Protein AF-A0A7Y5BXX3-F1 (afdb_monomer_lite)

Structure (mmCIF, N/CA/C/O backbone):
data_AF-A0A7Y5BXX3-F1
#
_entry.id   AF-A0A7Y5BXX3-F1
#
loop_
_atom_site.group_PDB
_atom_site.id
_atom_site.type_symbol
_atom_site.label_atom_id
_atom_site.label_alt_id
_atom_site.label_comp_id
_atom_site.label_asym_id
_atom_site.label_entity_id
_atom_site.label_seq_id
_atom_site.pdbx_PDB_ins_code
_atom_site.Cartn_x
_atom_site.Cartn_y
_atom_site.Cartn_z
_atom_site.occupancy
_atom_site.B_iso_or_equiv
_atom_site.auth_seq_id
_atom_site.auth_comp_id
_atom_site.auth_asym_id
_atom_site.auth_atom_id
_atom_site.pdbx_PDB_model_num
ATOM 1 N N . THR A 1 1 ? 16.995 31.858 -20.274 1.00 86.94 1 THR A N 1
ATOM 2 C CA . THR A 1 1 ? 16.365 31.667 -18.957 1.00 86.94 1 THR A CA 1
ATOM 3 C C . THR A 1 1 ? 14.944 31.153 -19.113 1.00 86.94 1 THR A C 1
ATOM 5 O O . THR A 1 1 ? 14.193 31.749 -19.877 1.00 86.94 1 THR A O 1
ATOM 8 N N . ILE A 1 2 ? 14.580 30.062 -18.433 1.00 89.25 2 ILE A N 1
ATOM 9 C CA . ILE A 1 2 ? 13.200 29.564 -18.281 1.00 89.25 2 ILE A CA 1
ATOM 10 C C . ILE A 1 2 ? 12.826 29.745 -16.813 1.00 89.25 2 ILE A C 1
ATOM 12 O O . ILE A 1 2 ? 13.529 29.242 -15.936 1.00 89.25 2 ILE A O 1
ATOM 16 N N . ARG A 1 3 ? 11.749 30.479 -16.531 1.00 91.69 3 ARG A N 1
ATOM 17 C CA . ARG A 1 3 ? 11.381 30.800 -15.153 1.00 91.69 3 ARG A CA 1
ATOM 18 C C . ARG A 1 3 ? 9.895 30.751 -14.875 1.00 91.69 3 ARG A C 1
ATOM 20 O O . ARG A 1 3 ? 9.123 31.109 -15.760 1.00 91.69 3 ARG A O 1
ATOM 27 N N . GLU A 1 4 ? 9.546 30.370 -13.649 1.00 87.31 4 GLU A N 1
ATOM 28 C CA . GLU A 1 4 ? 8.177 30.436 -13.111 1.00 87.31 4 GLU A CA 1
ATOM 29 C C . GLU A 1 4 ? 7.138 29.677 -13.959 1.00 87.31 4 GLU A C 1
ATOM 31 O O . GLU A 1 4 ? 5.970 30.057 -14.025 1.00 87.31 4 GLU A O 1
ATOM 36 N N . ASN A 1 5 ? 7.557 28.605 -14.639 1.00 88.31 5 ASN A N 1
ATOM 37 C CA . ASN A 1 5 ? 6.650 27.766 -15.421 1.00 88.31 5 ASN A CA 1
ATOM 38 C C . ASN A 1 5 ? 6.047 26.668 -14.559 1.00 88.31 5 ASN A C 1
ATOM 40 O O . ASN A 1 5 ? 6.685 26.177 -13.631 1.00 88.31 5 ASN A O 1
ATOM 44 N N . ASP A 1 6 ? 4.847 26.241 -14.935 1.00 89.44 6 ASP A N 1
ATOM 45 C CA . ASP A 1 6 ? 4.183 25.081 -14.363 1.00 89.44 6 ASP A CA 1
ATOM 46 C C . ASP A 1 6 ? 4.011 23.998 -15.432 1.00 89.44 6 ASP A C 1
ATOM 48 O O . ASP A 1 6 ? 3.229 24.155 -16.372 1.00 89.44 6 ASP A O 1
ATOM 52 N N . ILE A 1 7 ? 4.804 22.931 -15.328 1.00 87.75 7 ILE A N 1
ATOM 53 C CA . ILE A 1 7 ? 4.949 21.881 -16.337 1.00 87.75 7 ILE A CA 1
ATOM 54 C C . ILE A 1 7 ? 4.607 20.537 -15.697 1.00 87.75 7 ILE A C 1
ATOM 56 O O . ILE A 1 7 ? 5.306 20.071 -14.788 1.00 87.75 7 ILE A O 1
ATOM 60 N N . ARG A 1 8 ? 3.521 19.910 -16.171 1.00 88.75 8 ARG A N 1
ATOM 61 C CA . ARG A 1 8 ? 2.967 18.710 -15.536 1.00 88.75 8 ARG A CA 1
ATOM 62 C C . ARG A 1 8 ? 2.464 17.642 -16.494 1.00 88.75 8 ARG A C 1
ATOM 64 O O . ARG A 1 8 ? 1.927 17.971 -17.550 1.00 88.75 8 ARG A O 1
ATOM 71 N N . GLY A 1 9 ? 2.513 16.381 -16.061 1.00 77.81 9 GLY A N 1
ATOM 72 C CA . GLY A 1 9 ? 1.795 15.274 -16.704 1.00 77.81 9 GLY A CA 1
ATOM 73 C C . GLY A 1 9 ? 2.395 14.813 -18.033 1.00 77.81 9 GLY A C 1
ATOM 74 O O . GLY A 1 9 ? 1.682 14.264 -18.878 1.00 77.81 9 GLY A O 1
ATOM 75 N N . HIS A 1 10 ? 3.679 15.081 -18.288 1.00 77.38 10 HIS A N 1
ATOM 76 C CA . HIS A 1 10 ? 4.316 14.681 -19.540 1.00 77.38 10 HIS A CA 1
ATOM 77 C C . HIS A 1 10 ? 4.728 13.201 -19.487 1.00 77.38 10 HIS A C 1
ATOM 79 O O . HIS A 1 10 ? 5.780 12.849 -18.960 1.00 77.38 10 HIS A O 1
ATOM 85 N N . HIS A 1 11 ? 3.917 12.338 -20.108 1.00 66.12 11 HIS A N 1
ATOM 86 C CA . HIS A 1 11 ? 4.188 10.898 -20.291 1.00 66.12 11 HIS A CA 1
ATOM 87 C C . HIS A 1 11 ? 4.218 10.469 -21.772 1.00 66.12 11 HIS A C 1
ATOM 89 O O . HIS A 1 11 ? 4.030 9.300 -22.099 1.00 66.12 11 HIS A O 1
ATOM 95 N N . GLY A 1 12 ? 4.372 11.432 -22.690 1.00 49.75 12 GLY A N 1
ATOM 96 C CA . GLY A 1 12 ? 4.451 11.175 -24.133 1.00 49.75 12 GLY A CA 1
ATOM 97 C C . GLY A 1 12 ? 5.783 10.547 -24.569 1.00 49.75 12 GLY A C 1
ATOM 98 O O . GLY A 1 12 ? 6.596 10.161 -23.744 1.00 49.75 12 GLY A O 1
ATOM 99 N N . ALA A 1 13 ? 6.043 10.503 -25.880 1.00 44.78 13 ALA A N 1
ATOM 100 C CA . ALA A 1 13 ? 7.197 9.799 -26.464 1.00 44.78 13 ALA A CA 1
ATOM 101 C C . ALA A 1 13 ? 8.583 10.211 -25.917 1.00 44.78 13 ALA A C 1
ATOM 103 O O . ALA A 1 13 ? 9.507 9.404 -25.959 1.00 44.78 13 ALA A O 1
ATOM 104 N N . SER A 1 14 ? 8.738 11.447 -25.429 1.00 64.25 14 SER A N 1
ATOM 105 C CA . SER A 1 14 ? 9.912 11.870 -24.651 1.00 64.25 14 SER A CA 1
ATOM 106 C C . SER A 1 14 ? 9.655 11.855 -23.142 1.00 64.25 14 SER A C 1
ATOM 108 O O . SER A 1 14 ? 10.546 11.502 -22.383 1.00 64.25 14 SER A O 1
ATOM 110 N N . GLY A 1 15 ? 8.458 12.262 -22.704 1.00 73.81 15 GLY A N 1
ATOM 111 C CA . GLY A 1 15 ? 8.056 12.278 -21.293 1.00 73.81 15 GLY A CA 1
ATOM 112 C C . GLY A 1 15 ? 8.791 13.306 -20.416 1.00 73.81 15 GLY A C 1
ATOM 113 O O . GLY A 1 15 ? 8.707 13.258 -19.191 1.00 73.81 15 GLY A O 1
ATOM 114 N N . TYR A 1 16 ? 9.531 14.238 -21.020 1.00 85.19 16 TYR A N 1
ATOM 115 C CA . TYR A 1 16 ? 10.319 15.232 -20.289 1.00 85.19 16 TYR A CA 1
ATOM 116 C C . TYR A 1 16 ? 9.500 16.494 -20.001 1.00 85.19 16 TYR A C 1
ATOM 118 O O . TYR A 1 16 ? 8.817 17.011 -20.891 1.00 85.19 16 TYR A O 1
ATOM 126 N N . GLY A 1 17 ? 9.608 17.023 -18.782 1.00 85.75 17 GLY A N 1
ATOM 127 C CA . GLY A 1 17 ? 9.105 18.350 -18.439 1.00 85.75 17 GLY A CA 1
ATOM 128 C C . GLY A 1 17 ? 9.895 19.420 -19.191 1.00 85.75 17 GLY A C 1
ATOM 129 O O . GLY A 1 17 ? 9.341 20.173 -19.989 1.00 85.75 17 GLY A O 1
ATOM 130 N N . ILE A 1 18 ? 11.217 19.426 -19.014 1.00 91.38 18 ILE A N 1
ATOM 131 C CA . ILE A 1 18 ? 12.140 20.268 -19.783 1.00 91.38 18 ILE A CA 1
ATOM 132 C C . ILE A 1 18 ? 13.254 19.400 -20.366 1.00 91.38 18 ILE A C 1
ATOM 134 O O . ILE A 1 18 ? 13.855 18.597 -19.664 1.00 91.38 18 ILE A O 1
ATOM 138 N N . GLY A 1 19 ? 13.549 19.569 -21.653 1.00 90.19 19 GLY A N 1
ATOM 139 C CA . GLY A 1 19 ? 14.639 18.872 -22.330 1.00 90.19 19 GLY A CA 1
ATOM 140 C C . GLY A 1 19 ? 15.589 19.862 -22.984 1.00 90.19 19 GLY A C 1
ATOM 141 O O . GLY A 1 19 ? 15.146 20.727 -23.738 1.00 90.19 19 GLY A O 1
ATOM 142 N N . PHE A 1 20 ? 16.883 19.718 -22.730 1.00 89.19 20 PHE A N 1
ATOM 143 C CA . PHE A 1 20 ? 17.918 20.509 -23.379 1.00 89.19 20 PHE A CA 1
ATOM 144 C C . PHE A 1 20 ? 18.995 19.613 -23.964 1.00 89.19 20 PHE A C 1
ATOM 146 O O . PHE A 1 20 ? 19.393 18.616 -23.361 1.00 89.19 20 PHE A O 1
ATOM 153 N N . LYS A 1 21 ? 19.474 20.018 -25.137 1.00 88.06 21 LYS A N 1
ATOM 154 C CA . LYS A 1 21 ? 20.549 19.357 -25.851 1.00 88.06 21 LYS A CA 1
ATOM 155 C C . LYS A 1 21 ? 21.474 20.399 -26.469 1.00 88.06 21 LYS A C 1
ATOM 157 O O . LYS A 1 21 ? 20.968 21.317 -27.110 1.00 88.06 21 LYS A O 1
ATOM 162 N N . ASP A 1 22 ? 22.781 20.229 -26.284 1.00 85.81 22 ASP A N 1
ATOM 163 C CA . ASP A 1 22 ? 23.844 21.026 -26.910 1.00 85.81 22 ASP A CA 1
ATOM 164 C C . ASP A 1 22 ? 23.627 22.541 -26.741 1.00 85.81 22 ASP A C 1
ATOM 166 O O . ASP A 1 22 ? 23.518 23.295 -27.711 1.00 85.81 22 ASP A O 1
ATOM 170 N N . ALA A 1 23 ? 23.502 22.987 -25.488 1.00 83.12 23 ALA A N 1
ATOM 171 C CA . ALA A 1 23 ? 23.096 24.351 -25.165 1.00 83.12 23 ALA A CA 1
ATOM 172 C C . ALA A 1 23 ? 23.980 25.014 -24.098 1.00 83.12 23 ALA A C 1
ATOM 174 O O . ALA A 1 23 ? 24.516 24.363 -23.204 1.00 83.12 23 ALA A O 1
ATOM 175 N N . ASP A 1 24 ? 24.088 26.342 -24.188 1.00 85.56 24 ASP A N 1
ATOM 176 C CA . ASP A 1 24 ? 24.918 27.192 -23.332 1.00 85.56 24 ASP A CA 1
ATOM 177 C C . ASP A 1 24 ? 24.115 28.313 -22.674 1.00 85.56 24 ASP A C 1
ATOM 179 O O . ASP A 1 24 ? 23.099 28.766 -23.203 1.00 85.56 24 ASP A O 1
ATOM 183 N N . ASN A 1 25 ? 24.634 28.813 -21.548 1.00 88.25 25 ASN A N 1
ATOM 184 C CA . ASN A 1 25 ? 24.099 29.961 -20.805 1.00 88.25 25 ASN A CA 1
ATOM 185 C C . ASN A 1 25 ? 22.627 29.761 -20.414 1.00 88.25 25 ASN A C 1
ATOM 187 O O . ASN A 1 25 ? 21.779 30.647 -20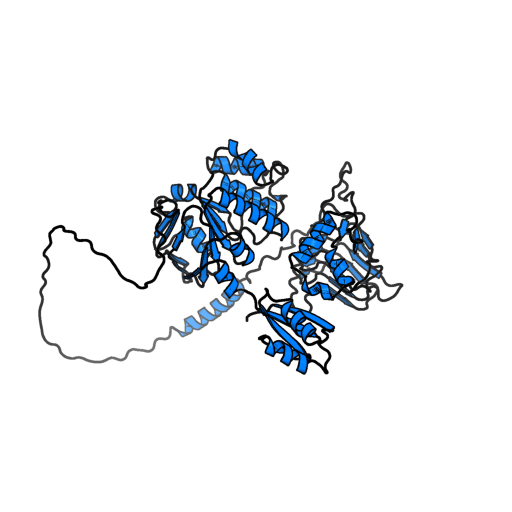.566 1.00 88.25 25 ASN A O 1
ATOM 191 N N . ILE A 1 26 ? 22.327 28.552 -19.938 1.00 91.62 26 ILE A N 1
ATOM 192 C CA . ILE A 1 26 ? 20.993 28.160 -19.508 1.00 91.62 26 ILE A CA 1
ATOM 193 C C . ILE A 1 26 ? 20.815 28.539 -18.043 1.00 91.62 26 ILE A C 1
ATOM 195 O O . ILE A 1 26 ? 21.663 28.267 -17.199 1.00 91.62 26 ILE A O 1
ATOM 199 N N . GLU A 1 27 ? 19.662 29.120 -17.741 1.00 93.81 27 GLU A N 1
ATOM 200 C CA . GLU A 1 27 ? 19.224 29.414 -16.383 1.00 93.81 27 GLU A CA 1
ATOM 201 C C . GLU A 1 27 ? 17.768 28.967 -16.237 1.00 93.81 27 GLU A C 1
ATOM 203 O O . GLU A 1 27 ? 16.904 29.427 -16.989 1.00 93.81 27 GLU A O 1
ATOM 208 N N . ILE A 1 28 ? 17.508 28.046 -15.314 1.00 93.56 28 ILE A N 1
ATOM 209 C CA . ILE A 1 28 ? 16.195 27.469 -15.019 1.00 93.56 28 ILE A CA 1
ATOM 210 C C . ILE A 1 28 ? 15.870 27.811 -13.573 1.00 93.56 28 ILE A C 1
ATOM 212 O O . ILE A 1 28 ? 16.546 27.320 -12.668 1.00 93.56 28 ILE A O 1
ATOM 216 N N . VAL A 1 29 ? 14.874 28.671 -13.359 1.00 94.25 29 VAL A N 1
ATOM 217 C CA . VAL A 1 29 ? 14.580 29.212 -12.027 1.00 94.25 29 VAL A CA 1
ATOM 218 C C . VAL A 1 29 ? 13.103 29.201 -11.659 1.00 94.25 29 VAL A C 1
ATOM 220 O O . VAL A 1 29 ? 12.265 29.668 -12.423 1.00 94.25 29 VAL A O 1
ATOM 223 N N . GLY A 1 30 ? 12.764 28.712 -10.467 1.00 89.25 30 GLY A N 1
ATOM 224 C CA . GLY A 1 30 ? 11.401 28.841 -9.938 1.00 89.25 30 GLY A CA 1
ATOM 225 C C . GLY A 1 30 ? 10.339 28.042 -10.699 1.00 89.25 30 GLY A C 1
ATOM 226 O O . GLY A 1 30 ? 9.168 28.403 -10.654 1.00 89.25 30 GLY A O 1
ATOM 227 N N . ASN A 1 31 ? 10.718 27.007 -11.455 1.00 92.12 31 ASN A N 1
ATOM 228 C CA . ASN A 1 31 ? 9.765 26.204 -12.225 1.00 92.12 31 ASN A CA 1
ATOM 229 C C . ASN A 1 31 ? 9.193 25.055 -11.384 1.00 92.12 31 ASN A C 1
ATOM 231 O O . ASN A 1 31 ? 9.896 24.454 -10.571 1.00 92.12 31 ASN A O 1
ATOM 235 N N . LEU A 1 32 ? 7.930 24.718 -11.631 1.00 91.69 32 LEU A N 1
ATOM 236 C CA . LEU A 1 32 ? 7.229 23.553 -11.100 1.00 91.69 32 LEU A CA 1
ATOM 237 C C . LEU A 1 32 ? 7.241 22.449 -12.167 1.00 91.69 32 LEU A C 1
ATOM 239 O O . LEU A 1 32 ? 6.693 22.626 -13.252 1.00 91.69 32 LEU A O 1
ATOM 243 N N . LEU A 1 33 ? 7.878 21.320 -11.867 1.00 91.81 33 LEU A N 1
ATOM 244 C CA . LEU A 1 33 ? 8.058 20.169 -12.756 1.00 91.81 33 LEU A CA 1
ATOM 245 C C . LEU A 1 33 ? 7.466 18.941 -12.064 1.00 91.81 33 LEU A C 1
ATOM 247 O O . LEU A 1 33 ? 8.135 18.288 -11.257 1.00 91.81 33 LEU A O 1
ATOM 251 N N . ILE A 1 34 ? 6.182 18.680 -12.319 1.00 88.12 34 ILE A N 1
ATOM 252 C CA . ILE A 1 34 ? 5.373 17.761 -11.507 1.00 88.12 34 ILE A CA 1
ATOM 253 C C . ILE A 1 34 ? 4.806 16.609 -12.341 1.00 88.12 34 ILE A C 1
ATOM 255 O O . ILE A 1 34 ? 4.212 16.859 -13.379 1.00 88.12 34 ILE A O 1
ATOM 259 N N . ASP A 1 35 ? 4.893 15.366 -11.864 1.00 81.06 35 ASP A N 1
ATOM 260 C CA . ASP A 1 35 ? 4.224 14.209 -12.498 1.00 81.06 35 ASP A CA 1
ATOM 261 C C . ASP A 1 35 ? 4.636 13.997 -13.972 1.00 81.06 35 ASP A C 1
ATOM 263 O O . ASP A 1 35 ? 3.814 13.803 -14.861 1.00 81.06 35 ASP A O 1
ATOM 267 N N . ASN A 1 36 ? 5.930 14.114 -14.272 1.00 78.19 36 ASN A N 1
ATOM 268 C CA . ASN A 1 36 ? 6.490 13.822 -15.594 1.00 78.19 36 ASN A CA 1
ATOM 269 C C . ASN A 1 36 ? 7.272 12.501 -15.563 1.00 78.19 36 ASN A C 1
ATOM 271 O O . ASN A 1 36 ? 7.716 12.038 -14.509 1.00 78.19 36 ASN A O 1
ATOM 275 N N . GLN A 1 37 ? 7.519 11.898 -16.728 1.00 70.12 37 GLN A N 1
ATOM 276 C CA . GLN A 1 37 ? 8.448 10.764 -16.805 1.00 70.12 37 GLN A CA 1
ATOM 277 C C . GLN A 1 37 ? 9.872 11.195 -16.415 1.00 70.12 37 GLN A C 1
ATOM 279 O O . GLN A 1 37 ? 10.544 10.488 -15.669 1.00 70.12 37 GLN A O 1
ATOM 284 N N . ALA A 1 38 ? 10.315 12.373 -16.855 1.00 82.31 38 ALA A N 1
ATOM 285 C CA . ALA A 1 38 ? 11.467 13.044 -16.264 1.00 82.31 38 ALA A CA 1
ATOM 286 C C . ALA A 1 38 ? 11.173 14.528 -16.059 1.00 82.31 38 ALA A C 1
ATOM 288 O O . ALA A 1 38 ? 10.673 15.179 -16.973 1.00 82.31 38 ALA A O 1
ATOM 289 N N . GLY A 1 39 ? 11.504 15.083 -14.894 1.00 87.12 39 GLY A N 1
ATOM 290 C CA . GLY A 1 39 ? 11.337 16.515 -14.647 1.00 87.12 39 GLY A CA 1
ATOM 291 C C . GLY A 1 39 ? 12.221 17.344 -15.582 1.00 87.12 39 GLY A C 1
ATOM 292 O O . GLY A 1 39 ? 11.718 18.185 -16.326 1.00 87.12 39 GLY A O 1
ATOM 293 N N . ALA A 1 40 ? 13.519 17.042 -15.637 1.00 92.00 40 ALA A N 1
ATOM 294 C CA . ALA A 1 40 ? 14.413 17.575 -16.664 1.00 92.00 40 ALA A CA 1
ATOM 295 C C . ALA A 1 40 ? 15.281 16.494 -17.318 1.00 92.00 40 ALA A C 1
ATOM 297 O O . ALA A 1 40 ? 15.705 15.551 -16.659 1.00 92.00 40 ALA A O 1
ATOM 298 N N . TYR A 1 41 ? 15.584 16.668 -18.602 1.00 91.00 41 TYR A N 1
ATOM 299 C CA . TYR A 1 41 ? 16.571 15.901 -19.358 1.00 91.00 41 TYR A CA 1
ATOM 300 C C . TYR A 1 41 ? 17.645 16.851 -19.891 1.00 91.00 41 TYR A C 1
ATOM 302 O O . TYR A 1 41 ? 17.324 17.812 -20.595 1.00 91.00 41 TYR A O 1
ATOM 310 N N . LEU A 1 42 ? 18.907 16.590 -19.557 1.00 89.88 42 LEU A N 1
ATOM 311 C CA . LEU A 1 42 ? 20.037 17.454 -19.885 1.00 89.88 42 LEU A CA 1
ATOM 312 C C . LEU A 1 42 ? 21.112 16.670 -20.642 1.00 89.88 42 LEU A C 1
ATOM 314 O O . LEU A 1 42 ? 21.615 15.657 -20.152 1.00 89.88 42 LEU A O 1
ATOM 318 N N . ASP A 1 43 ? 21.493 17.174 -21.815 1.00 88.44 43 ASP A N 1
ATOM 319 C CA . ASP A 1 43 ? 22.528 16.594 -22.670 1.00 88.44 43 ASP A CA 1
ATOM 320 C C . ASP A 1 43 ? 23.444 17.685 -23.243 1.00 88.44 43 ASP A C 1
ATOM 322 O O . ASP A 1 43 ? 22.971 18.636 -23.856 1.00 88.44 43 ASP A O 1
ATOM 326 N N . GLY A 1 44 ? 24.756 17.577 -23.013 1.00 80.56 44 GLY A N 1
ATOM 327 C CA . GLY A 1 44 ? 25.737 18.556 -23.503 1.00 80.56 44 GLY A CA 1
ATOM 328 C C . GLY A 1 44 ? 25.529 19.981 -22.969 1.00 80.56 44 GLY A C 1
ATOM 329 O O . GLY A 1 44 ? 25.423 20.914 -23.762 1.00 80.56 44 GLY A O 1
ATOM 330 N N . ILE A 1 45 ? 25.420 20.149 -21.641 1.00 82.25 45 ILE A N 1
ATOM 331 C CA . ILE A 1 45 ? 25.182 21.455 -20.994 1.00 82.25 45 ILE A CA 1
ATOM 332 C C . ILE A 1 45 ? 26.169 21.695 -19.841 1.00 82.25 45 ILE A C 1
ATOM 334 O O . ILE A 1 45 ? 26.236 20.878 -18.917 1.00 82.25 45 ILE A O 1
ATOM 338 N N . PRO A 1 46 ? 26.853 22.848 -19.817 1.00 75.75 46 PRO A N 1
ATOM 339 C CA . PRO A 1 46 ? 27.101 23.718 -20.967 1.00 75.75 46 PRO A CA 1
ATOM 340 C C . PRO A 1 46 ? 27.782 22.961 -22.120 1.00 75.75 46 PRO A C 1
ATOM 342 O O . PRO A 1 46 ? 28.571 22.042 -21.897 1.00 75.75 46 PRO A O 1
ATOM 345 N N . TYR A 1 47 ? 27.463 23.344 -23.353 1.00 78.00 47 TYR A N 1
ATOM 346 C CA . TYR A 1 47 ? 28.082 22.795 -24.560 1.00 78.00 47 TYR A CA 1
ATOM 347 C C . TYR A 1 47 ? 29.497 23.358 -24.767 1.00 78.00 47 TYR A C 1
ATOM 349 O O . TYR A 1 47 ? 30.413 22.645 -25.179 1.00 78.00 47 TYR A O 1
ATOM 357 N N . SER A 1 48 ? 29.701 24.634 -24.432 1.00 75.31 48 SER A N 1
ATOM 358 C CA . SER A 1 48 ? 30.984 25.328 -24.522 1.00 75.31 48 SER A CA 1
ATOM 359 C C . SER A 1 48 ? 31.699 25.384 -23.165 1.00 75.31 48 SER A C 1
ATOM 361 O O . SER A 1 48 ? 31.055 25.591 -22.140 1.00 75.31 48 SER A O 1
ATOM 363 N N . PRO A 1 49 ? 33.047 25.358 -23.122 1.00 72.12 49 PRO A N 1
ATOM 364 C CA . PRO A 1 49 ? 33.810 25.435 -21.867 1.00 72.12 49 PRO A CA 1
ATOM 365 C C . PRO A 1 49 ? 33.593 26.713 -21.039 1.00 72.12 49 PRO A C 1
ATOM 367 O O . PRO A 1 49 ? 33.901 26.730 -19.852 1.00 72.12 49 PRO A O 1
ATOM 370 N N . GLN A 1 50 ? 33.131 27.796 -21.674 1.00 75.44 50 GLN A N 1
ATOM 371 C CA . GLN A 1 50 ? 32.813 29.073 -21.017 1.00 75.44 50 GLN A CA 1
ATOM 372 C C . GLN A 1 50 ? 31.314 29.244 -20.734 1.00 75.44 50 GLN A C 1
ATOM 374 O O . GLN A 1 50 ? 30.924 30.241 -20.128 1.00 75.44 50 GLN A O 1
ATOM 379 N N . GLY A 1 51 ? 30.475 28.320 -21.208 1.00 77.94 51 GLY A N 1
ATOM 380 C CA . GLY A 1 51 ? 29.043 28.352 -20.955 1.00 77.94 51 GLY A CA 1
ATOM 381 C C . GLY A 1 51 ? 28.729 27.966 -19.514 1.00 77.94 51 GLY A C 1
ATOM 382 O O . GLY A 1 51 ? 29.553 27.386 -18.808 1.00 77.94 51 GLY A O 1
ATOM 383 N N . PHE A 1 52 ? 27.509 28.261 -19.077 1.00 83.00 52 PHE A N 1
ATOM 384 C CA . PHE A 1 52 ? 26.998 27.795 -17.791 1.00 83.00 52 PHE A CA 1
ATOM 385 C C . PHE A 1 52 ? 25.610 27.166 -17.933 1.00 83.00 52 PHE A C 1
ATOM 387 O O . PHE A 1 52 ? 24.834 27.523 -18.822 1.00 83.00 52 PHE A O 1
ATOM 394 N N . GLY A 1 53 ? 25.296 26.248 -17.022 1.00 90.62 53 GLY A N 1
ATOM 395 C CA . GLY A 1 53 ? 23.943 25.760 -16.769 1.00 90.62 53 GLY A CA 1
ATOM 396 C C . GLY A 1 53 ? 23.609 25.982 -15.300 1.00 90.62 53 GLY A C 1
ATOM 397 O O . GLY A 1 53 ? 24.265 25.404 -14.438 1.00 90.62 53 GLY A O 1
ATOM 398 N N . ARG A 1 54 ? 22.630 26.835 -14.994 1.00 93.25 54 ARG A N 1
ATOM 399 C CA . ARG A 1 54 ? 22.198 27.123 -13.622 1.00 93.25 54 ARG A CA 1
ATOM 400 C C . ARG A 1 54 ? 20.754 26.689 -13.423 1.00 93.25 54 ARG A C 1
ATOM 402 O O . ARG A 1 54 ? 19.872 27.107 -14.163 1.00 93.25 54 ARG A O 1
ATOM 409 N N . PHE A 1 55 ? 20.515 25.880 -12.406 1.00 94.44 55 PHE A N 1
ATOM 410 C CA . PHE A 1 55 ? 19.205 25.358 -12.049 1.00 94.44 55 PHE A CA 1
ATOM 411 C C . PHE A 1 55 ? 18.978 25.700 -10.588 1.00 94.44 55 PHE A C 1
ATOM 413 O O . PHE A 1 55 ? 19.660 25.146 -9.726 1.00 94.44 55 PHE A O 1
ATOM 420 N N . HIS A 1 56 ? 18.078 26.631 -10.293 1.00 93.94 56 HIS A N 1
ATOM 421 C CA . HIS A 1 56 ? 17.842 27.001 -8.906 1.00 93.94 56 HIS A CA 1
ATOM 422 C C . HIS A 1 56 ? 16.397 27.297 -8.552 1.00 93.94 56 HIS A C 1
ATOM 424 O O . HIS A 1 56 ? 15.605 27.687 -9.399 1.00 93.94 56 HIS A O 1
ATOM 430 N N . ASP A 1 57 ? 16.039 27.061 -7.293 1.00 92.69 57 ASP A N 1
ATOM 431 C CA . ASP A 1 57 ? 14.691 27.309 -6.766 1.00 92.69 57 ASP A CA 1
ATOM 432 C C . ASP A 1 57 ? 13.569 26.570 -7.532 1.00 92.69 57 ASP A C 1
ATOM 434 O O . ASP A 1 57 ? 12.405 26.958 -7.470 1.00 92.69 57 ASP A O 1
ATOM 438 N N . ASN A 1 58 ? 13.888 25.505 -8.278 1.00 94.25 58 ASN A N 1
ATOM 439 C CA . ASN A 1 58 ? 12.888 24.701 -8.984 1.00 94.25 58 ASN A CA 1
ATOM 440 C C . ASN A 1 58 ? 12.325 23.609 -8.074 1.00 94.25 58 ASN A C 1
ATOM 442 O O . ASN A 1 58 ? 13.005 23.120 -7.170 1.00 94.25 58 ASN A O 1
ATOM 446 N N . ILE A 1 59 ? 11.103 23.170 -8.357 1.00 92.94 59 ILE A N 1
ATOM 447 C CA . ILE A 1 59 ? 10.443 22.070 -7.657 1.00 92.94 59 ILE A CA 1
ATOM 448 C C . ILE A 1 59 ? 10.248 20.917 -8.641 1.00 92.94 59 ILE A C 1
ATOM 450 O O . ILE A 1 59 ? 9.457 21.016 -9.574 1.00 92.94 59 ILE A O 1
ATOM 454 N N . PHE A 1 60 ? 10.948 19.812 -8.401 1.00 92.12 60 PHE A N 1
ATOM 455 C CA . PHE A 1 60 ? 10.814 18.542 -9.109 1.00 92.12 60 PHE A CA 1
ATOM 456 C C . PHE A 1 60 ? 10.045 17.572 -8.216 1.00 92.12 60 PHE A C 1
ATOM 458 O O . PHE A 1 60 ? 10.619 17.041 -7.260 1.00 92.12 60 PHE A O 1
ATOM 465 N N . ALA A 1 61 ? 8.762 17.344 -8.497 1.00 86.25 61 ALA A N 1
ATOM 466 C CA . ALA A 1 61 ? 7.910 16.543 -7.621 1.00 86.25 61 ALA A CA 1
ATOM 467 C C . ALA A 1 61 ? 7.160 15.417 -8.340 1.00 86.25 61 ALA A C 1
ATOM 469 O O . ALA A 1 61 ? 6.607 15.627 -9.415 1.00 86.25 61 ALA A O 1
ATOM 470 N N . PHE A 1 62 ? 7.073 14.240 -7.716 1.00 78.81 62 PHE A N 1
ATOM 471 C CA . PHE A 1 62 ? 6.281 13.099 -8.208 1.00 78.81 62 PHE A CA 1
ATOM 472 C C . PHE A 1 62 ? 6.633 12.626 -9.629 1.00 78.81 62 PHE A C 1
ATOM 474 O O . PHE A 1 62 ? 5.816 11.999 -10.294 1.00 78.81 62 PHE A O 1
ATOM 481 N N . ASN A 1 63 ? 7.834 12.927 -10.119 1.00 73.12 63 ASN A N 1
ATOM 482 C CA . ASN A 1 63 ? 8.299 12.432 -11.410 1.00 73.12 63 ASN A CA 1
ATOM 483 C C . ASN A 1 63 ? 8.814 10.991 -11.264 1.00 73.12 63 ASN A C 1
ATOM 485 O O . ASN A 1 63 ? 9.224 10.579 -10.174 1.00 73.12 63 ASN A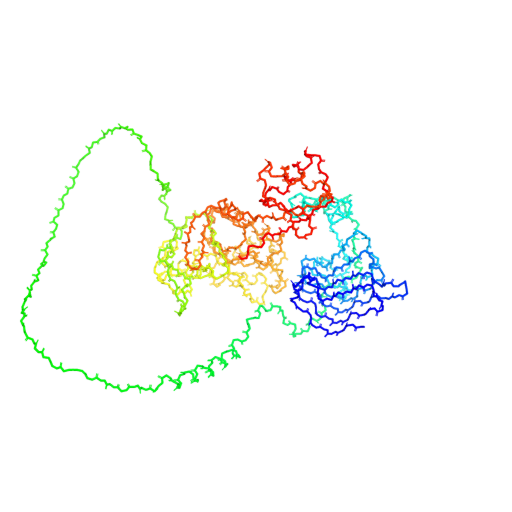 O 1
ATOM 489 N N . ASN A 1 64 ? 8.897 10.233 -12.363 1.00 68.56 64 ASN A N 1
ATOM 490 C CA . ASN A 1 64 ? 9.650 8.972 -12.312 1.00 68.56 64 ASN A CA 1
ATOM 491 C C . ASN A 1 64 ? 11.134 9.270 -12.053 1.00 68.56 64 ASN A C 1
ATOM 493 O O . ASN A 1 64 ? 11.743 8.669 -11.176 1.00 68.56 64 ASN A O 1
ATOM 497 N N . ILE A 1 65 ? 11.702 10.247 -12.763 1.00 79.12 65 ILE A N 1
ATOM 498 C CA . ILE A 1 65 ? 13.054 10.746 -12.498 1.00 79.12 65 ILE A CA 1
ATOM 499 C C . ILE A 1 65 ? 13.001 12.268 -12.338 1.00 79.12 65 ILE A C 1
ATOM 501 O O . ILE A 1 65 ? 12.459 12.958 -13.198 1.00 79.12 65 ILE A O 1
ATOM 505 N N . GLY A 1 66 ? 13.554 12.819 -11.257 1.00 84.12 66 GLY A N 1
ATOM 506 C CA . GLY A 1 66 ? 13.610 14.270 -11.057 1.00 84.12 66 GLY A CA 1
ATOM 507 C C . GLY A 1 66 ? 14.424 14.954 -12.161 1.00 84.12 66 GLY A C 1
ATOM 508 O O . GLY A 1 66 ? 13.889 15.761 -12.921 1.00 84.12 66 GLY A O 1
ATOM 509 N N . VAL A 1 67 ? 15.699 14.580 -12.303 1.00 91.06 67 VAL A N 1
ATOM 510 C CA . VAL A 1 67 ? 16.590 15.077 -13.368 1.00 91.06 67 VAL A CA 1
ATOM 511 C C . VAL A 1 67 ? 17.396 13.933 -13.991 1.00 91.06 67 VAL A C 1
ATOM 513 O O . VAL A 1 67 ? 18.018 13.151 -13.281 1.00 91.06 67 VAL A O 1
ATOM 516 N N . ILE A 1 68 ? 17.431 13.857 -15.321 1.00 85.81 68 ILE A N 1
ATOM 517 C CA . ILE A 1 68 ? 18.299 12.967 -16.098 1.00 85.81 68 ILE A CA 1
ATOM 518 C C . ILE A 1 68 ? 19.481 13.772 -16.637 1.00 85.81 68 ILE A C 1
ATOM 520 O O . ILE A 1 68 ? 19.293 14.781 -17.319 1.00 85.81 68 ILE A O 1
ATOM 524 N N . LEU A 1 69 ? 20.694 13.293 -16.368 1.00 86.31 69 LEU A N 1
ATOM 525 C CA . LEU A 1 69 ? 21.945 13.864 -16.854 1.00 86.31 69 LEU A CA 1
ATOM 526 C C . LEU A 1 69 ? 22.648 12.886 -17.791 1.00 86.31 69 LEU A C 1
ATOM 528 O O . LEU A 1 69 ? 22.938 11.749 -17.414 1.00 86.31 69 LEU A O 1
ATOM 532 N N . MET A 1 70 ? 22.996 13.344 -18.988 1.00 84.06 70 MET A N 1
ATOM 533 C CA . MET A 1 70 ? 23.964 12.642 -19.828 1.00 84.06 70 MET A CA 1
ATOM 534 C C . MET A 1 70 ? 25.397 12.937 -19.348 1.00 84.06 70 MET A C 1
ATOM 536 O O . MET A 1 70 ? 25.643 13.983 -18.740 1.00 84.06 70 MET A O 1
ATOM 540 N N . PRO A 1 71 ? 26.397 12.081 -19.636 1.00 75.25 71 PRO A N 1
ATOM 541 C CA . PRO A 1 71 ? 27.742 12.193 -19.060 1.00 75.25 71 PRO A CA 1
ATOM 542 C C . PRO A 1 71 ? 28.500 13.444 -19.524 1.00 75.25 71 PRO A C 1
ATOM 544 O O . PRO A 1 71 ? 29.519 13.816 -18.937 1.00 75.25 71 PRO A O 1
ATOM 547 N N . ALA A 1 72 ? 28.021 14.083 -20.594 1.00 77.50 72 ALA A N 1
ATOM 548 C CA . ALA A 1 72 ? 28.537 15.342 -21.111 1.00 77.50 72 ALA A CA 1
ATOM 549 C C . ALA A 1 72 ? 28.123 16.564 -20.267 1.00 77.50 72 ALA A C 1
ATOM 551 O O . ALA A 1 72 ? 28.724 17.622 -20.418 1.00 77.50 72 ALA A O 1
ATOM 552 N N . VAL A 1 73 ? 27.141 16.436 -19.366 1.00 80.94 73 VAL A N 1
ATOM 553 C CA . VAL A 1 73 ? 26.689 17.531 -18.496 1.00 80.94 73 VAL A CA 1
ATOM 554 C C . VAL A 1 73 ? 27.662 17.699 -17.331 1.00 80.94 73 VAL A C 1
ATOM 556 O O . VAL A 1 73 ? 27.645 16.922 -16.372 1.00 80.94 73 VAL A O 1
ATOM 559 N N . LYS A 1 74 ? 28.542 18.699 -17.422 1.00 81.94 74 LYS A N 1
ATOM 560 C CA . LYS A 1 74 ? 29.600 18.977 -16.438 1.00 81.94 74 LYS A CA 1
ATOM 561 C C . LYS A 1 74 ? 29.736 20.474 -16.208 1.00 81.94 74 LYS A C 1
ATOM 563 O O . LYS A 1 74 ? 29.722 21.236 -17.163 1.00 81.94 74 LYS A O 1
ATOM 568 N N . GLY A 1 75 ? 29.944 20.897 -14.962 1.00 82.00 75 GLY A N 1
ATOM 569 C CA . GLY A 1 75 ? 30.069 22.315 -14.614 1.00 82.00 75 GLY A CA 1
ATOM 570 C C . GLY A 1 75 ? 28.736 23.063 -14.512 1.00 82.00 75 GLY A C 1
ATOM 571 O O . GLY A 1 75 ? 28.740 24.285 -14.385 1.00 82.00 75 GLY A O 1
ATOM 572 N N . SER A 1 76 ? 27.600 22.356 -14.538 1.00 88.94 76 SER A N 1
ATOM 573 C CA . SER A 1 76 ? 26.302 22.945 -14.196 1.00 88.94 76 SER A CA 1
ATOM 574 C C . SER A 1 76 ? 26.145 23.080 -12.676 1.00 88.94 76 SER A C 1
ATOM 576 O O . SER A 1 76 ? 26.747 22.330 -11.905 1.00 88.94 76 SER A O 1
ATOM 578 N N . VAL A 1 77 ? 25.335 24.040 -12.235 1.00 92.25 77 VAL A N 1
ATOM 579 C CA . VAL A 1 77 ? 25.082 24.345 -10.820 1.00 92.25 77 VAL A CA 1
ATOM 580 C C . VAL A 1 77 ? 23.607 24.126 -10.503 1.00 92.25 77 VAL A C 1
ATOM 582 O O . VAL A 1 77 ? 22.746 24.738 -11.133 1.00 92.25 77 VAL A O 1
ATOM 585 N N . PHE A 1 78 ? 23.335 23.287 -9.507 1.00 93.62 78 PHE A N 1
ATOM 586 C CA . PHE A 1 78 ? 22.013 22.982 -8.970 1.00 93.62 78 PHE A CA 1
ATOM 587 C C . PHE A 1 78 ? 21.921 23.498 -7.535 1.00 93.62 78 PHE A C 1
ATOM 589 O O . PHE A 1 78 ? 22.526 22.933 -6.620 1.00 93.62 78 PHE A O 1
ATOM 596 N N . GLU A 1 79 ? 21.182 24.586 -7.344 1.00 93.75 79 GLU A N 1
ATOM 597 C CA . GLU A 1 79 ? 21.143 25.328 -6.086 1.00 93.75 79 GLU A CA 1
ATOM 598 C C . GLU A 1 79 ? 19.709 25.500 -5.569 1.00 93.75 79 GLU A C 1
ATOM 600 O O . GLU A 1 79 ? 18.833 25.907 -6.318 1.00 93.75 79 GLU A O 1
ATOM 605 N N . ASN A 1 80 ? 19.430 25.233 -4.293 1.00 92.44 80 ASN A N 1
ATOM 606 C CA . ASN A 1 80 ? 18.114 25.513 -3.684 1.00 92.44 80 ASN A CA 1
ATOM 607 C C . ASN A 1 80 ? 16.895 24.845 -4.356 1.00 92.44 80 ASN A C 1
ATOM 609 O O . ASN A 1 80 ? 15.759 25.271 -4.146 1.00 92.44 80 ASN A O 1
ATOM 613 N N . ASN A 1 81 ? 17.090 23.787 -5.145 1.00 94.75 81 ASN A N 1
ATOM 614 C CA . ASN A 1 81 ? 15.977 23.059 -5.748 1.00 94.75 81 ASN A CA 1
ATOM 615 C C . ASN A 1 81 ? 15.316 22.132 -4.722 1.00 94.75 81 ASN A C 1
ATOM 617 O O . ASN A 1 81 ? 15.929 21.707 -3.744 1.00 94.75 81 ASN A O 1
ATOM 621 N N . THR A 1 82 ? 14.057 21.787 -4.960 1.00 93.00 82 THR A N 1
ATOM 622 C CA . THR A 1 82 ? 13.295 20.832 -4.154 1.00 93.00 82 THR A CA 1
ATOM 623 C C . THR A 1 82 ? 13.025 19.578 -4.973 1.00 93.00 82 THR A C 1
ATOM 625 O O . THR A 1 82 ? 12.287 19.626 -5.953 1.00 93.00 82 THR A O 1
ATOM 628 N N . PHE A 1 83 ? 13.597 18.455 -4.550 1.00 91.25 83 PHE A N 1
ATOM 629 C CA . PHE A 1 83 ? 13.376 17.124 -5.108 1.00 91.25 83 PHE A CA 1
ATOM 630 C C . PHE A 1 83 ? 12.451 16.337 -4.175 1.00 91.25 83 PHE A C 1
ATOM 632 O O . PHE A 1 83 ? 12.840 15.959 -3.067 1.00 91.25 83 PHE A O 1
ATOM 639 N N . TRP A 1 84 ? 11.199 16.147 -4.593 1.00 85.44 84 TRP A N 1
ATOM 640 C CA . TRP A 1 84 ? 10.119 15.704 -3.714 1.00 85.44 84 TRP A CA 1
ATOM 641 C C . TRP A 1 84 ? 9.384 14.475 -4.249 1.00 85.44 84 TRP A C 1
ATOM 643 O O . TRP A 1 84 ? 8.659 14.561 -5.235 1.00 85.44 84 TRP A O 1
ATOM 653 N N . GLU A 1 85 ? 9.510 13.336 -3.567 1.00 77.06 85 GLU A N 1
ATOM 654 C CA . GLU A 1 85 ? 8.744 12.109 -3.849 1.00 77.06 85 GLU A CA 1
ATOM 655 C C . GLU A 1 85 ? 8.840 11.657 -5.323 1.00 77.06 85 GLU A C 1
ATOM 657 O O . GLU A 1 85 ? 7.903 11.085 -5.877 1.00 77.06 85 GLU A O 1
ATOM 662 N N . ASN A 1 86 ? 9.971 11.929 -5.985 1.00 70.00 86 ASN A N 1
ATOM 663 C CA . ASN A 1 86 ? 10.283 11.310 -7.270 1.00 70.00 86 ASN A CA 1
ATOM 664 C C . ASN A 1 86 ? 10.660 9.836 -7.039 1.00 70.00 86 ASN A C 1
ATOM 666 O O . ASN A 1 86 ? 11.247 9.507 -6.005 1.00 70.00 86 ASN A O 1
ATOM 670 N N . VAL A 1 87 ? 10.381 8.951 -8.002 1.00 63.31 87 VAL A N 1
ATOM 671 C CA . VAL A 1 87 ? 10.806 7.536 -7.899 1.00 63.31 87 VAL A CA 1
ATOM 672 C C . VAL A 1 87 ? 12.339 7.442 -7.833 1.00 63.31 87 VAL A C 1
ATOM 674 O O . VAL A 1 87 ? 12.896 6.656 -7.061 1.00 63.31 87 VAL A O 1
ATOM 677 N N . GLU A 1 88 ? 13.020 8.298 -8.591 1.00 72.81 88 GLU A N 1
ATOM 678 C CA . GLU A 1 88 ? 14.453 8.564 -8.519 1.00 72.81 88 GLU A CA 1
ATOM 679 C C . GLU A 1 88 ? 14.687 10.082 -8.539 1.00 72.81 88 GLU A C 1
ATOM 681 O O . GLU A 1 88 ? 14.137 10.787 -9.383 1.00 72.81 88 GLU A O 1
ATOM 686 N N . GLN A 1 89 ? 15.482 10.626 -7.610 1.00 82.19 89 GLN A N 1
ATOM 687 C CA . GLN A 1 89 ? 15.692 12.082 -7.558 1.00 82.19 89 GLN A CA 1
ATOM 688 C C . GLN A 1 89 ? 16.537 12.579 -8.738 1.00 82.19 89 GLN A C 1
ATOM 690 O O . GLN A 1 89 ? 16.257 13.633 -9.311 1.00 82.19 89 GLN A O 1
ATOM 695 N N . MET A 1 90 ? 17.549 11.803 -9.130 1.00 86.19 90 MET A N 1
ATOM 696 C CA . MET A 1 90 ? 18.443 12.111 -10.241 1.00 86.19 90 MET A CA 1
ATOM 697 C C . MET A 1 90 ? 19.032 10.824 -10.816 1.00 86.19 90 MET A C 1
ATOM 699 O O . MET A 1 90 ? 19.442 9.965 -10.042 1.00 86.19 90 MET A O 1
ATOM 703 N N . ALA A 1 91 ? 19.129 10.747 -12.145 1.00 78.75 91 ALA A N 1
ATOM 704 C CA . ALA A 1 91 ? 19.771 9.655 -12.869 1.00 78.75 91 ALA A CA 1
ATOM 705 C C . ALA A 1 91 ? 20.896 10.176 -13.777 1.00 78.75 91 ALA A C 1
ATOM 707 O O . ALA A 1 91 ? 20.712 11.158 -14.499 1.00 78.75 91 ALA A O 1
ATOM 708 N N . ILE A 1 92 ? 22.034 9.474 -13.821 1.00 74.94 92 ILE A N 1
ATOM 709 C CA . ILE A 1 92 ? 23.078 9.691 -14.839 1.00 74.94 92 ILE A CA 1
ATOM 710 C C . ILE A 1 92 ? 23.013 8.547 -15.843 1.00 74.94 92 ILE A C 1
ATOM 712 O O . ILE A 1 92 ? 23.284 7.399 -15.490 1.00 74.94 92 ILE A O 1
ATOM 716 N N . GLN A 1 93 ? 22.677 8.850 -17.093 1.00 68.31 93 GLN A N 1
ATOM 717 C CA . GLN A 1 93 ? 22.549 7.847 -18.148 1.00 68.31 93 GLN A CA 1
ATOM 718 C C . GLN A 1 93 ? 23.784 7.861 -19.050 1.00 68.31 93 GLN A C 1
ATOM 720 O O . GLN A 1 93 ? 24.021 8.839 -19.741 1.00 68.31 93 GLN A O 1
ATOM 725 N N . GLY A 1 94 ? 24.554 6.766 -19.089 1.00 53.88 94 GLY A N 1
ATOM 726 C CA . GLY A 1 94 ? 25.613 6.572 -20.093 1.00 53.88 94 GLY A CA 1
ATOM 727 C C . GLY A 1 94 ? 27.053 6.463 -19.584 1.00 53.88 94 GLY A C 1
ATOM 728 O O . GLY A 1 94 ? 27.962 6.605 -20.394 1.00 53.88 94 GLY A O 1
ATOM 729 N N . GLY A 1 95 ? 27.280 6.184 -18.295 1.00 49.03 95 GLY A N 1
ATOM 730 C CA . GLY A 1 95 ? 28.619 5.989 -17.731 1.00 49.03 95 GLY A CA 1
ATOM 731 C C . GLY A 1 95 ? 29.436 7.284 -17.633 1.00 49.03 95 GLY A C 1
ATOM 732 O O . GLY A 1 95 ? 29.876 7.857 -18.626 1.00 49.03 95 GLY A O 1
ATOM 733 N N . GLY A 1 96 ? 29.677 7.757 -16.411 1.00 51.94 96 GLY A N 1
ATOM 734 C CA . GLY A 1 96 ? 30.482 8.955 -16.174 1.00 51.94 96 GLY A CA 1
ATOM 735 C C . GLY A 1 96 ? 30.279 9.543 -14.783 1.00 51.94 96 GLY A C 1
ATOM 736 O O . GLY A 1 96 ? 29.249 9.333 -14.150 1.00 51.94 96 GLY A O 1
ATOM 737 N N . GLY A 1 97 ? 31.289 10.266 -14.297 1.00 53.22 97 GLY A N 1
ATOM 738 C CA . GLY A 1 97 ? 31.208 10.993 -13.032 1.00 53.22 97 GLY A CA 1
ATOM 739 C C . GLY A 1 97 ? 30.433 12.303 -13.171 1.00 53.22 97 GLY A C 1
ATOM 740 O O . GLY A 1 97 ? 30.451 12.941 -14.225 1.00 53.22 97 GLY A O 1
ATOM 741 N N . ASN A 1 98 ? 29.794 12.724 -12.086 1.00 64.75 98 ASN A N 1
ATOM 742 C CA . ASN A 1 98 ? 29.109 14.004 -11.983 1.00 64.75 98 ASN A CA 1
ATOM 743 C C . ASN A 1 98 ? 30.107 15.094 -11.590 1.00 64.75 98 ASN A C 1
ATOM 745 O O . ASN A 1 98 ? 30.620 15.096 -10.476 1.00 64.75 98 ASN A O 1
ATOM 749 N N . ALA A 1 99 ? 30.394 16.006 -12.515 1.00 73.88 99 ALA A N 1
ATOM 750 C CA . ALA A 1 99 ? 31.208 17.192 -12.251 1.00 73.88 99 ALA A CA 1
ATOM 751 C C . ALA A 1 99 ? 30.331 18.452 -12.128 1.00 73.88 99 ALA A C 1
ATOM 753 O O . ALA A 1 99 ? 30.758 19.542 -12.505 1.00 73.88 99 ALA A O 1
ATOM 754 N N . ASN A 1 100 ? 29.082 18.293 -11.682 1.00 85.19 100 ASN A N 1
ATOM 755 C CA . ASN A 1 100 ? 28.157 19.393 -11.424 1.00 85.19 100 ASN A CA 1
ATOM 756 C C . ASN A 1 100 ? 28.153 19.736 -9.932 1.00 85.19 100 ASN A C 1
ATOM 758 O O . ASN A 1 100 ? 28.404 18.881 -9.082 1.00 85.19 100 ASN A O 1
ATOM 762 N N . THR A 1 101 ? 27.856 20.992 -9.623 1.00 89.31 101 THR A N 1
ATOM 763 C CA . THR A 1 101 ? 27.810 21.504 -8.252 1.00 89.31 101 THR A CA 1
ATOM 764 C C . THR A 1 101 ? 26.393 21.390 -7.711 1.00 89.31 101 THR A C 1
ATOM 766 O O . THR A 1 101 ? 25.463 21.892 -8.340 1.00 89.31 101 THR A O 1
ATOM 769 N N . TRP A 1 102 ? 26.237 20.787 -6.534 1.00 91.44 102 TRP A N 1
ATOM 770 C CA . TRP A 1 102 ? 24.959 20.643 -5.836 1.00 91.44 102 TRP A CA 1
ATOM 771 C C . TRP A 1 102 ? 25.063 21.310 -4.473 1.00 91.44 102 TRP A C 1
ATOM 773 O O . TRP A 1 102 ? 25.971 20.997 -3.700 1.00 91.44 102 TRP A O 1
ATOM 783 N N . LEU A 1 103 ? 24.178 22.266 -4.207 1.00 91.25 103 LEU A N 1
ATOM 784 C CA . LEU A 1 103 ? 24.224 23.046 -2.979 1.00 91.25 103 LEU A CA 1
ATOM 785 C C . LEU A 1 103 ? 22.825 23.443 -2.518 1.00 91.25 103 LEU A C 1
ATOM 787 O O . LEU A 1 103 ? 22.059 24.020 -3.285 1.00 91.25 103 LEU A O 1
ATOM 791 N N . GLY A 1 104 ? 22.499 23.219 -1.250 1.00 89.81 104 GLY A N 1
ATOM 792 C CA . GLY A 1 104 ? 21.270 23.787 -0.694 1.00 89.81 104 GLY A CA 1
ATOM 793 C C . GLY A 1 104 ? 20.004 23.128 -1.225 1.00 89.81 104 GLY A C 1
ATOM 794 O O . GLY A 1 104 ? 18.931 23.704 -1.075 1.00 89.81 104 GLY A O 1
ATOM 795 N N . ASN A 1 105 ? 20.076 21.964 -1.874 1.00 94.00 105 ASN A N 1
ATOM 796 C CA . ASN A 1 105 ? 18.877 21.323 -2.402 1.00 94.00 105 ASN A CA 1
ATOM 797 C C . ASN A 1 105 ? 18.162 20.549 -1.288 1.00 94.00 105 ASN A C 1
ATOM 799 O O . ASN A 1 105 ? 18.785 19.997 -0.378 1.00 94.00 105 ASN A O 1
ATOM 803 N N . TYR A 1 106 ? 16.837 20.505 -1.356 1.00 92.12 106 TYR A N 1
ATOM 804 C CA . TYR A 1 106 ? 16.033 19.611 -0.536 1.00 92.12 106 TYR A CA 1
ATOM 805 C C . TYR A 1 106 ? 15.844 18.279 -1.262 1.00 92.12 106 TYR A C 1
ATOM 807 O O . TYR A 1 106 ? 15.480 18.266 -2.438 1.00 92.12 106 TYR A O 1
ATOM 815 N N . TRP A 1 107 ? 16.009 17.177 -0.535 1.00 89.62 107 TRP A N 1
ATOM 816 C CA . TRP A 1 107 ? 15.862 15.818 -1.048 1.00 89.62 107 TRP A CA 1
ATOM 817 C C . TRP A 1 107 ? 14.909 15.043 -0.138 1.00 89.62 107 TRP A C 1
ATOM 819 O O . TRP A 1 107 ? 15.197 14.848 1.041 1.00 89.62 107 TRP A O 1
ATOM 829 N N . SER A 1 108 ? 13.763 14.595 -0.654 1.00 82.12 108 SER A N 1
ATOM 830 C CA . SER A 1 108 ? 12.756 13.901 0.175 1.00 82.12 108 SER A CA 1
ATOM 831 C C . SER A 1 108 ? 13.224 12.562 0.764 1.00 82.12 108 SER A C 1
ATOM 833 O O . SER A 1 108 ? 12.641 12.078 1.730 1.00 82.12 108 SER A O 1
ATOM 835 N N . ASP A 1 109 ? 14.272 11.966 0.195 1.00 78.44 109 ASP A N 1
ATOM 836 C CA . ASP A 1 109 ? 14.911 10.730 0.651 1.00 78.44 109 ASP A CA 1
ATOM 837 C C . ASP A 1 109 ? 16.129 10.974 1.564 1.00 78.44 109 ASP A C 1
ATOM 839 O O . ASP A 1 109 ? 16.738 10.016 2.043 1.00 78.44 109 ASP A O 1
ATOM 843 N N . TYR A 1 110 ? 16.486 12.232 1.844 1.00 81.62 110 TYR A N 1
ATOM 844 C CA . TYR A 1 110 ? 17.573 12.569 2.759 1.00 81.62 110 TYR A CA 1
ATOM 845 C C . TYR A 1 110 ? 17.155 12.402 4.224 1.00 81.62 110 TYR A C 1
ATOM 847 O O . TYR A 1 110 ? 16.123 12.901 4.671 1.00 81.62 110 TYR A O 1
ATOM 855 N N . THR A 1 111 ? 17.991 11.705 4.995 1.00 74.69 111 THR A N 1
ATOM 856 C CA . THR A 1 111 ? 17.717 11.337 6.395 1.00 74.69 111 THR A CA 1
ATOM 857 C C . THR A 1 111 ? 18.686 11.967 7.395 1.00 74.69 111 THR A C 1
ATOM 859 O O . THR A 1 111 ? 18.853 11.433 8.492 1.00 74.69 111 THR A O 1
ATOM 862 N N . GLY A 1 112 ? 19.394 13.035 7.020 1.00 78.56 112 GLY A N 1
ATOM 863 C CA . GLY A 1 112 ? 20.297 13.717 7.947 1.00 78.56 112 GLY A CA 1
ATOM 864 C C . GLY A 1 112 ? 19.569 14.522 9.023 1.00 78.56 112 GLY A C 1
ATOM 865 O O . GLY A 1 112 ? 18.356 14.412 9.207 1.00 78.56 112 GLY A O 1
ATOM 866 N N . PHE A 1 113 ? 20.333 15.311 9.769 1.00 75.81 113 PHE A N 1
ATOM 867 C CA . PHE A 1 113 ? 19.848 16.118 10.885 1.00 75.81 113 PHE A CA 1
ATOM 868 C C . PHE A 1 113 ? 20.521 17.495 10.881 1.00 75.81 113 PHE A C 1
ATOM 870 O O . PHE A 1 113 ? 21.567 17.663 10.261 1.00 75.81 113 PHE A O 1
ATOM 877 N N . ASP A 1 114 ? 19.903 18.446 11.575 1.00 86.56 114 ASP A N 1
ATOM 878 C CA . ASP A 1 114 ? 20.421 19.790 11.844 1.00 86.56 114 ASP A CA 1
ATOM 879 C C . ASP A 1 114 ? 20.570 19.915 13.363 1.00 86.56 114 ASP A C 1
ATOM 881 O O . ASP A 1 114 ? 19.581 19.927 14.104 1.00 86.56 114 ASP A O 1
ATOM 885 N N . ALA A 1 115 ? 21.816 19.873 13.825 1.00 82.31 115 ALA A N 1
ATOM 886 C CA . ALA A 1 115 ? 22.192 19.989 15.224 1.00 82.31 115 ALA A CA 1
ATOM 887 C C . ALA A 1 115 ? 22.587 21.425 15.609 1.00 82.31 115 ALA A C 1
ATOM 889 O O . ALA A 1 115 ? 23.014 21.641 16.750 1.00 82.31 115 ALA A O 1
ATOM 890 N N . ALA A 1 116 ? 22.450 22.405 14.706 1.00 82.50 116 ALA A N 1
ATOM 891 C CA . ALA A 1 116 ? 22.683 23.801 15.037 1.00 82.50 116 ALA A CA 1
ATOM 892 C C . ALA A 1 116 ? 21.661 24.278 16.083 1.00 82.50 116 ALA A C 1
ATOM 894 O O . ALA A 1 116 ? 20.520 23.815 16.157 1.00 82.50 116 ALA A O 1
ATOM 895 N N . ASN A 1 117 ? 22.081 25.205 16.946 1.00 71.56 117 ASN A N 1
ATOM 896 C CA . ASN A 1 117 ? 21.202 25.800 17.947 1.00 71.56 117 ASN A CA 1
ATOM 897 C C . ASN A 1 117 ? 21.331 27.335 17.934 1.00 71.56 117 ASN A C 1
ATOM 899 O O . ASN A 1 117 ? 22.338 27.854 18.428 1.00 71.56 117 ASN A O 1
ATOM 903 N N . PRO A 1 118 ? 20.326 28.065 17.411 1.00 79.88 118 PRO A N 1
ATOM 904 C CA . PRO A 1 118 ? 19.082 27.544 16.828 1.00 79.88 118 PRO A CA 1
ATOM 905 C C . PRO A 1 118 ? 19.325 26.775 15.509 1.00 79.88 118 PRO A C 1
ATOM 907 O O . PRO A 1 118 ? 20.344 27.032 14.868 1.00 79.88 118 PRO A O 1
ATOM 910 N N . PRO A 1 119 ? 18.415 25.864 15.105 1.00 83.25 119 PRO A N 1
ATOM 911 C CA . PRO A 1 119 ? 18.507 25.155 13.826 1.00 83.25 119 PRO A CA 1
ATOM 912 C C . PRO A 1 119 ? 18.580 26.147 12.663 1.00 83.25 119 PRO A C 1
ATOM 914 O O . PRO A 1 119 ? 17.801 27.107 12.633 1.00 83.25 119 PRO A O 1
ATOM 917 N N . ASP A 1 120 ? 19.501 25.934 11.726 1.00 85.62 120 ASP A N 1
ATOM 918 C CA . ASP A 1 120 ? 19.709 26.819 10.573 1.00 85.62 120 ASP A CA 1
ATOM 919 C C . ASP A 1 120 ? 19.000 26.330 9.293 1.00 85.62 120 ASP A C 1
ATOM 921 O O . ASP A 1 120 ? 18.969 27.036 8.282 1.00 85.62 120 ASP A O 1
ATOM 925 N N . GLY A 1 121 ? 18.364 25.154 9.349 1.00 83.81 121 GLY A N 1
ATOM 926 C CA . GLY A 1 121 ? 17.627 24.541 8.249 1.00 83.81 121 GLY A CA 1
ATOM 927 C C . GLY A 1 121 ? 18.503 23.774 7.256 1.00 83.81 121 GLY A C 1
ATOM 928 O O . GLY A 1 121 ? 17.972 23.271 6.258 1.00 83.81 121 GLY A O 1
ATOM 929 N N . THR A 1 122 ? 19.806 23.653 7.518 1.00 86.94 122 THR A N 1
ATOM 930 C CA . THR A 1 122 ? 20.779 22.914 6.708 1.00 86.94 122 THR A CA 1
ATOM 931 C C . THR A 1 122 ? 21.164 21.620 7.416 1.00 86.94 122 THR A C 1
ATOM 933 O O . THR A 1 122 ? 21.399 21.587 8.616 1.00 86.94 122 THR A O 1
ATOM 936 N N . GLY A 1 123 ? 21.215 20.517 6.677 1.00 86.06 123 GLY A N 1
ATOM 937 C CA . GLY A 1 123 ? 21.675 19.246 7.210 1.00 86.06 123 GLY A CA 1
ATOM 938 C C . GLY A 1 123 ? 23.186 19.250 7.438 1.00 86.06 123 GLY A C 1
ATOM 939 O O . GLY A 1 123 ? 23.946 19.629 6.550 1.00 86.06 123 GLY A O 1
ATOM 940 N N . ASP A 1 124 ? 23.616 18.745 8.593 1.00 81.25 124 ASP A N 1
ATOM 941 C CA . ASP A 1 124 ? 25.033 18.634 8.971 1.00 81.25 124 ASP A CA 1
ATOM 942 C C . ASP A 1 124 ? 25.787 17.542 8.195 1.00 81.25 124 ASP A C 1
ATOM 944 O O . ASP A 1 124 ? 27.020 17.516 8.166 1.00 81.25 124 ASP A O 1
ATOM 948 N N . LEU A 1 125 ? 25.056 16.602 7.588 1.00 84.38 125 LEU A N 1
ATOM 949 C CA . LEU A 1 125 ? 25.615 15.551 6.745 1.00 84.38 125 LEU A CA 1
ATOM 950 C C . LEU A 1 125 ? 25.454 15.912 5.261 1.00 84.38 125 LEU A C 1
ATOM 952 O O . LEU A 1 125 ? 24.436 16.469 4.861 1.00 84.38 125 LEU A O 1
ATOM 956 N N . PRO A 1 126 ? 26.422 15.568 4.401 1.00 84.81 126 PRO A N 1
ATOM 957 C CA . PRO A 1 126 ? 26.216 15.699 2.970 1.00 84.81 126 PRO A CA 1
ATOM 958 C C . PRO A 1 126 ? 25.173 14.678 2.491 1.00 84.81 126 PRO A C 1
ATOM 960 O O . PRO A 1 126 ? 25.174 13.521 2.923 1.00 84.81 126 PRO A O 1
ATOM 963 N N . TYR A 1 127 ? 24.308 15.077 1.560 1.00 84.56 127 TYR A N 1
ATOM 964 C CA . TYR A 1 127 ? 23.486 14.129 0.809 1.00 84.56 127 TYR A CA 1
ATOM 965 C C . TYR A 1 127 ? 24.344 13.463 -0.265 1.00 84.56 127 TYR A C 1
ATOM 967 O O . TYR A 1 127 ? 25.089 14.139 -0.975 1.00 84.56 127 TYR A O 1
ATOM 975 N N . ARG A 1 128 ? 24.237 12.137 -0.398 1.00 81.88 128 ARG A N 1
ATOM 976 C CA . ARG A 1 128 ? 24.985 11.348 -1.381 1.00 81.88 128 ARG A CA 1
ATOM 977 C C . ARG A 1 128 ? 24.075 10.354 -2.086 1.00 81.88 128 ARG A C 1
ATOM 979 O O . ARG A 1 128 ? 23.410 9.554 -1.432 1.00 81.88 128 ARG A O 1
ATOM 986 N N . ALA A 1 129 ? 24.098 10.361 -3.416 1.00 71.38 129 ALA A N 1
ATOM 987 C CA . ALA A 1 129 ? 23.411 9.351 -4.216 1.00 71.38 129 ALA A CA 1
ATOM 988 C C . ALA A 1 129 ? 24.299 8.095 -4.340 1.00 71.38 129 ALA A C 1
ATOM 990 O O . ALA A 1 129 ? 25.217 8.050 -5.167 1.00 71.38 129 ALA A O 1
ATOM 991 N N . GLU A 1 130 ? 24.057 7.093 -3.489 1.00 64.06 130 GLU A N 1
ATOM 992 C CA . GLU A 1 130 ? 24.827 5.841 -3.416 1.00 64.06 130 GLU A CA 1
ATOM 993 C C . GLU A 1 130 ? 23.949 4.630 -3.796 1.00 64.06 130 GLU A C 1
ATOM 995 O O . GLU A 1 130 ? 23.226 4.092 -2.959 1.00 64.06 130 GLU A O 1
ATOM 1000 N N . ARG A 1 131 ? 24.016 4.178 -5.058 1.00 60.97 131 ARG A N 1
ATOM 1001 C CA . ARG A 1 131 ? 23.422 2.906 -5.520 1.00 60.97 131 ARG A CA 1
ATOM 1002 C C . ARG A 1 131 ? 24.475 2.064 -6.243 1.00 60.97 131 ARG A C 1
ATOM 1004 O O . ARG A 1 131 ? 25.058 2.490 -7.242 1.00 60.97 131 ARG A O 1
ATOM 1011 N N . LEU A 1 132 ? 24.806 0.893 -5.693 1.00 57.16 132 LEU A N 1
ATOM 1012 C CA . LEU A 1 132 ? 25.927 0.063 -6.158 1.00 57.16 132 LEU A CA 1
ATOM 1013 C C . LEU A 1 132 ? 25.607 -0.644 -7.469 1.00 57.16 132 LEU A C 1
ATOM 1015 O O . LEU A 1 132 ? 26.468 -0.734 -8.343 1.00 57.16 132 LEU A O 1
ATOM 1019 N N . PHE A 1 133 ? 24.386 -1.144 -7.609 1.00 57.06 133 PHE A N 1
ATOM 1020 C CA . PHE A 1 133 ? 23.955 -1.870 -8.791 1.00 57.06 133 PHE A CA 1
ATOM 1021 C C . PHE A 1 133 ? 23.959 -0.952 -10.018 1.00 57.06 133 PHE A C 1
ATOM 1023 O O . PHE A 1 133 ? 24.418 -1.355 -11.083 1.00 57.06 133 PHE A O 1
ATOM 1030 N N . GLU A 1 134 ? 23.593 0.321 -9.849 1.00 57.53 134 GLU A N 1
ATOM 1031 C CA . GLU A 1 134 ? 23.699 1.342 -10.898 1.00 57.53 134 GLU A CA 1
ATOM 1032 C C . GLU A 1 134 ? 25.149 1.599 -11.341 1.00 57.53 134 GLU A C 1
ATOM 1034 O O . GLU A 1 134 ? 25.407 1.731 -12.535 1.00 57.53 134 GLU A O 1
ATOM 1039 N N . ASN A 1 135 ? 26.120 1.592 -10.421 1.00 58.62 135 ASN A N 1
ATOM 1040 C CA . ASN A 1 135 ? 27.543 1.671 -10.778 1.00 58.62 135 ASN A CA 1
ATOM 1041 C C . ASN A 1 135 ? 28.062 0.403 -11.481 1.00 58.62 135 ASN A C 1
ATOM 1043 O O . ASN A 1 135 ? 29.021 0.474 -12.252 1.00 58.62 135 ASN A O 1
ATOM 1047 N N . MET A 1 136 ? 27.463 -0.763 -11.219 1.00 57.72 136 MET A N 1
ATOM 1048 C CA . MET A 1 136 ? 27.803 -2.006 -11.920 1.00 57.72 136 MET A CA 1
ATOM 1049 C C . MET A 1 136 ? 27.229 -2.028 -13.341 1.00 57.72 136 MET A C 1
ATOM 1051 O O . MET A 1 136 ? 27.918 -2.484 -14.252 1.00 57.72 136 MET A O 1
ATOM 1055 N N . LEU A 1 137 ? 26.029 -1.473 -13.554 1.00 55.38 137 LEU A N 1
ATOM 1056 C CA . LEU A 1 137 ? 25.423 -1.314 -14.885 1.00 55.38 137 LEU A CA 1
ATOM 1057 C C . LEU A 1 137 ? 26.279 -0.455 -15.826 1.00 55.38 137 LEU A C 1
ATOM 1059 O O . LEU A 1 137 ? 26.317 -0.723 -17.026 1.00 55.38 137 LEU A O 1
ATOM 1063 N N . ASP A 1 138 ? 26.983 0.545 -15.289 1.00 53.94 138 ASP A N 1
ATOM 1064 C CA . ASP A 1 138 ? 27.886 1.405 -16.065 1.00 53.94 138 ASP A CA 1
ATOM 1065 C C . ASP A 1 138 ? 29.139 0.662 -16.568 1.00 53.94 138 ASP A C 1
ATOM 1067 O O . ASP A 1 138 ? 29.739 1.066 -17.562 1.00 53.94 138 ASP A O 1
ATOM 1071 N N . ARG A 1 139 ? 29.549 -0.423 -15.893 1.00 52.28 139 ARG A N 1
ATOM 1072 C CA . ARG A 1 139 ? 30.729 -1.231 -16.258 1.00 52.28 139 ARG A CA 1
ATOM 1073 C C . ARG A 1 139 ? 30.372 -2.466 -17.075 1.00 52.28 139 ARG A C 1
ATOM 1075 O O . ARG A 1 139 ? 31.132 -2.841 -17.958 1.00 52.28 139 ARG A O 1
ATOM 1082 N N . GLU A 1 140 ? 29.229 -3.076 -16.782 1.00 60.06 140 GLU A N 1
ATOM 1083 C CA . GLU A 1 140 ? 28.740 -4.293 -17.430 1.00 60.06 140 GLU A CA 1
ATOM 1084 C C . GLU A 1 140 ? 27.269 -4.110 -17.838 1.00 60.06 140 GLU A C 1
ATOM 1086 O O . GLU A 1 140 ? 26.356 -4.461 -17.083 1.00 60.06 140 GLU A O 1
ATOM 1091 N N . PRO A 1 141 ? 27.004 -3.582 -19.050 1.00 50.41 141 PRO A N 1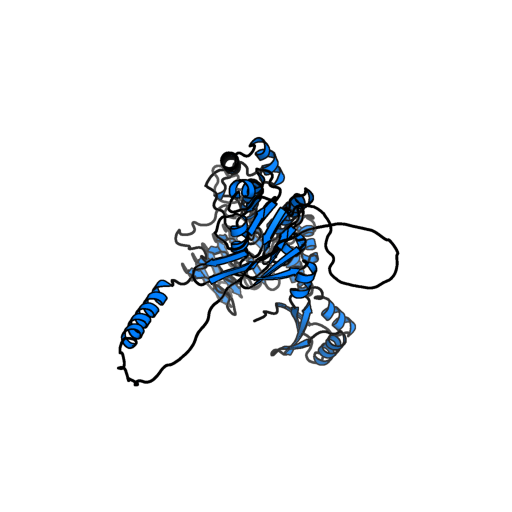
ATOM 1092 C CA . PRO A 1 141 ? 25.644 -3.352 -19.546 1.00 50.41 141 PRO A CA 1
ATOM 1093 C C . PRO A 1 141 ? 24.785 -4.624 -19.614 1.00 50.41 141 PRO A C 1
ATOM 1095 O O . PRO A 1 141 ? 23.558 -4.551 -19.588 1.00 50.41 141 PRO A O 1
ATOM 1098 N N . THR A 1 142 ? 25.414 -5.800 -19.659 1.00 49.94 142 THR A N 1
ATOM 1099 C CA . THR A 1 142 ? 24.760 -7.117 -19.627 1.00 49.94 142 THR A CA 1
ATOM 1100 C C . THR A 1 142 ? 24.018 -7.382 -18.310 1.00 49.94 142 THR A C 1
ATOM 1102 O O . THR A 1 142 ? 23.030 -8.118 -18.298 1.00 49.94 142 THR A O 1
ATOM 1105 N N . LEU A 1 143 ? 24.403 -6.715 -17.213 1.00 56.22 143 LEU A N 1
ATOM 1106 C CA . LEU A 1 143 ? 23.713 -6.792 -15.921 1.00 56.22 143 LEU A CA 1
ATOM 1107 C C . LEU A 1 143 ? 22.333 -6.118 -15.936 1.00 56.22 143 LEU A C 1
ATOM 1109 O O . LEU A 1 143 ? 21.556 -6.321 -15.002 1.00 56.22 143 LEU A O 1
ATOM 1113 N N . ARG A 1 144 ? 21.966 -5.396 -17.009 1.00 52.94 144 ARG A N 1
ATOM 1114 C CA . ARG A 1 144 ? 20.606 -4.854 -17.193 1.00 52.94 144 ARG A CA 1
ATOM 1115 C C . ARG A 1 144 ? 19.522 -5.932 -17.112 1.00 52.94 144 ARG A C 1
ATOM 1117 O O . ARG A 1 144 ? 18.417 -5.647 -16.667 1.00 52.94 144 ARG A O 1
ATOM 1124 N N . ALA A 1 145 ? 19.847 -7.183 -17.449 1.00 51.88 145 ALA A N 1
ATOM 1125 C CA . ALA A 1 145 ? 18.926 -8.317 -17.331 1.00 51.88 145 ALA A CA 1
ATOM 1126 C C . ALA A 1 145 ? 18.493 -8.607 -15.886 1.00 51.88 145 ALA A C 1
ATOM 1128 O O . ALA A 1 145 ? 17.490 -9.283 -15.664 1.00 51.88 145 ALA A O 1
ATOM 1129 N N . LEU A 1 146 ? 19.260 -8.120 -14.909 1.00 54.31 146 LEU A N 1
ATOM 1130 C CA . LEU A 1 146 ? 19.027 -8.332 -13.488 1.00 54.31 146 LEU A CA 1
ATOM 1131 C C . LEU A 1 146 ? 18.283 -7.163 -12.836 1.00 54.31 146 LEU A C 1
ATOM 1133 O O . LEU A 1 146 ? 17.989 -7.250 -11.644 1.00 54.31 146 LEU A O 1
ATOM 1137 N N . ILE A 1 147 ? 17.955 -6.094 -13.571 1.00 48.88 147 ILE A N 1
ATOM 1138 C CA . ILE A 1 147 ? 17.159 -4.984 -13.035 1.00 48.88 147 ILE A CA 1
ATOM 1139 C C . ILE A 1 147 ? 15.824 -5.551 -12.513 1.00 48.88 147 ILE A C 1
ATOM 1141 O O . ILE A 1 147 ? 15.173 -6.360 -13.173 1.00 48.88 147 ILE A O 1
ATOM 1145 N N . TYR A 1 148 ? 15.462 -5.174 -11.283 1.00 46.06 148 TYR A N 1
ATOM 1146 C CA . TYR A 1 148 ? 14.306 -5.688 -10.524 1.00 46.06 148 TYR A CA 1
ATOM 1147 C C . TYR A 1 148 ? 14.367 -7.168 -10.110 1.00 46.06 148 TYR A C 1
ATOM 1149 O O . TYR A 1 148 ? 13.398 -7.699 -9.574 1.00 46.06 148 TYR A O 1
ATOM 1157 N N . SER A 1 149 ? 15.502 -7.844 -10.296 1.00 51.97 149 SER A N 1
ATOM 1158 C CA . SER A 1 149 ? 15.691 -9.202 -9.781 1.00 51.97 149 SER A CA 1
ATOM 1159 C C . SER A 1 149 ? 16.072 -9.205 -8.291 1.00 51.97 149 SER A C 1
ATOM 1161 O O . SER A 1 149 ? 16.703 -8.260 -7.799 1.00 51.97 149 SER A O 1
ATOM 1163 N N . PRO A 1 150 ? 15.809 -10.313 -7.570 1.00 51.84 150 PRO A N 1
ATOM 1164 C CA . PRO A 1 150 ? 16.337 -10.519 -6.221 1.00 51.84 150 PRO A CA 1
ATOM 1165 C C . PRO A 1 150 ? 17.868 -10.401 -6.140 1.00 51.84 150 PRO A C 1
ATOM 1167 O O . PRO A 1 150 ? 18.396 -10.008 -5.104 1.00 51.84 150 PRO A O 1
ATOM 1170 N N . ALA A 1 151 ? 18.585 -10.698 -7.231 1.00 58.41 151 ALA A N 1
ATOM 1171 C CA . ALA A 1 151 ? 20.041 -10.593 -7.296 1.00 58.41 151 ALA A CA 1
ATOM 1172 C C . ALA A 1 151 ? 20.520 -9.132 -7.283 1.00 58.41 151 ALA A C 1
ATOM 1174 O O . ALA A 1 151 ? 21.420 -8.797 -6.516 1.00 58.41 151 ALA A O 1
ATOM 1175 N N . ALA A 1 152 ? 19.881 -8.246 -8.055 1.00 57.25 152 ALA A N 1
ATOM 1176 C CA . ALA A 1 152 ? 20.165 -6.809 -8.006 1.00 57.25 152 ALA A CA 1
ATOM 1177 C C . ALA A 1 152 ? 19.895 -6.231 -6.611 1.00 57.25 152 ALA A C 1
ATOM 1179 O O . ALA A 1 152 ? 20.691 -5.466 -6.072 1.00 57.25 152 ALA A O 1
ATOM 1180 N N . GLN A 1 153 ? 18.808 -6.674 -5.977 1.00 54.81 153 GLN A N 1
ATOM 1181 C CA . GLN A 1 153 ? 18.461 -6.250 -4.626 1.00 54.81 153 GLN A CA 1
ATOM 1182 C C . GLN A 1 153 ? 19.441 -6.775 -3.561 1.00 54.81 153 GLN A C 1
ATOM 1184 O O . GLN A 1 153 ? 19.750 -6.068 -2.598 1.00 54.81 153 GLN A O 1
ATOM 1189 N N . ALA A 1 154 ? 19.956 -7.995 -3.725 1.00 63.91 154 ALA A N 1
ATOM 1190 C CA . ALA A 1 154 ? 20.988 -8.553 -2.856 1.00 63.91 154 ALA A CA 1
ATOM 1191 C C . ALA A 1 154 ? 22.311 -7.780 -2.972 1.00 63.91 154 ALA A C 1
ATOM 1193 O O . ALA A 1 154 ? 22.948 -7.521 -1.953 1.00 63.91 154 ALA A O 1
ATOM 1194 N N . ILE A 1 155 ? 22.686 -7.352 -4.184 1.00 65.44 155 ILE A N 1
ATOM 1195 C CA . ILE A 1 155 ? 23.867 -6.510 -4.434 1.00 65.44 155 ILE A CA 1
ATOM 1196 C C . ILE A 1 155 ? 23.734 -5.160 -3.719 1.00 65.44 155 ILE A C 1
ATOM 1198 O O . ILE A 1 155 ? 24.664 -4.745 -3.029 1.00 65.44 155 ILE A O 1
ATOM 1202 N N . GLU A 1 156 ? 22.570 -4.512 -3.799 1.00 62.28 156 GLU A N 1
ATOM 1203 C CA . GLU A 1 156 ? 22.329 -3.252 -3.077 1.00 62.28 156 GLU A CA 1
ATOM 1204 C C . GLU A 1 156 ? 22.297 -3.432 -1.556 1.00 62.28 156 GLU A C 1
ATOM 1206 O O . GLU A 1 156 ? 22.793 -2.605 -0.796 1.00 62.28 156 GLU A O 1
ATOM 1211 N N . THR A 1 157 ? 21.765 -4.553 -1.074 1.00 61.28 157 THR A N 1
ATOM 1212 C CA . THR A 1 157 ? 21.766 -4.845 0.367 1.00 61.28 157 THR A CA 1
ATOM 1213 C C . THR A 1 157 ? 23.191 -5.096 0.872 1.00 61.28 157 THR A C 1
ATOM 1215 O O . THR A 1 157 ? 23.573 -4.633 1.951 1.00 61.28 157 THR A O 1
ATOM 1218 N N . ALA A 1 158 ? 24.007 -5.798 0.083 1.00 59.22 158 ALA A N 1
ATOM 1219 C CA . ALA A 1 158 ? 25.410 -6.035 0.388 1.00 59.22 158 ALA A CA 1
ATOM 1220 C C . ALA A 1 158 ? 26.232 -4.733 0.364 1.00 59.22 158 ALA A C 1
ATOM 1222 O O . ALA A 1 158 ? 27.078 -4.545 1.237 1.00 59.22 158 ALA A O 1
ATOM 1223 N N . SER A 1 159 ? 25.953 -3.812 -0.565 1.00 56.66 159 SER A N 1
ATOM 1224 C CA . SER A 1 159 ? 26.634 -2.510 -0.652 1.00 56.66 159 SER A CA 1
ATOM 1225 C C . SER A 1 159 ? 26.422 -1.648 0.594 1.00 56.66 159 SER A C 1
ATOM 1227 O O . SER A 1 159 ? 27.369 -1.071 1.130 1.00 56.66 159 SER A O 1
ATOM 1229 N N . ALA A 1 160 ? 25.190 -1.630 1.108 1.00 57.75 160 ALA A N 1
ATOM 1230 C CA . ALA A 1 160 ? 24.838 -0.900 2.317 1.00 57.75 160 ALA A CA 1
ATOM 1231 C C . ALA A 1 160 ? 25.484 -1.511 3.574 1.00 57.75 160 ALA A C 1
ATOM 1233 O O . ALA A 1 160 ? 25.841 -0.790 4.509 1.00 57.75 160 ALA A O 1
ATOM 1234 N N . THR A 1 161 ? 25.659 -2.838 3.584 1.00 64.56 161 THR A N 1
ATOM 1235 C CA . THR A 1 161 ? 26.133 -3.603 4.749 1.00 64.56 161 THR A CA 1
ATOM 1236 C C . THR A 1 161 ? 27.662 -3.653 4.850 1.00 64.56 161 THR A C 1
ATOM 1238 O O . THR A 1 161 ? 28.199 -3.664 5.957 1.00 64.56 161 THR A O 1
ATOM 1241 N N . PHE A 1 162 ? 28.386 -3.654 3.724 1.00 65.62 162 PHE A N 1
ATOM 1242 C CA . PHE A 1 162 ? 29.843 -3.814 3.695 1.00 65.62 162 PHE A CA 1
ATOM 1243 C C . PHE A 1 162 ? 30.550 -2.550 3.170 1.00 65.62 162 PHE A C 1
ATOM 1245 O O . PHE A 1 162 ? 30.518 -2.289 1.968 1.00 65.62 162 PHE A O 1
ATOM 1252 N N . PRO A 1 163 ? 31.279 -1.797 4.024 1.00 59.19 163 PRO A N 1
ATOM 1253 C CA . PRO A 1 163 ? 31.976 -0.564 3.632 1.00 59.19 163 PRO A CA 1
ATOM 1254 C C . PRO A 1 163 ? 32.968 -0.722 2.468 1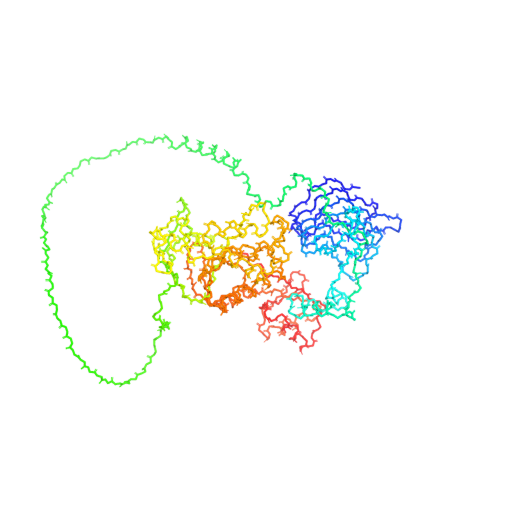.00 59.19 163 PRO A C 1
ATOM 1256 O O . PRO A 1 163 ? 33.181 0.222 1.715 1.00 59.19 163 PRO A O 1
ATOM 1259 N N . LEU A 1 164 ? 33.542 -1.918 2.292 1.00 57.53 164 LEU A N 1
ATOM 1260 C CA . LEU A 1 164 ? 34.451 -2.269 1.189 1.00 57.53 164 LEU A CA 1
ATOM 1261 C C . LEU A 1 164 ? 33.781 -2.278 -0.196 1.00 57.53 164 LEU A C 1
ATOM 1263 O O . LEU A 1 164 ? 34.479 -2.213 -1.202 1.00 57.53 164 LEU A O 1
ATOM 1267 N N . MET A 1 165 ? 32.450 -2.371 -0.250 1.00 54.47 165 MET A N 1
ATOM 1268 C CA . MET A 1 165 ? 31.658 -2.448 -1.482 1.00 54.47 165 MET A CA 1
ATOM 1269 C C . MET A 1 165 ? 30.896 -1.148 -1.764 1.00 54.47 165 MET A C 1
ATOM 1271 O O . MET A 1 165 ? 30.026 -1.133 -2.633 1.00 54.47 165 MET A O 1
ATOM 1275 N N . ARG A 1 166 ? 31.178 -0.057 -1.037 1.00 56.34 166 ARG A N 1
ATOM 1276 C CA . ARG A 1 166 ? 30.454 1.200 -1.241 1.00 56.34 166 ARG A CA 1
ATOM 1277 C C . ARG A 1 166 ? 30.843 1.849 -2.576 1.00 56.34 166 ARG A C 1
ATOM 1279 O O . ARG A 1 166 ? 32.034 2.061 -2.823 1.00 56.34 166 ARG A O 1
ATOM 1286 N N . PRO A 1 167 ? 29.865 2.158 -3.443 1.00 60.78 167 PRO A N 1
ATOM 1287 C CA . PRO A 1 167 ? 30.112 2.863 -4.694 1.00 60.78 167 PRO A CA 1
ATOM 1288 C C . PRO A 1 167 ? 30.670 4.270 -4.435 1.00 60.78 167 PRO A C 1
ATOM 1290 O O . PRO A 1 167 ? 30.377 4.878 -3.409 1.00 60.78 167 PRO A O 1
ATOM 1293 N N . GLN A 1 168 ? 31.425 4.826 -5.391 1.00 59.97 168 GLN A N 1
ATOM 1294 C CA . GLN A 1 168 ? 31.653 6.272 -5.386 1.00 59.97 168 GLN A CA 1
ATOM 1295 C C . GLN A 1 168 ? 30.305 6.974 -5.607 1.00 59.97 168 GLN A C 1
ATOM 1297 O O . GLN A 1 168 ? 29.583 6.575 -6.531 1.00 59.97 168 GLN A O 1
ATOM 1302 N N . PRO A 1 169 ? 29.952 7.971 -4.777 1.00 62.84 169 PRO A N 1
ATOM 1303 C CA . PRO A 1 169 ? 28.685 8.670 -4.903 1.00 62.84 169 PRO A CA 1
ATOM 1304 C C . PRO A 1 169 ? 28.628 9.389 -6.251 1.00 62.84 169 PRO A C 1
ATOM 1306 O O . PRO A 1 169 ? 29.553 10.111 -6.626 1.00 62.84 169 PRO A O 1
ATOM 1309 N N . LYS A 1 170 ? 27.531 9.189 -6.990 1.00 68.62 170 LYS A N 1
ATOM 1310 C CA . LYS A 1 170 ? 27.291 9.877 -8.270 1.00 68.62 170 LYS A CA 1
ATOM 1311 C C . LYS A 1 170 ? 26.929 11.348 -8.071 1.00 68.62 170 LYS A C 1
ATOM 1313 O O . LYS A 1 170 ? 26.842 12.089 -9.037 1.00 68.62 170 LYS A O 1
ATOM 1318 N N . LEU A 1 171 ? 26.669 11.777 -6.844 1.00 81.75 171 LEU A N 1
ATOM 1319 C CA . LEU A 1 171 ? 26.328 13.146 -6.489 1.00 81.75 171 LEU A CA 1
ATOM 1320 C C . LEU A 1 171 ? 26.632 13.346 -5.014 1.00 81.75 171 LEU A C 1
ATOM 1322 O O . LEU A 1 171 ? 26.369 12.447 -4.215 1.00 81.75 171 LEU A O 1
ATOM 1326 N N . GLU A 1 172 ? 27.132 14.526 -4.673 1.00 85.94 172 GLU A N 1
ATOM 1327 C CA . GLU A 1 172 ? 27.275 14.971 -3.295 1.00 85.94 172 GLU A CA 1
ATOM 1328 C C . GLU A 1 172 ? 26.745 16.404 -3.181 1.00 85.94 172 GLU A C 1
ATOM 1330 O O . GLU A 1 172 ? 27.258 17.308 -3.838 1.00 85.94 172 GLU A O 1
ATOM 1335 N N . ASP A 1 173 ? 25.708 16.600 -2.367 1.00 89.31 173 ASP A N 1
ATOM 1336 C CA . ASP A 1 173 ? 25.271 17.924 -1.923 1.00 89.31 173 ASP A CA 1
ATOM 1337 C C . ASP A 1 173 ? 25.815 18.136 -0.513 1.00 89.31 173 ASP A C 1
ATOM 1339 O O . ASP A 1 173 ? 25.478 17.404 0.417 1.00 89.31 173 ASP A O 1
ATOM 1343 N N . THR A 1 174 ? 26.702 19.114 -0.363 1.00 87.81 174 THR A N 1
ATOM 1344 C CA . THR A 1 174 ? 27.423 19.356 0.897 1.00 87.81 174 THR A CA 1
ATOM 1345 C C . THR A 1 174 ? 26.608 20.125 1.930 1.00 87.81 174 THR A C 1
ATOM 1347 O O . THR A 1 174 ? 27.030 20.215 3.081 1.00 87.81 174 THR A O 1
ATOM 1350 N N . ARG A 1 175 ? 25.471 20.705 1.530 1.00 89.62 175 ARG A N 1
ATOM 1351 C CA . ARG A 1 175 ? 24.599 21.508 2.393 1.00 89.62 175 ARG A CA 1
ATOM 1352 C C . ARG A 1 175 ? 23.132 21.243 2.050 1.00 89.62 175 ARG A C 1
ATOM 1354 O O . ARG A 1 175 ? 22.451 22.163 1.603 1.00 89.62 175 ARG A O 1
ATOM 1361 N N . PRO A 1 176 ? 22.631 20.008 2.201 1.00 91.75 176 PRO A N 1
ATOM 1362 C CA . PRO A 1 176 ? 21.243 19.704 1.877 1.00 91.75 176 PRO A CA 1
ATOM 1363 C C . PRO A 1 176 ? 20.297 20.455 2.821 1.00 91.75 176 PRO A C 1
ATOM 1365 O O . PRO A 1 176 ? 20.602 20.643 3.995 1.00 91.75 176 PRO A O 1
ATOM 1368 N N . ARG A 1 177 ? 19.122 20.864 2.344 1.00 90.12 177 ARG A N 1
ATOM 1369 C CA . ARG A 1 177 ? 18.108 21.510 3.192 1.00 90.12 177 ARG A CA 1
ATOM 1370 C C . ARG A 1 177 ? 17.289 20.478 3.960 1.00 90.12 177 ARG A C 1
ATOM 1372 O O . ARG A 1 177 ? 16.914 19.440 3.421 1.00 90.12 177 ARG A O 1
ATOM 1379 N N . MET A 1 178 ? 16.944 20.809 5.202 1.00 84.19 178 MET A N 1
ATOM 1380 C CA . MET A 1 178 ? 16.098 19.980 6.071 1.00 84.19 178 MET A CA 1
ATOM 1381 C C . MET A 1 178 ? 14.605 20.087 5.748 1.00 84.19 178 MET A C 1
ATOM 1383 O O . MET A 1 178 ? 13.818 19.212 6.111 1.00 84.19 178 MET A O 1
ATOM 1387 N N . SER A 1 179 ? 14.200 21.160 5.071 1.00 83.94 179 SER A N 1
ATOM 1388 C CA . SER A 1 179 ? 12.823 21.424 4.664 1.00 83.94 179 SER A CA 1
ATOM 1389 C C . SER A 1 179 ? 12.760 21.853 3.196 1.00 83.94 179 SER A C 1
ATOM 1391 O O . SER A 1 179 ? 13.710 22.465 2.691 1.00 83.94 179 SER A O 1
ATOM 1393 N N . PRO A 1 180 ? 11.661 21.529 2.490 1.00 81.94 180 PRO A N 1
ATOM 1394 C CA . PRO A 1 180 ? 11.469 21.972 1.115 1.00 81.94 180 PRO A CA 1
ATOM 1395 C C . PRO A 1 180 ? 11.360 23.500 1.054 1.00 81.94 180 PRO A C 1
ATOM 1397 O O . PRO A 1 180 ? 11.052 24.157 2.055 1.00 81.94 180 PRO A O 1
ATOM 1400 N N . ALA A 1 181 ? 11.576 24.076 -0.131 1.00 71.31 181 ALA A N 1
ATOM 1401 C CA . ALA A 1 181 ? 11.205 25.468 -0.373 1.00 71.31 181 ALA A CA 1
ATOM 1402 C C . ALA A 1 181 ? 9.695 25.669 -0.130 1.00 71.31 181 ALA A C 1
ATOM 1404 O O . ALA A 1 181 ? 8.924 24.713 -0.241 1.00 71.31 181 ALA A O 1
ATOM 1405 N N . GLU A 1 182 ? 9.268 26.893 0.214 1.00 63.91 182 GLU A N 1
ATOM 1406 C CA . GLU A 1 182 ? 7.844 27.213 0.364 1.00 63.91 182 GLU A CA 1
ATOM 1407 C C . GLU A 1 182 ? 7.116 26.888 -0.940 1.00 63.91 182 GLU A C 1
ATOM 1409 O O . GLU A 1 182 ? 7.207 27.610 -1.931 1.00 63.91 182 GLU A O 1
ATOM 1414 N N . ILE A 1 183 ? 6.413 25.758 -0.942 1.00 56.53 183 ILE A N 1
ATOM 1415 C CA . ILE A 1 183 ? 5.582 25.349 -2.061 1.00 56.53 183 ILE A CA 1
ATOM 1416 C C . ILE A 1 183 ? 4.417 26.339 -2.079 1.00 56.53 183 ILE A C 1
ATOM 1418 O O . ILE A 1 183 ? 3.681 26.414 -1.086 1.00 56.53 183 ILE A O 1
ATOM 1422 N N . PRO A 1 184 ? 4.226 27.116 -3.158 1.00 51.34 184 PRO A N 1
ATOM 1423 C CA . PRO A 1 184 ? 3.129 28.059 -3.203 1.00 51.34 184 PRO A CA 1
ATOM 1424 C C . PRO A 1 184 ? 1.810 27.336 -2.935 1.00 51.34 184 PRO A C 1
ATOM 1426 O O . PRO A 1 184 ? 1.564 26.248 -3.453 1.00 51.34 184 PRO A O 1
ATOM 1429 N N . THR A 1 185 ? 0.931 27.938 -2.137 1.00 43.19 185 THR A N 1
ATOM 1430 C CA . THR A 1 185 ? -0.333 27.326 -1.678 1.00 43.19 185 THR A CA 1
ATOM 1431 C C . THR A 1 185 ? -1.285 26.956 -2.830 1.00 43.19 185 THR A C 1
ATOM 1433 O O . THR A 1 185 ? -2.280 26.268 -2.616 1.00 43.19 185 THR A O 1
ATOM 1436 N N . PHE A 1 186 ? -0.974 27.402 -4.054 1.00 42.09 186 PHE A N 1
ATOM 1437 C CA . PHE A 1 186 ? -1.656 27.085 -5.308 1.00 42.09 186 PHE A CA 1
ATOM 1438 C C . PHE A 1 186 ? -1.075 25.884 -6.074 1.00 42.09 186 PHE A C 1
ATOM 1440 O O . PHE A 1 186 ? -1.618 25.539 -7.126 1.00 42.09 186 PHE A O 1
ATOM 1447 N N . VAL A 1 187 ? -0.019 25.218 -5.584 1.00 42.91 187 VAL A N 1
ATOM 1448 C CA . VAL A 1 187 ? 0.387 23.903 -6.098 1.00 42.91 187 VAL A CA 1
ATOM 1449 C C . VAL A 1 187 ? -0.703 22.917 -5.701 1.00 42.91 187 VAL A C 1
ATOM 1451 O O . VAL A 1 187 ? -0.650 22.239 -4.678 1.00 42.91 187 VAL A O 1
ATOM 1454 N N . GLN A 1 188 ? -1.751 22.867 -6.522 1.00 45.78 188 GLN A N 1
ATOM 1455 C CA . GLN A 1 188 ? -2.617 21.711 -6.587 1.00 45.78 188 GLN A CA 1
ATOM 1456 C C . GLN A 1 188 ? -1.674 20.541 -6.833 1.00 45.78 188 GLN A C 1
ATOM 1458 O O . GLN A 1 188 ? -1.060 20.456 -7.892 1.00 45.78 188 GLN A O 1
ATOM 1463 N N . PHE A 1 189 ? -1.530 19.651 -5.857 1.00 43.78 189 PHE A N 1
ATOM 1464 C CA . PHE A 1 189 ? -1.041 18.299 -6.104 1.00 43.78 189 PHE A CA 1
ATOM 1465 C C . PHE A 1 189 ? -1.777 17.746 -7.333 1.00 43.78 189 PHE A C 1
ATOM 1467 O O . PHE A 1 189 ? -2.867 18.252 -7.633 1.00 43.78 189 PHE A O 1
ATOM 1474 N N . PRO A 1 190 ? -1.256 16.749 -8.061 1.00 36.94 190 PRO A N 1
ATOM 1475 C CA . PRO A 1 190 ? -2.086 15.999 -8.990 1.00 36.94 190 PRO A CA 1
ATOM 1476 C C . PRO A 1 190 ? -3.264 15.394 -8.207 1.00 36.94 190 PRO A C 1
ATOM 1478 O O . PRO A 1 190 ? -3.263 14.260 -7.748 1.00 36.94 190 PRO A O 1
ATOM 1481 N N . THR A 1 191 ? -4.311 16.196 -8.026 1.00 34.44 191 THR A N 1
ATOM 1482 C CA . THR A 1 191 ? -5.672 15.736 -8.056 1.00 34.44 191 THR A CA 1
ATOM 1483 C C . THR A 1 191 ? -5.742 15.071 -9.412 1.00 34.44 191 THR A C 1
ATOM 1485 O O . THR A 1 191 ? -5.504 15.711 -10.438 1.00 34.44 191 THR A O 1
ATOM 1488 N N . GLN A 1 192 ? -5.992 13.766 -9.429 1.00 34.25 192 GLN A N 1
ATOM 1489 C CA . GLN A 1 192 ? -6.655 13.172 -10.575 1.00 34.25 192 GLN A CA 1
ATOM 1490 C C . GLN A 1 192 ? -7.861 14.069 -10.835 1.00 34.25 192 GLN A C 1
ATOM 1492 O O . GLN A 1 192 ? -8.829 14.002 -10.085 1.00 34.25 192 GLN A O 1
ATOM 1497 N N . ASN A 1 193 ? -7.760 15.018 -11.762 1.00 28.39 193 ASN A N 1
ATOM 1498 C CA . ASN A 1 193 ? -8.812 15.996 -11.942 1.00 28.39 193 ASN A CA 1
ATOM 1499 C C . ASN A 1 193 ? -9.905 15.264 -12.729 1.00 28.39 193 ASN A C 1
ATOM 1501 O O . ASN A 1 193 ? -9.681 14.924 -13.895 1.00 28.39 193 ASN A O 1
ATOM 1505 N N . PRO A 1 194 ? -11.075 14.965 -12.136 1.00 37.16 194 PRO A N 1
ATOM 1506 C CA . PRO A 1 194 ? -12.221 14.597 -12.936 1.00 37.16 194 PRO A CA 1
ATOM 1507 C C . PRO A 1 194 ? -12.568 15.859 -13.726 1.00 37.16 194 PRO A C 1
ATOM 1509 O O . PRO A 1 194 ? -12.888 16.888 -13.134 1.00 37.16 194 PRO A O 1
ATOM 1512 N N . ALA A 1 195 ? -12.447 15.821 -15.053 1.00 33.53 195 ALA A N 1
ATOM 1513 C CA . ALA A 1 195 ? -12.823 16.944 -15.909 1.00 33.53 195 ALA A CA 1
ATOM 1514 C C . ALA A 1 195 ? -14.148 17.577 -15.424 1.00 33.53 195 ALA A C 1
ATOM 1516 O O . ALA A 1 195 ? -15.070 16.831 -15.071 1.00 33.53 195 ALA A O 1
ATOM 1517 N N . PRO A 1 196 ? -14.281 18.918 -15.382 1.00 39.97 196 PRO A N 1
ATOM 1518 C CA . PRO A 1 196 ? -15.471 19.572 -14.859 1.00 39.97 196 PRO A CA 1
ATOM 1519 C C . PRO A 1 196 ? -16.674 19.220 -15.738 1.00 39.97 196 PRO A C 1
ATOM 1521 O O . PRO A 1 196 ? -16.952 19.855 -16.754 1.00 39.97 196 PRO A O 1
ATOM 1524 N N . MET A 1 197 ? -17.417 18.197 -15.312 1.00 43.94 197 MET A N 1
ATOM 1525 C CA . MET A 1 197 ? -18.606 17.666 -15.981 1.00 43.94 197 MET A CA 1
ATOM 1526 C C . MET A 1 197 ? -19.725 18.707 -16.149 1.00 43.94 197 MET A C 1
ATOM 1528 O O . MET A 1 197 ? -20.735 18.409 -16.774 1.00 43.94 197 MET A O 1
ATOM 1532 N N . TRP A 1 198 ? -19.597 19.921 -15.603 1.00 44.31 198 TRP A N 1
ATOM 1533 C CA . TRP A 1 198 ? -20.638 20.947 -15.676 1.00 44.31 198 TRP A CA 1
ATOM 1534 C C . TRP A 1 198 ? -20.641 21.722 -17.005 1.00 44.31 198 TRP A C 1
ATOM 1536 O O . TRP A 1 198 ? -21.716 22.076 -17.485 1.00 44.31 198 TRP A O 1
ATOM 1546 N N . LEU A 1 199 ? -19.485 21.914 -17.654 1.00 39.03 199 LEU A N 1
ATOM 1547 C CA . LEU A 1 199 ? -19.410 22.540 -18.985 1.00 39.03 199 LEU A CA 1
ATOM 1548 C C . LEU A 1 199 ? -19.907 21.587 -20.081 1.00 39.03 199 LEU A C 1
ATOM 1550 O O . LEU A 1 199 ? -20.649 22.000 -20.971 1.00 39.03 199 LEU A O 1
ATOM 1554 N N . THR A 1 200 ? -19.603 20.291 -19.964 1.00 49.59 200 THR A N 1
ATOM 1555 C CA . THR A 1 200 ? -20.205 19.259 -20.820 1.00 49.59 200 THR A CA 1
ATOM 1556 C C . THR A 1 200 ? -21.689 19.079 -20.500 1.00 49.59 200 THR A C 1
ATOM 1558 O O . THR A 1 200 ? -22.496 18.981 -21.422 1.00 49.59 200 THR A O 1
ATOM 1561 N N . ALA A 1 201 ? -22.101 19.149 -19.228 1.00 49.34 201 ALA A N 1
ATOM 1562 C CA . ALA A 1 201 ? -23.516 19.105 -18.862 1.00 49.34 201 ALA A CA 1
ATOM 1563 C C . ALA A 1 201 ? -24.324 20.291 -19.405 1.00 49.34 201 ALA A C 1
ATOM 1565 O O . ALA A 1 201 ? -25.481 20.074 -19.748 1.00 49.34 201 ALA A O 1
ATOM 1566 N N . LEU A 1 202 ? -23.761 21.499 -19.540 1.00 45.47 202 LEU A N 1
ATOM 1567 C CA . LEU A 1 202 ? -24.448 22.658 -20.138 1.00 45.47 202 LEU A CA 1
ATOM 1568 C C . LEU A 1 202 ? -24.651 22.509 -21.652 1.00 45.47 202 LEU A C 1
ATOM 1570 O O . LEU A 1 202 ? -25.732 22.804 -22.161 1.00 45.47 202 LEU A O 1
ATOM 1574 N N . VAL A 1 203 ? -23.663 21.962 -22.365 1.00 52.12 203 VAL A N 1
ATOM 1575 C CA . VAL A 1 203 ? -23.799 21.649 -23.798 1.00 52.12 203 VAL A CA 1
ATOM 1576 C C . VAL A 1 203 ? -24.811 20.514 -24.012 1.00 52.12 203 VAL A C 1
ATOM 1578 O O . VAL A 1 203 ? -25.666 20.610 -24.891 1.00 52.12 203 VAL A O 1
ATOM 1581 N N . PHE A 1 204 ? -24.800 19.482 -23.158 1.00 49.72 204 PHE A N 1
ATOM 1582 C CA . PHE A 1 204 ? -25.758 18.372 -23.230 1.00 49.72 204 PHE A CA 1
ATOM 1583 C C . PHE A 1 204 ? -27.171 18.735 -22.737 1.00 49.72 204 PHE A C 1
ATOM 1585 O O . PHE A 1 204 ? -28.139 18.198 -23.272 1.00 49.72 204 PHE A O 1
ATOM 1592 N N . THR A 1 205 ? -27.336 19.662 -21.784 1.00 52.91 205 THR A N 1
ATOM 1593 C CA . THR A 1 205 ? -28.668 20.170 -21.387 1.00 52.91 205 THR A CA 1
ATOM 1594 C C . THR A 1 205 ? -29.246 21.129 -22.423 1.00 52.91 205 THR A C 1
ATOM 1596 O O . THR A 1 205 ? -30.446 21.059 -22.685 1.00 52.91 205 THR A O 1
ATOM 1599 N N . GLY A 1 206 ? -28.413 21.936 -23.091 1.00 47.97 206 GLY A N 1
ATOM 1600 C CA . GLY A 1 206 ? -28.826 22.738 -24.246 1.00 47.97 206 GLY A CA 1
ATOM 1601 C C . GLY A 1 206 ? -29.290 21.880 -25.430 1.00 47.97 206 GLY A C 1
ATOM 1602 O O . GLY A 1 206 ? -30.354 22.135 -25.995 1.00 47.97 206 GLY A O 1
ATOM 1603 N N . LEU A 1 207 ? -28.560 20.803 -25.752 1.00 46.88 207 LEU A N 1
ATOM 1604 C CA . LEU A 1 207 ? -28.949 19.860 -26.811 1.00 46.88 207 LEU A CA 1
ATOM 1605 C C . LEU A 1 207 ? -30.198 19.036 -26.440 1.00 46.88 207 LEU A C 1
ATOM 1607 O O . LEU A 1 207 ? -31.040 18.770 -27.296 1.00 46.88 207 LEU A O 1
ATOM 1611 N N . ALA A 1 208 ? -30.354 18.657 -25.167 1.00 48.78 208 ALA A N 1
ATOM 1612 C CA . ALA A 1 208 ? -31.516 17.904 -24.688 1.00 48.78 208 ALA A CA 1
ATOM 1613 C C . ALA A 1 208 ? -32.806 18.743 -24.660 1.00 48.78 208 ALA A C 1
ATOM 1615 O O . ALA A 1 208 ? -33.881 18.205 -24.925 1.00 48.78 208 ALA A O 1
ATOM 1616 N N . LEU A 1 209 ? -32.716 20.054 -24.401 1.00 49.06 209 LEU A N 1
ATOM 1617 C CA . LEU A 1 209 ? -33.857 20.972 -24.505 1.00 49.06 209 LEU A CA 1
ATOM 1618 C C . LEU A 1 209 ? -34.283 21.196 -25.966 1.00 49.06 209 LEU A C 1
ATOM 1620 O O . LEU A 1 209 ? -35.482 21.239 -26.243 1.00 49.06 209 LEU A O 1
ATOM 1624 N N . LEU A 1 210 ? -33.332 21.242 -26.908 1.00 42.50 210 LEU A N 1
ATOM 1625 C CA . LEU A 1 210 ? -33.629 21.351 -28.343 1.00 42.50 210 LEU A CA 1
ATOM 1626 C C . LEU A 1 210 ? -34.274 20.066 -28.903 1.00 42.50 210 LEU A C 1
ATOM 1628 O O . LEU A 1 210 ? -35.239 20.134 -29.663 1.00 42.50 210 LEU A O 1
ATOM 1632 N N . CYS A 1 211 ? -33.797 18.890 -28.478 1.00 48.31 211 CYS A N 1
ATOM 1633 C CA . CYS A 1 211 ? -34.374 17.596 -28.864 1.00 48.31 211 CYS A CA 1
ATOM 1634 C C . CYS A 1 211 ? -35.716 17.303 -28.166 1.00 48.31 211 CYS A C 1
ATOM 1636 O O . CYS A 1 211 ? -36.583 16.654 -28.749 1.00 48.31 211 CYS A O 1
ATOM 1638 N N . GLY A 1 212 ? -35.926 17.810 -26.946 1.00 45.25 212 GLY A N 1
ATOM 1639 C CA . GLY A 1 212 ? -37.198 17.700 -26.225 1.00 45.25 212 GLY A CA 1
ATOM 1640 C C . GLY A 1 212 ? -38.329 18.520 -26.854 1.00 45.25 212 GLY A C 1
ATOM 1641 O O . GLY A 1 212 ? -39.473 18.071 -26.861 1.00 45.25 212 GLY A O 1
ATOM 1642 N N . ALA A 1 213 ? -38.020 19.678 -27.448 1.00 41.66 213 ALA A N 1
ATOM 1643 C CA . ALA A 1 213 ? -39.009 20.520 -28.127 1.00 41.66 213 ALA A CA 1
ATOM 1644 C C . ALA A 1 213 ? -39.521 19.913 -29.451 1.00 41.66 213 ALA A C 1
ATOM 1646 O O . ALA A 1 213 ? -40.674 20.127 -29.821 1.00 41.66 213 ALA A O 1
ATOM 1647 N N . LEU A 1 214 ? -38.708 19.099 -30.134 1.00 40.72 214 LEU A N 1
ATOM 1648 C CA . LEU A 1 214 ? -39.097 18.409 -31.374 1.00 40.72 214 LEU A CA 1
ATOM 1649 C C . LEU A 1 214 ? -39.903 17.118 -31.132 1.00 40.72 214 LEU A C 1
ATOM 1651 O O . LEU A 1 214 ? -40.573 16.638 -32.042 1.00 40.72 214 LEU A O 1
ATOM 1655 N N . ALA A 1 215 ? -39.905 16.582 -29.907 1.00 45.34 215 ALA A N 1
ATOM 1656 C CA . ALA A 1 215 ? -40.612 15.346 -29.554 1.00 45.34 215 ALA A CA 1
ATOM 1657 C C . ALA A 1 215 ? -42.083 15.545 -29.113 1.00 45.34 215 ALA A C 1
ATOM 1659 O O . ALA A 1 215 ? -42.773 14.564 -28.841 1.00 45.34 215 ALA A O 1
ATOM 1660 N N . PHE A 1 216 ? -42.585 16.788 -29.052 1.00 39.59 216 PHE A N 1
ATOM 1661 C CA . PHE A 1 216 ? -43.953 17.108 -28.596 1.00 39.59 216 PHE A CA 1
ATOM 1662 C C . PHE A 1 216 ? -44.966 17.433 -29.708 1.00 39.59 216 PHE A C 1
ATOM 1664 O O . PHE A 1 216 ? -46.102 17.811 -29.416 1.00 39.59 216 PHE A O 1
ATOM 1671 N N . VAL A 1 217 ? -44.621 17.225 -30.981 1.00 38.38 217 VAL A N 1
ATOM 1672 C CA . VAL A 1 217 ? -45.586 17.357 -32.084 1.00 38.38 217 VAL A CA 1
ATOM 1673 C C . VAL A 1 217 ? -46.279 16.007 -32.323 1.00 38.38 217 VAL A C 1
ATOM 1675 O O . VAL A 1 217 ? -45.709 15.089 -32.906 1.00 38.38 217 VAL A O 1
ATOM 1678 N N . LYS A 1 218 ? -47.520 15.868 -31.836 1.00 35.00 218 LYS A N 1
ATOM 1679 C CA . LYS A 1 218 ? -48.387 14.692 -32.061 1.00 35.00 218 LYS A CA 1
ATOM 1680 C C . LYS A 1 218 ? -48.813 14.572 -33.535 1.00 35.00 218 LYS A C 1
ATOM 1682 O O . LYS A 1 218 ? -49.271 15.574 -34.083 1.00 35.00 218 LYS A O 1
ATOM 1687 N N . PRO A 1 219 ? -48.878 13.362 -34.123 1.00 33.75 219 PRO A N 1
ATOM 1688 C CA . PRO A 1 219 ? -49.810 13.075 -35.203 1.00 33.75 219 PRO A CA 1
ATOM 1689 C C . PRO A 1 219 ? -51.114 12.461 -34.662 1.00 33.75 219 PRO A C 1
ATOM 1691 O O . PRO A 1 219 ? -51.140 11.765 -33.645 1.00 33.75 219 PRO A O 1
ATOM 1694 N N . ALA A 1 220 ? -52.212 12.785 -35.342 1.00 32.09 220 ALA A N 1
ATOM 1695 C CA . ALA A 1 220 ? -53.585 12.449 -34.988 1.00 32.09 220 ALA A CA 1
ATOM 1696 C C . ALA A 1 220 ? -53.944 10.963 -35.202 1.00 32.09 220 ALA A C 1
ATOM 1698 O O . ALA A 1 220 ? -53.364 10.258 -36.024 1.00 32.09 220 ALA A O 1
ATOM 1699 N N . SER A 1 221 ? -54.945 10.525 -34.441 1.00 33.03 221 SER A N 1
ATOM 1700 C CA . SER A 1 221 ? -55.550 9.190 -34.377 1.00 33.03 221 SER A CA 1
ATOM 1701 C C . SER A 1 221 ? -56.283 8.751 -35.651 1.00 33.03 221 SER A C 1
ATOM 1703 O O . SER A 1 221 ? -57.030 9.541 -36.227 1.00 33.03 221 SER A O 1
ATOM 1705 N N . VAL A 1 222 ? -56.205 7.454 -35.980 1.00 31.66 222 VAL A N 1
ATOM 1706 C CA . VAL A 1 222 ? -57.111 6.766 -36.920 1.00 31.66 222 VAL A CA 1
ATOM 1707 C C . VAL A 1 222 ? -57.795 5.585 -36.212 1.00 31.66 222 VAL A C 1
ATOM 1709 O O . VAL A 1 222 ? -57.169 4.836 -35.467 1.00 31.66 222 VAL A O 1
ATOM 1712 N N . ILE A 1 223 ? -59.108 5.490 -36.425 1.00 38.91 223 ILE A N 1
ATOM 1713 C CA . ILE A 1 223 ? -60.108 4.579 -35.837 1.00 38.91 223 ILE A CA 1
ATOM 1714 C C . ILE A 1 223 ? -60.027 3.175 -36.478 1.00 38.91 223 ILE A C 1
ATOM 1716 O O . ILE A 1 223 ? -59.692 3.084 -37.660 1.00 38.91 223 ILE A O 1
ATOM 1720 N N . PRO A 1 224 ? -60.442 2.095 -35.780 1.00 33.25 224 PRO A N 1
ATOM 1721 C CA . PRO A 1 224 ? -61.375 1.172 -36.442 1.00 33.25 224 PRO A CA 1
ATOM 1722 C C . PRO A 1 224 ? -62.527 0.635 -35.564 1.00 33.25 224 PRO A C 1
ATOM 1724 O O . PRO A 1 224 ? -62.587 0.796 -34.348 1.00 33.25 224 PRO A O 1
ATOM 1727 N N . SER A 1 225 ? -63.485 0.037 -36.271 1.00 29.86 225 SER A N 1
ATOM 1728 C CA . SER A 1 225 ? -64.881 -0.267 -35.946 1.00 29.86 225 SER A CA 1
ATOM 1729 C C . SER A 1 225 ? -65.168 -1.650 -35.326 1.00 29.86 225 SER A C 1
ATOM 1731 O O . SER A 1 225 ? -64.451 -2.614 -35.565 1.00 29.86 225 SER A O 1
ATOM 1733 N N . LYS A 1 226 ? -66.309 -1.717 -34.614 1.00 29.44 226 LYS A N 1
ATOM 1734 C CA . LYS A 1 226 ? -67.140 -2.866 -34.160 1.00 29.44 226 LYS A CA 1
ATOM 1735 C C . LYS A 1 226 ? -66.942 -4.228 -34.868 1.00 29.44 226 LYS A C 1
ATOM 1737 O O . LYS A 1 226 ? -67.069 -4.278 -36.085 1.00 29.44 226 LYS A O 1
ATOM 1742 N N . ALA A 1 227 ? -66.949 -5.338 -34.107 1.00 28.61 227 ALA A N 1
ATOM 1743 C CA . ALA A 1 227 ? -68.148 -6.174 -33.850 1.00 28.61 227 ALA A CA 1
ATOM 1744 C C . ALA A 1 227 ? -67.857 -7.534 -33.149 1.00 28.61 227 ALA A C 1
ATOM 1746 O O . ALA A 1 227 ? -66.913 -8.225 -33.503 1.00 28.61 227 ALA A O 1
ATOM 1747 N N . ARG A 1 228 ? -68.806 -7.924 -32.272 1.00 27.61 228 ARG A N 1
ATOM 1748 C CA . ARG A 1 228 ? -69.253 -9.280 -31.844 1.00 27.61 228 ARG A CA 1
ATOM 1749 C C . ARG A 1 228 ? -68.392 -10.182 -30.918 1.00 27.61 228 ARG A C 1
ATOM 1751 O O . ARG A 1 228 ? -67.441 -10.821 -31.337 1.00 27.61 228 ARG A O 1
ATOM 1758 N N . ASN A 1 229 ? -68.912 -10.334 -29.691 1.00 29.61 229 ASN A N 1
ATOM 1759 C CA . ASN A 1 229 ? -68.930 -11.538 -28.821 1.00 29.61 229 ASN A CA 1
ATOM 1760 C C . ASN A 1 229 ? -69.779 -12.677 -29.466 1.00 29.61 229 ASN A C 1
ATOM 1762 O O . ASN A 1 229 ? -70.529 -12.317 -30.387 1.00 29.61 229 ASN A O 1
ATOM 1766 N N . PRO A 1 230 ? -69.810 -13.968 -29.001 1.00 42.56 230 PRO A N 1
ATOM 1767 C CA . PRO A 1 230 ? -69.910 -14.371 -27.570 1.00 42.56 230 PRO A CA 1
ATOM 1768 C C . PRO A 1 230 ? -69.400 -15.786 -27.110 1.00 42.56 230 PRO A C 1
ATOM 1770 O O . PRO A 1 230 ? -68.959 -16.588 -27.924 1.00 42.56 230 PRO A O 1
ATOM 1773 N N . HIS A 1 231 ? -69.584 -16.059 -25.794 1.00 29.11 231 HIS A N 1
ATOM 1774 C CA . HIS A 1 231 ? -69.568 -17.343 -25.023 1.00 29.11 231 HIS A CA 1
ATOM 1775 C C . HIS A 1 231 ? -68.188 -18.020 -24.774 1.00 29.11 231 HIS A C 1
ATOM 1777 O O . HIS A 1 231 ? -67.339 -17.996 -25.647 1.00 29.11 231 HIS A O 1
ATOM 1783 N N . GLU A 1 232 ? -67.835 -18.637 -23.630 1.00 27.62 232 GLU A N 1
ATOM 1784 C CA . GLU A 1 232 ? -68.559 -19.096 -22.428 1.00 27.62 232 GLU A CA 1
ATOM 1785 C C . GLU A 1 232 ? -67.580 -19.497 -21.283 1.00 27.62 232 GLU A C 1
ATOM 1787 O O . GLU A 1 232 ? -66.411 -19.760 -21.545 1.00 27.62 232 GLU A O 1
ATOM 1792 N N . ALA A 1 233 ? -68.114 -19.495 -20.045 1.00 26.81 233 ALA A N 1
ATOM 1793 C CA . ALA A 1 233 ? -67.856 -20.259 -18.793 1.00 26.81 233 ALA A CA 1
ATOM 1794 C C . ALA A 1 233 ? -66.638 -21.229 -18.681 1.00 26.81 233 ALA A C 1
ATOM 1796 O O . ALA A 1 233 ? -66.221 -21.817 -19.662 1.00 26.81 233 ALA A O 1
ATOM 1797 N N . SER A 1 234 ? -66.036 -21.590 -17.534 1.00 26.28 234 SER A N 1
ATOM 1798 C CA . SER A 1 234 ? -66.429 -21.713 -16.111 1.00 26.28 234 SER A CA 1
ATOM 1799 C C . SER A 1 234 ? -65.141 -22.096 -15.322 1.00 26.28 234 SER A C 1
ATOM 1801 O O . SER A 1 234 ? -64.348 -22.873 -15.839 1.00 26.28 234 SER A O 1
ATOM 1803 N N . LEU A 1 235 ? -64.741 -21.413 -14.240 1.00 26.91 235 LEU A N 1
ATOM 1804 C CA . LEU A 1 235 ? -64.849 -21.763 -12.800 1.00 26.91 235 LEU A CA 1
ATOM 1805 C C . LEU A 1 235 ? -64.296 -23.113 -12.262 1.00 26.91 235 LEU A C 1
ATOM 1807 O O . LEU A 1 235 ? -64.549 -24.182 -12.803 1.00 26.91 235 LEU A O 1
ATOM 1811 N N . THR A 1 236 ? -63.741 -22.985 -11.038 1.00 26.89 236 THR A N 1
ATOM 1812 C CA . THR A 1 236 ? -63.444 -23.957 -9.942 1.00 26.89 236 THR A CA 1
ATOM 1813 C C . THR A 1 236 ? -62.032 -24.577 -9.948 1.00 26.89 236 THR A C 1
ATOM 1815 O O . THR A 1 236 ? -61.634 -25.175 -10.933 1.00 26.89 236 THR A O 1
ATOM 1818 N N . ALA A 1 237 ? -61.102 -24.334 -9.004 1.00 27.06 237 ALA A N 1
ATOM 1819 C CA . ALA A 1 237 ? -61.043 -24.285 -7.523 1.00 27.06 237 ALA A CA 1
ATOM 1820 C C . ALA A 1 237 ? -60.922 -25.666 -6.837 1.00 27.06 237 ALA A C 1
ATOM 1822 O O . ALA A 1 237 ? -61.830 -26.481 -6.947 1.00 27.06 237 ALA A O 1
ATOM 1823 N N . GLY A 1 238 ? -59.842 -25.883 -6.063 1.00 25.84 238 GLY A N 1
ATOM 1824 C CA . GLY A 1 238 ? -59.740 -26.991 -5.097 1.00 25.84 238 GLY A CA 1
ATOM 1825 C C . GLY A 1 238 ? -58.314 -27.416 -4.696 1.00 25.84 238 GLY A C 1
ATOM 1826 O O . GLY A 1 238 ? -57.612 -28.056 -5.463 1.00 25.84 238 GLY A O 1
ATOM 1827 N N . VAL A 1 239 ? -57.933 -27.097 -3.460 1.00 27.36 239 VAL A N 1
ATOM 1828 C CA . VAL A 1 239 ? -56.781 -27.544 -2.626 1.00 27.36 239 VAL A CA 1
ATOM 1829 C C . VAL A 1 239 ? -57.423 -28.108 -1.318 1.00 27.36 239 VAL A C 1
ATOM 1831 O O . VAL A 1 239 ? -58.620 -27.832 -1.169 1.00 27.36 239 VAL A O 1
ATOM 1834 N N . PRO A 1 240 ? -56.791 -28.771 -0.301 1.00 48.94 240 PRO A N 1
ATOM 1835 C CA . PRO A 1 240 ? -55.459 -29.399 -0.070 1.00 48.94 240 PRO A CA 1
ATOM 1836 C C . PRO A 1 240 ? -55.513 -30.841 0.539 1.00 48.94 240 PRO A C 1
ATOM 1838 O O . PRO A 1 240 ? -56.581 -31.367 0.833 1.00 48.94 240 PRO A O 1
ATOM 1841 N N . GLY A 1 241 ? -54.350 -31.431 0.879 1.00 24.22 241 GLY A N 1
ATOM 1842 C CA . GLY A 1 241 ? -54.233 -32.499 1.894 1.00 24.22 241 GLY A CA 1
ATOM 1843 C C . GLY A 1 241 ? -52.782 -32.793 2.325 1.00 24.22 241 GLY A C 1
ATOM 1844 O O . GLY A 1 241 ? -51.894 -32.827 1.484 1.00 24.22 241 GLY A O 1
ATOM 1845 N N . VAL A 1 242 ? -52.541 -32.972 3.631 1.00 26.81 242 VAL A N 1
ATOM 1846 C CA . VAL A 1 242 ? -51.240 -32.977 4.345 1.00 26.81 242 VAL A CA 1
ATOM 1847 C C . VAL A 1 242 ? -50.991 -34.322 5.075 1.00 26.81 242 VAL A C 1
ATOM 1849 O O . VAL A 1 242 ? -51.872 -34.726 5.824 1.00 26.81 242 VAL A O 1
ATOM 1852 N N . SER A 1 243 ? -49.774 -34.898 4.919 1.00 24.22 243 SER A N 1
ATOM 1853 C CA . SER A 1 243 ? -48.925 -35.769 5.814 1.00 24.22 243 SER A CA 1
ATOM 1854 C C . SER A 1 243 ? -49.491 -37.090 6.427 1.00 24.22 243 SER A C 1
ATOM 1856 O O . SER A 1 243 ? -50.685 -37.310 6.266 1.00 24.22 243 SER A O 1
ATOM 1858 N N . PRO A 1 244 ? -48.739 -37.978 7.171 1.00 38.94 244 PRO A N 1
ATOM 1859 C CA . PRO A 1 244 ? -47.304 -38.020 7.605 1.00 38.94 244 PRO A CA 1
ATOM 1860 C C . PRO A 1 244 ? -46.559 -39.421 7.682 1.00 38.94 244 PRO A C 1
ATOM 1862 O O . PRO A 1 244 ? -47.193 -40.466 7.722 1.00 38.94 244 PRO A O 1
ATOM 1865 N N . SER A 1 245 ? -45.218 -39.397 7.918 1.00 25.09 245 SER A N 1
ATOM 1866 C CA . SER A 1 245 ? -44.339 -40.351 8.702 1.00 25.09 245 SER A CA 1
ATOM 1867 C C . SER A 1 245 ? -44.121 -41.822 8.207 1.00 25.09 245 SER A C 1
ATOM 1869 O O . SER A 1 245 ? -44.972 -42.324 7.498 1.00 25.09 245 SER A O 1
ATOM 1871 N N . ALA A 1 246 ? -43.081 -42.641 8.501 1.00 26.84 246 ALA A N 1
ATOM 1872 C CA . ALA A 1 246 ? -41.875 -42.639 9.357 1.00 26.84 246 ALA A CA 1
ATOM 1873 C C . ALA A 1 246 ? -40.876 -43.796 8.982 1.00 26.84 246 ALA A C 1
ATOM 1875 O O . ALA A 1 246 ? -41.313 -44.855 8.555 1.00 26.84 246 ALA A O 1
ATOM 1876 N N . ARG A 1 247 ? -39.569 -43.571 9.246 1.00 25.55 247 ARG A N 1
ATOM 1877 C CA . ARG A 1 247 ? -38.452 -44.431 9.769 1.00 25.55 247 ARG A CA 1
ATOM 1878 C C . ARG A 1 247 ? -38.079 -45.856 9.248 1.00 25.55 247 ARG A C 1
ATOM 1880 O O . ARG A 1 247 ? -38.842 -46.795 9.394 1.00 25.55 247 ARG A O 1
ATOM 1887 N N . ASN A 1 248 ? -36.774 -45.943 8.906 1.00 25.48 248 ASN A N 1
ATOM 1888 C CA . ASN A 1 248 ? -35.689 -46.925 9.190 1.00 25.48 248 ASN A CA 1
ATOM 1889 C C . ASN A 1 248 ? -35.775 -48.418 8.793 1.00 25.48 248 ASN A C 1
ATOM 1891 O O . ASN A 1 248 ? -36.624 -49.137 9.296 1.00 25.48 248 ASN A O 1
ATOM 1895 N N . ASP A 1 249 ? -34.762 -48.911 8.053 1.00 25.78 249 ASP A N 1
ATOM 1896 C CA . ASP A 1 249 ? -33.668 -49.727 8.629 1.00 25.78 249 ASP A CA 1
ATOM 1897 C C . ASP A 1 249 ? -32.491 -49.991 7.654 1.00 25.78 249 ASP A C 1
ATOM 1899 O O . ASP A 1 249 ? -32.588 -49.855 6.438 1.00 25.78 249 ASP A O 1
ATOM 1903 N N . THR A 1 250 ? -31.348 -50.296 8.268 1.00 26.34 250 THR A N 1
ATOM 1904 C CA . THR A 1 250 ? -29.955 -50.464 7.804 1.00 26.34 250 THR A CA 1
ATOM 1905 C C . THR A 1 250 ? -29.620 -51.750 7.028 1.00 26.34 250 THR A C 1
ATOM 1907 O O . THR A 1 250 ? -30.083 -52.820 7.405 1.00 26.34 250 THR A O 1
ATOM 1910 N N . SER A 1 251 ? -28.629 -51.689 6.118 1.00 26.75 251 SER A N 1
ATOM 1911 C CA . SER A 1 251 ? -27.645 -52.777 5.902 1.00 26.75 251 SER A CA 1
ATOM 1912 C C . SER A 1 251 ? -26.366 -52.305 5.180 1.00 26.75 251 SER A C 1
ATOM 1914 O O . SER A 1 251 ? -26.436 -51.585 4.187 1.00 26.75 251 SER A O 1
ATOM 1916 N N . LEU A 1 252 ? -25.209 -52.746 5.687 1.00 28.06 252 LEU A N 1
ATOM 1917 C CA . LEU A 1 252 ? -23.842 -52.555 5.177 1.00 28.06 252 LEU A CA 1
ATOM 1918 C C . LEU A 1 252 ? -23.472 -53.601 4.107 1.00 28.06 252 LEU A C 1
ATOM 1920 O O . LEU A 1 252 ? -23.682 -54.783 4.353 1.00 28.06 252 LEU A O 1
ATOM 1924 N N . SER A 1 253 ? -22.792 -53.197 3.025 1.00 26.69 253 SER A N 1
ATOM 1925 C CA . SER A 1 253 ? -21.703 -53.968 2.381 1.00 26.69 253 SER A CA 1
ATOM 1926 C C . SER A 1 253 ? -20.988 -53.148 1.294 1.00 26.69 253 SER A C 1
ATOM 1928 O O . SER A 1 253 ? -21.547 -52.223 0.717 1.00 26.69 253 SER A O 1
ATOM 1930 N N . SER A 1 254 ? -19.730 -53.499 1.063 1.00 23.64 254 SER A N 1
ATOM 1931 C CA . SER A 1 254 ? -18.595 -52.701 0.585 1.00 23.64 254 SER A CA 1
ATOM 1932 C C . SER A 1 254 ? -18.133 -52.988 -0.866 1.00 23.64 254 SER A C 1
ATOM 1934 O O . SER A 1 254 ? -18.386 -54.081 -1.358 1.00 23.64 254 SER A O 1
ATOM 1936 N N . PHE A 1 255 ? -17.328 -52.055 -1.427 1.00 25.47 255 PHE A N 1
ATOM 1937 C CA . PHE A 1 255 ? -16.488 -52.088 -2.665 1.00 25.47 255 PHE A CA 1
ATOM 1938 C C . PHE A 1 255 ? -17.244 -52.058 -4.025 1.00 25.47 255 PHE A C 1
ATOM 1940 O O . PHE A 1 255 ? -18.236 -52.748 -4.170 1.00 25.47 255 PHE A O 1
ATOM 1947 N N . GLU A 1 256 ? -16.910 -51.286 -5.080 1.00 25.52 256 GLU A N 1
ATOM 1948 C CA . GLU A 1 256 ? -15.653 -50.696 -5.592 1.00 25.52 256 GLU A CA 1
ATOM 1949 C C . GLU A 1 256 ? -15.899 -49.451 -6.523 1.00 25.52 256 GLU A C 1
ATOM 1951 O O . GLU A 1 256 ? -16.892 -49.424 -7.241 1.00 25.52 256 GLU A O 1
ATOM 1956 N N . LYS A 1 257 ? -14.966 -48.463 -6.494 1.00 26.28 257 LYS A N 1
ATOM 1957 C CA . LYS A 1 257 ? -14.322 -47.628 -7.577 1.00 26.28 257 LYS A CA 1
ATOM 1958 C C . LYS A 1 257 ? -15.160 -47.133 -8.800 1.00 26.28 257 LYS A C 1
ATOM 1960 O O . LYS A 1 257 ? -15.716 -47.961 -9.498 1.00 26.28 257 LYS A O 1
ATOM 1965 N N . THR A 1 258 ? -15.215 -45.873 -9.297 1.00 24.92 258 THR A N 1
ATOM 1966 C CA . THR A 1 258 ? -14.342 -44.649 -9.376 1.00 24.92 258 THR A CA 1
ATOM 1967 C C . THR A 1 258 ? -15.163 -43.480 -10.038 1.00 24.92 258 THR A C 1
ATOM 1969 O O . THR A 1 258 ? -16.282 -43.740 -10.471 1.00 24.92 258 THR A O 1
ATOM 1972 N N . PRO A 1 259 ? -14.603 -42.280 -10.339 1.00 31.31 259 PRO A N 1
ATOM 1973 C CA . PRO A 1 259 ? -14.460 -41.061 -9.528 1.00 31.31 259 PRO A CA 1
ATOM 1974 C C . PRO A 1 259 ? -15.505 -39.949 -9.826 1.00 31.31 259 PRO A C 1
ATOM 1976 O O . PRO A 1 259 ? -15.882 -39.723 -10.970 1.00 31.31 259 PRO A O 1
ATOM 1979 N N . LEU A 1 260 ? -15.871 -39.150 -8.820 1.00 29.30 260 LEU A N 1
ATOM 1980 C CA . LEU A 1 260 ? -16.530 -37.839 -8.972 1.00 29.30 260 LEU A CA 1
ATOM 1981 C C . LEU A 1 260 ? -15.917 -36.903 -7.912 1.00 29.30 260 LEU A C 1
ATOM 1983 O O . LEU A 1 260 ? -15.799 -37.283 -6.754 1.00 29.30 260 LEU A O 1
ATOM 1987 N N . SER A 1 261 ? -15.282 -35.809 -8.336 1.00 30.14 261 SER A N 1
ATOM 1988 C CA . SER A 1 261 ? -15.866 -34.458 -8.359 1.00 30.14 261 SER A CA 1
ATOM 1989 C C . SER A 1 261 ? -15.936 -33.791 -6.981 1.00 30.14 261 SER A C 1
ATOM 1991 O O . SER A 1 261 ? -16.600 -34.285 -6.080 1.00 30.14 261 SER A O 1
ATOM 1993 N N . GLY A 1 262 ? -15.310 -32.612 -6.877 1.00 30.77 262 GLY A N 1
ATOM 1994 C CA . GLY A 1 262 ? -15.595 -31.604 -5.854 1.00 30.77 262 GLY A CA 1
ATOM 1995 C C . GLY A 1 262 ? -15.131 -31.961 -4.445 1.00 30.77 262 GLY A C 1
ATOM 1996 O O . GLY A 1 262 ? -15.898 -32.489 -3.646 1.00 30.77 262 GLY A O 1
ATOM 1997 N N . GLY A 1 263 ? -13.893 -31.592 -4.109 1.00 25.75 263 GLY A N 1
ATOM 1998 C CA . GLY A 1 263 ? -13.416 -31.593 -2.729 1.00 25.75 263 GLY A CA 1
ATOM 1999 C C . GLY A 1 263 ? -14.216 -30.606 -1.877 1.00 25.75 263 GLY A C 1
ATOM 2000 O O . GLY A 1 263 ? -13.864 -29.435 -1.768 1.00 25.75 263 GLY A O 1
ATOM 2001 N N . ALA A 1 264 ? -15.298 -31.087 -1.270 1.00 33.16 264 ALA A N 1
ATOM 2002 C CA . ALA A 1 264 ? -15.934 -30.449 -0.135 1.00 33.16 264 ALA A CA 1
ATOM 2003 C C . ALA A 1 264 ? -14.953 -30.504 1.044 1.00 33.16 264 ALA A C 1
ATOM 2005 O O . ALA A 1 264 ? -14.665 -31.576 1.576 1.00 33.16 264 ALA A O 1
ATOM 2006 N N . MET A 1 265 ? -14.428 -29.347 1.449 1.00 35.28 265 MET A N 1
ATOM 2007 C CA . MET A 1 265 ? -13.692 -29.232 2.702 1.00 35.28 265 MET A CA 1
ATOM 2008 C C . MET A 1 265 ? -14.661 -29.425 3.868 1.00 35.28 265 MET A C 1
ATOM 2010 O O . MET A 1 265 ? -15.395 -28.522 4.264 1.00 35.28 265 MET A O 1
ATOM 2014 N N . THR A 1 266 ? -14.652 -30.626 4.432 1.00 33.19 266 THR A N 1
ATOM 2015 C CA . THR A 1 266 ? -15.198 -30.911 5.752 1.00 33.19 266 THR A CA 1
ATOM 2016 C C . THR A 1 266 ? -14.310 -30.274 6.820 1.00 33.19 266 THR A C 1
ATOM 2018 O O . THR A 1 266 ? -13.280 -30.825 7.198 1.00 33.19 266 THR A O 1
ATOM 2021 N N . SER A 1 267 ? -14.746 -29.140 7.361 1.00 36.62 267 SER A N 1
ATOM 2022 C CA . SER A 1 267 ? -14.641 -28.879 8.796 1.00 36.62 267 SER A CA 1
ATOM 2023 C C . SER A 1 267 ? -15.918 -28.165 9.231 1.00 36.62 267 SER A C 1
ATOM 2025 O O . SER A 1 267 ? -16.357 -27.205 8.603 1.00 36.62 267 SER A O 1
ATOM 2027 N N . SER A 1 268 ? -16.557 -28.670 10.280 1.00 42.03 268 SER A N 1
ATOM 2028 C CA . SER A 1 268 ? -17.741 -28.091 10.915 1.00 42.03 268 SER A CA 1
ATOM 2029 C C . SER A 1 268 ? -17.376 -26.828 11.708 1.00 42.03 268 SER A C 1
ATOM 2031 O O . SER A 1 268 ? -17.589 -26.764 12.918 1.00 42.03 268 SER A O 1
ATOM 2033 N N . SER A 1 269 ? -16.774 -25.843 11.044 1.00 61.25 269 SER A N 1
ATOM 2034 C CA . SER A 1 269 ? -16.517 -24.519 11.599 1.00 61.25 269 SER A CA 1
ATOM 2035 C C . SER A 1 269 ? -17.454 -23.518 10.930 1.00 61.25 269 SER A C 1
ATOM 2037 O O . SER A 1 269 ? -17.557 -23.445 9.706 1.00 61.25 269 SER A O 1
ATOM 2039 N N . THR A 1 270 ? -18.207 -22.773 11.737 1.00 82.81 270 THR A N 1
ATOM 2040 C CA . THR A 1 270 ? -19.039 -21.675 11.237 1.00 82.81 270 THR A CA 1
ATOM 2041 C C . THR A 1 270 ? -18.130 -20.677 10.509 1.00 82.81 270 THR A C 1
ATOM 2043 O O . THR A 1 270 ? -17.137 -20.245 11.102 1.00 82.81 270 THR A O 1
ATOM 2046 N N . PRO A 1 271 ? -18.424 -20.298 9.250 1.00 92.69 271 PRO A N 1
ATOM 2047 C CA . PRO A 1 271 ? -17.580 -19.364 8.515 1.00 92.69 271 PRO A CA 1
ATOM 2048 C C . PRO A 1 271 ? -17.534 -18.006 9.226 1.00 92.69 271 PRO A C 1
ATOM 2050 O O . PRO A 1 271 ? -18.541 -17.539 9.766 1.00 92.69 271 PRO A O 1
ATOM 2053 N N . LEU A 1 272 ? -16.370 -17.350 9.202 1.00 96.62 272 LEU A N 1
ATOM 2054 C CA . LEU A 1 272 ? -16.213 -16.022 9.789 1.00 96.62 272 LEU A CA 1
ATOM 2055 C C . LEU A 1 272 ? -16.932 -14.961 8.957 1.00 96.62 272 LEU A C 1
ATOM 2057 O O . LEU A 1 272 ? -17.510 -14.047 9.532 1.00 96.62 272 LEU A O 1
ATOM 2061 N N . ILE A 1 273 ? -16.948 -15.094 7.628 1.00 97.94 273 ILE A N 1
ATOM 2062 C CA . ILE A 1 273 ? -17.814 -14.302 6.744 1.00 97.94 273 ILE A CA 1
ATOM 2063 C C . ILE A 1 273 ? -18.633 -15.254 5.876 1.00 97.94 273 ILE A C 1
ATOM 2065 O O . ILE A 1 273 ? -18.084 -16.175 5.274 1.00 97.94 273 ILE A O 1
ATOM 2069 N N . SER A 1 274 ? -19.934 -15.002 5.760 1.00 98.00 274 SER A N 1
ATOM 2070 C CA . SER A 1 274 ? -20.778 -15.590 4.716 1.00 98.00 274 SER A CA 1
ATOM 2071 C C . SER A 1 274 ? -21.462 -14.471 3.944 1.00 98.00 274 SER A C 1
ATOM 2073 O O . SER A 1 274 ? -22.104 -13.607 4.541 1.00 98.00 274 SER A O 1
ATOM 2075 N N . VAL A 1 275 ? -21.295 -14.480 2.626 1.00 98.12 275 VAL A N 1
ATOM 2076 C CA . VAL A 1 275 ? -21.901 -13.546 1.674 1.00 98.12 275 VAL A CA 1
ATOM 2077 C C . VAL A 1 275 ? -22.771 -14.376 0.739 1.00 98.12 275 VAL A C 1
ATOM 2079 O O . VAL A 1 275 ? -22.267 -15.299 0.106 1.00 98.12 275 VAL A O 1
ATOM 2082 N N . GLN A 1 276 ? -24.067 -14.076 0.667 1.00 97.81 276 GLN A N 1
ATOM 2083 C CA . GLN A 1 276 ? -25.039 -14.844 -0.113 1.00 97.81 276 GLN A CA 1
ATOM 2084 C C . GLN A 1 276 ? -25.874 -13.920 -0.997 1.00 97.81 276 GLN A C 1
ATOM 2086 O O . GLN A 1 276 ? -26.595 -13.049 -0.498 1.00 97.81 276 GLN A O 1
ATOM 2091 N N . HIS A 1 277 ? -25.781 -14.135 -2.309 1.00 97.62 277 HIS A N 1
ATOM 2092 C CA . HIS A 1 277 ? -26.546 -13.443 -3.346 1.00 97.62 277 HIS A CA 1
ATOM 2093 C C . HIS A 1 277 ? -26.499 -11.911 -3.244 1.00 97.62 277 HIS A C 1
ATOM 2095 O O . HIS A 1 277 ? -27.493 -11.204 -3.454 1.00 97.62 277 HIS A O 1
ATOM 2101 N N . VAL A 1 278 ? -25.335 -11.368 -2.874 1.00 97.88 278 VAL A N 1
ATOM 2102 C CA . VAL A 1 278 ? -25.205 -9.944 -2.574 1.00 97.88 278 VAL A CA 1
ATOM 2103 C C . VAL A 1 278 ? -25.227 -9.111 -3.840 1.00 97.88 278 VAL A C 1
ATOM 2105 O O . VAL A 1 278 ? -24.405 -9.267 -4.741 1.00 97.88 278 VAL A O 1
ATOM 2108 N N . THR A 1 279 ? -26.168 -8.172 -3.881 1.00 96.50 279 THR A N 1
ATOM 2109 C CA . THR A 1 279 ? -26.372 -7.270 -5.016 1.00 96.50 279 THR A CA 1
ATOM 2110 C C . THR A 1 279 ? -26.446 -5.826 -4.536 1.00 96.50 279 THR A C 1
ATOM 2112 O O . THR A 1 279 ? -27.186 -5.500 -3.606 1.00 96.50 279 THR A O 1
ATOM 2115 N N . LYS A 1 280 ? -25.714 -4.929 -5.203 1.00 96.12 280 LYS A N 1
ATOM 2116 C CA . LYS A 1 280 ? -25.717 -3.489 -4.936 1.00 96.12 280 LYS A CA 1
ATOM 2117 C C . LYS A 1 280 ? -25.929 -2.713 -6.223 1.00 96.12 280 LYS A C 1
ATOM 2119 O O . LYS A 1 280 ? -25.124 -2.793 -7.147 1.00 96.12 280 LYS A O 1
ATOM 2124 N N . ARG A 1 281 ? -26.958 -1.864 -6.231 1.00 92.94 281 ARG A N 1
ATOM 2125 C CA . ARG A 1 281 ? -27.221 -0.903 -7.304 1.00 92.94 281 ARG A CA 1
ATOM 2126 C C . ARG A 1 281 ? -27.156 0.531 -6.777 1.00 92.94 281 ARG A C 1
ATOM 2128 O O . ARG A 1 281 ? -27.812 0.860 -5.791 1.00 92.94 281 ARG A O 1
ATOM 2135 N N . TYR A 1 282 ? -26.389 1.379 -7.452 1.00 89.00 282 TYR A N 1
ATOM 2136 C CA . TYR A 1 282 ? -26.352 2.828 -7.274 1.00 89.00 282 TYR A CA 1
ATOM 2137 C C . TYR A 1 282 ? -27.054 3.489 -8.458 1.00 89.00 282 TYR A C 1
ATOM 2139 O O . TYR A 1 282 ? -26.495 3.593 -9.549 1.00 89.00 282 TYR A O 1
ATOM 2147 N N . LYS A 1 283 ? -28.296 3.945 -8.257 1.00 89.50 283 LYS A N 1
ATOM 2148 C CA . LYS A 1 283 ? -29.138 4.506 -9.329 1.00 89.50 283 LYS A CA 1
ATOM 2149 C C . LYS A 1 283 ? -29.209 3.546 -10.533 1.00 89.50 283 LYS A C 1
ATOM 2151 O O . LYS A 1 283 ? -29.872 2.517 -10.440 1.00 89.50 283 LYS A O 1
ATOM 2156 N N . LYS A 1 284 ? -28.523 3.865 -11.637 1.00 86.50 284 LYS A N 1
ATOM 2157 C CA . LYS A 1 284 ? -28.475 3.054 -12.866 1.00 86.50 284 LYS A CA 1
ATOM 2158 C C . LYS A 1 284 ? -27.312 2.050 -12.904 1.00 86.50 284 LYS A C 1
ATOM 2160 O O . LYS A 1 284 ? -27.355 1.124 -13.701 1.00 86.50 284 LYS A O 1
ATOM 2165 N N . VAL A 1 285 ? -26.298 2.207 -12.052 1.00 87.88 285 VAL A N 1
ATOM 2166 C CA . VAL A 1 285 ? -25.081 1.380 -12.054 1.00 87.88 285 VAL A CA 1
ATOM 2167 C C . VAL A 1 285 ? -25.235 0.220 -11.077 1.00 87.88 285 VAL A C 1
ATOM 2169 O O . VAL A 1 285 ? -25.552 0.430 -9.907 1.00 87.88 285 VAL A O 1
ATOM 2172 N N . THR A 1 286 ? -24.998 -1.007 -11.534 1.00 90.75 286 THR A N 1
ATOM 2173 C CA . THR A 1 286 ? -24.972 -2.192 -10.663 1.00 90.75 286 THR A CA 1
ATOM 2174 C C . THR A 1 286 ? -23.527 -2.479 -10.276 1.00 90.75 286 THR A C 1
ATOM 2176 O O . THR A 1 286 ? -22.758 -2.948 -11.100 1.00 90.75 286 THR A O 1
ATOM 2179 N N . ALA A 1 287 ? -23.158 -2.143 -9.039 1.00 90.81 287 ALA A N 1
ATOM 2180 C CA . ALA A 1 287 ? -21.789 -2.248 -8.536 1.00 90.81 287 ALA A CA 1
ATOM 2181 C C . ALA A 1 287 ? -21.452 -3.633 -7.969 1.00 90.81 287 ALA A C 1
ATOM 2183 O O . ALA A 1 287 ? -20.284 -4.000 -7.938 1.00 90.81 287 ALA A O 1
ATOM 2184 N N . LEU A 1 288 ? -22.459 -4.388 -7.516 1.00 96.50 288 LEU A N 1
ATOM 2185 C CA . LEU A 1 288 ? -22.341 -5.809 -7.181 1.00 96.50 288 LEU A CA 1
ATOM 2186 C C . LEU A 1 288 ? -23.548 -6.542 -7.756 1.00 96.50 288 LEU A C 1
ATOM 2188 O O . LEU A 1 288 ? -24.672 -6.045 -7.627 1.00 96.50 288 LEU A O 1
ATOM 2192 N N . LYS A 1 289 ? -23.334 -7.711 -8.349 1.00 95.88 289 LYS A N 1
ATOM 2193 C CA . LYS A 1 289 ? -24.368 -8.542 -8.955 1.00 95.88 289 LYS A CA 1
ATOM 2194 C C . LYS A 1 289 ? -24.174 -9.990 -8.519 1.00 95.88 289 LYS A C 1
ATOM 2196 O O . LYS A 1 289 ? -23.296 -10.672 -9.032 1.00 95.88 289 LYS A O 1
ATOM 2201 N N . ASP A 1 290 ? -25.044 -10.417 -7.608 1.00 96.31 290 ASP A N 1
ATOM 2202 C CA . ASP A 1 290 ? -25.176 -11.801 -7.148 1.00 96.31 290 ASP A CA 1
ATOM 2203 C C . ASP A 1 290 ? -23.875 -12.428 -6.608 1.00 96.31 290 ASP A C 1
ATOM 2205 O O . ASP A 1 290 ? -23.503 -13.551 -6.935 1.00 96.31 290 ASP A O 1
ATOM 2209 N N . VAL A 1 291 ? -23.143 -11.679 -5.780 1.00 97.50 291 VAL A N 1
ATOM 2210 C CA . VAL A 1 291 ? -21.871 -12.137 -5.207 1.00 97.50 291 VAL A CA 1
ATOM 2211 C C . VAL A 1 291 ? -22.131 -13.106 -4.052 1.00 97.50 291 VAL A C 1
ATOM 2213 O O . VAL A 1 291 ? -22.835 -12.758 -3.101 1.00 97.50 291 VAL A O 1
ATOM 2216 N N . THR A 1 292 ? -21.528 -14.297 -4.113 1.00 97.50 292 THR A N 1
ATOM 2217 C CA . THR A 1 292 ? -21.647 -15.346 -3.088 1.00 97.50 292 THR A CA 1
ATOM 2218 C C . THR A 1 292 ? -20.283 -15.959 -2.783 1.00 97.50 292 THR A C 1
ATOM 2220 O O . THR A 1 292 ? -19.616 -16.434 -3.695 1.00 97.50 292 THR A O 1
ATOM 2223 N N . PHE A 1 293 ? -19.869 -15.959 -1.515 1.00 97.50 293 PHE A N 1
ATOM 2224 C CA . PHE A 1 293 ? -18.660 -16.646 -1.047 1.00 97.50 293 PHE A CA 1
ATOM 2225 C C . PHE A 1 293 ? -18.674 -16.822 0.479 1.00 97.50 293 PHE A C 1
ATOM 2227 O O . PHE A 1 293 ? -19.485 -16.226 1.195 1.00 97.50 293 PHE A O 1
ATOM 2234 N N . VAL A 1 294 ? -17.738 -17.623 0.985 1.00 97.19 294 VAL A N 1
ATOM 2235 C CA . VAL A 1 294 ? -17.482 -17.791 2.419 1.00 97.19 294 VAL A CA 1
ATOM 2236 C C . VAL A 1 294 ? -16.007 -17.556 2.724 1.00 97.19 294 VAL A C 1
ATOM 2238 O O . VAL A 1 294 ? -15.152 -17.825 1.887 1.00 97.19 294 VAL A O 1
ATOM 2241 N N . LEU A 1 295 ? -15.717 -17.062 3.926 1.00 97.06 295 LEU A N 1
ATOM 2242 C CA . LEU A 1 295 ? -14.362 -16.936 4.456 1.00 97.06 295 LEU A CA 1
ATOM 2243 C C . LEU A 1 295 ? -14.269 -17.687 5.781 1.00 97.06 295 LEU A C 1
ATOM 2245 O O . LEU A 1 295 ? -14.974 -17.353 6.739 1.00 97.06 295 LEU A O 1
ATOM 2249 N N . ALA A 1 296 ? -13.412 -18.703 5.826 1.00 95.62 296 ALA A N 1
ATOM 2250 C CA . ALA A 1 296 ? -13.134 -19.466 7.036 1.00 95.62 296 ALA A CA 1
ATOM 2251 C C . ALA A 1 296 ? -12.247 -18.664 8.014 1.00 95.62 296 ALA A C 1
ATOM 2253 O O . ALA A 1 296 ? -11.439 -17.845 7.569 1.00 95.62 296 ALA A O 1
ATOM 2254 N N . PRO A 1 297 ? -12.363 -18.890 9.336 1.00 95.81 297 PRO A N 1
ATOM 2255 C CA . PRO A 1 297 ? -11.431 -18.322 10.309 1.00 95.81 297 PRO A CA 1
ATOM 2256 C C . PRO A 1 297 ? -9.972 -18.715 10.012 1.00 95.81 297 PRO A C 1
ATOM 2258 O O . PRO A 1 297 ? -9.699 -19.855 9.646 1.00 95.81 297 PRO A O 1
ATOM 2261 N N . GLY A 1 298 ? -9.036 -17.780 10.185 1.00 94.25 298 GLY A N 1
ATOM 2262 C CA . GLY A 1 298 ? -7.591 -17.977 9.995 1.00 94.25 298 GLY A CA 1
ATOM 2263 C C . GLY A 1 298 ? -7.111 -17.977 8.537 1.00 94.25 298 GLY A C 1
ATOM 2264 O O . GLY A 1 298 ? -5.905 -18.000 8.297 1.00 94.25 298 GLY A O 1
ATOM 2265 N N . ALA A 1 299 ? -8.026 -17.924 7.565 1.00 95.06 299 ALA A N 1
ATOM 2266 C CA . ALA A 1 299 ? -7.689 -17.845 6.146 1.00 95.06 299 ALA A CA 1
ATOM 2267 C C . ALA A 1 299 ? -7.435 -16.397 5.689 1.00 95.06 299 ALA A C 1
ATOM 2269 O O . ALA A 1 299 ? -7.922 -15.433 6.288 1.00 95.06 299 ALA A O 1
ATOM 2270 N N . ALA A 1 300 ? -6.693 -16.244 4.594 1.00 96.56 300 ALA A N 1
ATOM 2271 C CA . ALA A 1 300 ? -6.486 -14.970 3.921 1.00 96.56 300 ALA A CA 1
ATOM 2272 C C . ALA A 1 300 ? -7.136 -14.963 2.531 1.00 96.56 300 ALA A C 1
ATOM 2274 O O . ALA A 1 300 ? -6.818 -15.787 1.677 1.00 96.56 300 ALA A O 1
ATOM 2275 N N . LEU A 1 301 ? -8.033 -14.010 2.289 1.00 97.81 301 LEU A N 1
ATOM 2276 C CA . LEU A 1 301 ? -8.788 -13.884 1.045 1.00 97.81 301 LEU A CA 1
ATOM 2277 C C . LEU A 1 301 ? -8.493 -12.544 0.371 1.00 97.81 301 LEU A C 1
ATOM 2279 O O . LEU A 1 301 ? -8.731 -11.483 0.954 1.00 97.81 301 LEU A O 1
ATOM 2283 N N . ALA A 1 302 ? -8.006 -12.591 -0.867 1.00 97.19 302 ALA A N 1
ATOM 2284 C CA . ALA A 1 302 ? -7.810 -11.407 -1.694 1.00 97.19 302 ALA A CA 1
ATOM 2285 C C . ALA A 1 302 ? -9.055 -11.114 -2.541 1.00 97.19 302 ALA A C 1
ATOM 2287 O O . ALA A 1 302 ? -9.600 -12.005 -3.185 1.00 97.19 302 ALA A O 1
ATOM 2288 N N . LEU A 1 303 ? -9.475 -9.852 -2.598 1.00 96.44 303 LEU A N 1
ATOM 2289 C CA . LEU A 1 303 ? -10.377 -9.329 -3.619 1.00 96.44 303 LEU A CA 1
ATOM 2290 C C . LEU A 1 303 ? -9.520 -8.783 -4.759 1.00 96.44 303 LEU A C 1
ATOM 2292 O O . LEU A 1 303 ? -8.888 -7.737 -4.599 1.00 96.44 303 LEU A O 1
ATOM 2296 N N . TRP A 1 304 ? -9.516 -9.476 -5.894 1.00 92.25 304 TRP A N 1
ATOM 2297 C CA . TRP A 1 304 ? -8.754 -9.097 -7.079 1.00 92.25 304 TRP A CA 1
ATOM 2298 C C . TRP A 1 304 ? -9.655 -8.540 -8.171 1.00 92.25 304 TRP A C 1
ATOM 2300 O O . TRP A 1 304 ? -10.746 -9.051 -8.413 1.00 92.25 304 TRP A O 1
ATOM 2310 N N . GLY A 1 305 ? -9.192 -7.501 -8.859 1.00 83.12 305 GLY A N 1
ATOM 2311 C CA . GLY A 1 305 ? -9.869 -6.950 -10.027 1.00 83.12 305 GLY A CA 1
ATOM 2312 C C . GLY A 1 305 ? -9.474 -5.506 -10.298 1.00 83.12 305 GLY A C 1
ATOM 2313 O O . GLY A 1 305 ? -8.938 -4.820 -9.423 1.00 83.12 305 GLY A O 1
ATOM 2314 N N . ALA A 1 306 ? -9.780 -5.023 -11.502 1.00 76.38 306 ALA A N 1
ATOM 2315 C CA . ALA A 1 306 ? -9.520 -3.643 -11.901 1.00 76.38 306 ALA A CA 1
ATOM 2316 C C . ALA A 1 306 ? -10.245 -2.618 -11.004 1.00 76.38 306 ALA A C 1
ATOM 2318 O O . ALA A 1 306 ? -11.162 -2.934 -10.228 1.00 76.38 306 ALA A O 1
ATOM 2319 N N . ASN A 1 307 ? -9.851 -1.351 -11.111 1.00 77.44 307 ASN A N 1
ATOM 2320 C CA . ASN A 1 307 ? -10.585 -0.262 -10.475 1.00 77.44 307 ASN A CA 1
ATOM 2321 C C . ASN A 1 307 ? -12.017 -0.214 -11.024 1.00 77.44 307 ASN A C 1
ATOM 2323 O O . ASN A 1 307 ? -12.251 -0.376 -12.216 1.00 77.44 307 ASN A O 1
ATOM 2327 N N . GLY A 1 308 ? -12.997 -0.072 -10.129 1.00 78.69 308 GLY A N 1
ATOM 2328 C CA . GLY A 1 308 ? -14.417 -0.151 -10.492 1.00 78.69 308 GLY A CA 1
ATOM 2329 C C . GLY A 1 308 ? -15.013 -1.565 -10.552 1.00 78.69 308 GLY A C 1
ATOM 2330 O O . GLY A 1 308 ? -16.225 -1.686 -10.698 1.00 78.69 308 GLY A O 1
ATOM 2331 N N . ALA A 1 309 ? -14.234 -2.633 -10.335 1.00 85.19 309 ALA A N 1
ATOM 2332 C CA . ALA A 1 309 ? -14.750 -4.010 -10.330 1.00 85.19 309 ALA A CA 1
ATOM 2333 C C . ALA A 1 309 ? -15.739 -4.333 -9.190 1.00 85.19 309 ALA A C 1
ATOM 2335 O O . ALA A 1 309 ? -16.430 -5.347 -9.247 1.00 85.19 309 ALA A O 1
ATOM 2336 N N . GLY A 1 310 ? -15.809 -3.489 -8.153 1.00 89.75 310 GLY A N 1
ATOM 2337 C CA . GLY A 1 310 ? -16.721 -3.653 -7.015 1.00 89.75 310 GLY A CA 1
ATOM 2338 C C . GLY A 1 310 ? -16.048 -3.976 -5.674 1.00 89.75 310 GLY A C 1
ATOM 2339 O O . GLY A 1 310 ? -16.757 -4.037 -4.673 1.00 89.75 310 GLY A O 1
ATOM 2340 N N . LYS A 1 311 ? -14.710 -4.097 -5.610 1.00 93.06 311 LYS A N 1
ATOM 2341 C CA . LYS A 1 311 ? -13.928 -4.449 -4.398 1.00 93.06 311 LYS A CA 1
ATOM 2342 C C . LYS A 1 311 ? -14.318 -3.620 -3.161 1.00 93.06 311 LYS A C 1
ATOM 2344 O O . LYS A 1 311 ? -14.899 -4.143 -2.212 1.00 93.06 311 LYS A O 1
ATOM 2349 N N . THR A 1 312 ? -14.132 -2.301 -3.222 1.00 90.25 312 THR A N 1
ATOM 2350 C CA . THR A 1 312 ? -14.501 -1.365 -2.146 1.00 90.25 312 THR A CA 1
ATOM 2351 C C . THR A 1 312 ? -16.003 -1.370 -1.845 1.00 90.25 312 THR A C 1
ATOM 2353 O O . THR A 1 312 ? -16.417 -1.184 -0.702 1.00 90.25 312 THR A O 1
ATOM 2356 N N . THR A 1 313 ? -16.858 -1.605 -2.850 1.00 92.81 313 THR A N 1
ATOM 2357 C CA . THR A 1 313 ? -18.313 -1.709 -2.626 1.00 92.81 313 THR A CA 1
ATOM 2358 C C . THR A 1 313 ? -18.649 -2.952 -1.805 1.00 92.81 313 THR A C 1
ATOM 2360 O O . THR A 1 313 ? -19.479 -2.873 -0.902 1.00 92.81 313 THR A O 1
ATOM 2363 N N . LEU A 1 314 ? -17.985 -4.077 -2.072 1.00 96.50 314 LEU A N 1
ATOM 2364 C CA . LEU A 1 314 ? -18.146 -5.313 -1.315 1.00 96.50 314 LEU A CA 1
ATOM 2365 C C . LEU A 1 314 ? -17.659 -5.156 0.129 1.00 96.50 314 LEU A C 1
ATOM 2367 O O . LEU A 1 314 ? -18.394 -5.502 1.051 1.00 96.50 314 LEU A O 1
ATOM 2371 N N . LEU A 1 315 ? -16.486 -4.550 0.340 1.00 96.69 315 LEU A N 1
ATOM 2372 C CA . LEU A 1 315 ? -15.982 -4.255 1.688 1.00 96.69 315 LEU A CA 1
ATOM 2373 C C . LEU A 1 315 ? -16.959 -3.362 2.472 1.00 96.69 315 LEU A C 1
ATOM 2375 O O . LEU A 1 315 ? -17.317 -3.677 3.607 1.00 96.69 315 LEU A O 1
ATOM 2379 N N . LYS A 1 316 ? -17.481 -2.295 1.851 1.00 94.19 316 LYS A N 1
ATOM 2380 C CA . LYS A 1 316 ? -18.494 -1.415 2.465 1.00 94.19 316 LYS A CA 1
ATOM 2381 C C . LYS A 1 316 ? -19.799 -2.149 2.793 1.00 94.19 316 LYS A C 1
ATOM 2383 O O . LYS A 1 316 ? -20.416 -1.839 3.814 1.00 94.19 316 LYS A O 1
ATOM 2388 N N . ALA A 1 317 ? -20.221 -3.107 1.964 1.00 96.56 317 ALA A N 1
ATOM 2389 C CA . ALA A 1 317 ? -21.395 -3.938 2.238 1.00 96.56 317 ALA A CA 1
ATOM 2390 C C . ALA A 1 317 ? -21.169 -4.847 3.458 1.00 96.56 317 ALA A C 1
ATOM 2392 O O . ALA A 1 317 ? -22.027 -4.904 4.336 1.00 96.56 317 ALA A O 1
ATOM 2393 N N . ILE A 1 318 ? -19.994 -5.478 3.563 1.00 97.19 318 ILE A N 1
ATOM 2394 C CA . ILE A 1 318 ? -19.620 -6.330 4.706 1.00 97.19 318 ILE A CA 1
ATOM 2395 C C . ILE A 1 318 ? -19.544 -5.520 6.010 1.00 97.19 318 ILE A C 1
ATOM 2397 O O . ILE A 1 318 ? -20.020 -5.975 7.047 1.00 97.19 318 ILE A O 1
ATOM 2401 N N . LEU A 1 319 ? -19.040 -4.283 5.963 1.00 95.06 319 LEU A N 1
ATOM 2402 C CA . LEU A 1 319 ? -19.033 -3.366 7.114 1.00 95.06 319 LEU A CA 1
ATOM 2403 C C . LEU A 1 319 ? -20.439 -2.860 7.510 1.00 95.06 319 LEU A C 1
ATOM 2405 O O . LEU A 1 319 ? -20.609 -2.236 8.567 1.00 95.06 319 LEU A O 1
ATOM 2409 N N . GLY A 1 320 ? -21.448 -3.093 6.665 1.00 93.44 320 GLY A N 1
ATOM 2410 C CA . GLY A 1 320 ? -22.802 -2.572 6.841 1.00 93.44 320 GLY A CA 1
ATOM 2411 C C . GLY A 1 320 ? -22.890 -1.050 6.682 1.00 93.44 320 GLY A C 1
ATOM 2412 O O . GLY A 1 320 ? -23.707 -0.420 7.348 1.00 93.44 320 GLY A O 1
ATOM 2413 N N . LEU A 1 321 ? -22.026 -0.449 5.853 1.00 90.31 321 LEU A N 1
ATOM 2414 C CA . LEU A 1 321 ? -22.000 1.000 5.584 1.00 90.31 321 LEU A CA 1
ATOM 2415 C C . LEU A 1 321 ? -22.904 1.414 4.415 1.00 90.31 321 LEU A C 1
ATOM 2417 O O . LEU A 1 321 ? -23.123 2.603 4.192 1.00 90.31 321 LEU A O 1
ATOM 2421 N N . ILE A 1 322 ? -23.401 0.446 3.647 1.00 94.19 322 ILE A N 1
ATOM 2422 C CA . ILE A 1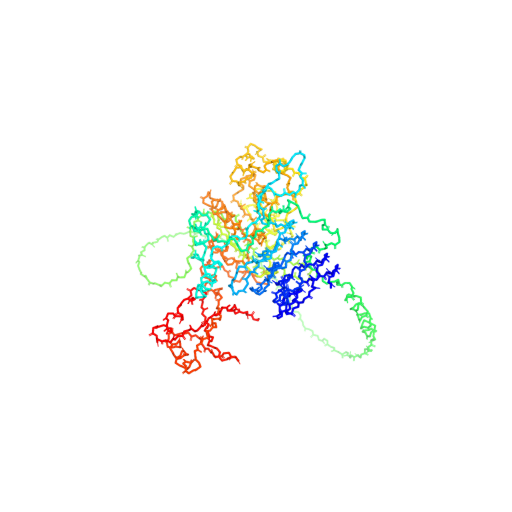 322 ? -24.292 0.657 2.504 1.00 94.19 322 ILE A CA 1
ATOM 2423 C C . ILE A 1 322 ? -25.402 -0.394 2.506 1.00 94.19 322 ILE A C 1
ATOM 2425 O O . ILE A 1 322 ? -25.183 -1.525 2.932 1.00 94.19 322 ILE A O 1
ATOM 2429 N N . ASP A 1 323 ? -26.566 -0.054 1.953 1.00 92.56 323 ASP A N 1
ATOM 2430 C CA . ASP A 1 323 ? -27.636 -1.036 1.735 1.00 92.56 323 ASP A CA 1
ATOM 2431 C C . ASP A 1 323 ? -27.283 -2.014 0.621 1.00 92.56 323 ASP A C 1
ATOM 2433 O O . ASP A 1 323 ? -26.701 -1.607 -0.382 1.00 92.56 323 ASP A O 1
ATOM 2437 N N . PHE A 1 324 ? -27.714 -3.265 0.730 1.00 96.12 324 PHE A N 1
ATOM 2438 C CA . PHE A 1 324 ? -27.528 -4.298 -0.289 1.00 96.12 324 PHE A CA 1
ATOM 2439 C C . PHE A 1 324 ? -28.694 -5.303 -0.264 1.00 96.12 324 PHE A C 1
ATOM 2441 O O . PHE A 1 324 ? -29.355 -5.489 0.764 1.00 96.12 324 PHE A O 1
ATOM 2448 N N . GLY A 1 325 ? -28.954 -5.942 -1.407 1.00 96.06 325 GLY A N 1
ATOM 2449 C CA . GLY A 1 325 ? -29.793 -7.142 -1.504 1.00 96.06 325 GLY A CA 1
ATOM 2450 C C . GLY A 1 325 ? -28.985 -8.398 -1.172 1.00 96.06 325 GLY A C 1
ATOM 2451 O O . GLY A 1 325 ? -27.762 -8.352 -1.244 1.00 96.06 325 GLY A O 1
ATOM 2452 N N . GLY A 1 326 ? -29.652 -9.497 -0.815 1.00 96.81 326 GLY A N 1
ATOM 2453 C CA . GLY A 1 326 ? -28.997 -10.718 -0.326 1.00 96.81 326 GLY A CA 1
ATOM 2454 C C . GLY A 1 326 ? -28.770 -10.704 1.191 1.00 96.81 326 GLY A C 1
ATOM 2455 O O . GLY A 1 326 ? -29.462 -9.981 1.925 1.00 96.81 326 GLY A O 1
ATOM 2456 N N . GLN A 1 327 ? -27.815 -11.505 1.664 1.00 97.50 327 GLN A N 1
ATOM 2457 C CA . GLN A 1 327 ? -27.479 -11.656 3.082 1.00 97.50 327 GLN A CA 1
ATOM 2458 C C . GLN A 1 327 ? -25.961 -11.655 3.301 1.00 97.50 327 GLN A C 1
ATOM 2460 O O . GLN A 1 327 ? -25.213 -12.252 2.533 1.00 97.50 327 GLN A O 1
ATOM 2465 N N . ILE A 1 328 ? -25.516 -10.979 4.365 1.00 98.12 328 ILE A N 1
ATOM 2466 C CA . ILE A 1 328 ? -24.127 -11.019 4.831 1.00 98.12 328 ILE A CA 1
ATOM 2467 C C . ILE A 1 328 ? -24.129 -11.262 6.337 1.00 98.12 328 ILE A C 1
ATOM 2469 O O . ILE A 1 328 ? -24.827 -10.560 7.077 1.00 98.12 328 ILE A O 1
ATOM 2473 N N . THR A 1 329 ? -23.321 -12.219 6.787 1.00 97.88 329 THR A N 1
ATOM 2474 C CA . THR A 1 329 ? -23.057 -12.466 8.207 1.00 97.88 329 THR A CA 1
ATOM 2475 C C . THR A 1 329 ? -21.564 -12.426 8.504 1.00 97.88 329 THR A C 1
ATOM 2477 O O . THR A 1 329 ? -20.783 -12.983 7.734 1.00 97.88 329 THR A O 1
ATOM 2480 N N . VAL A 1 330 ? -21.182 -11.840 9.640 1.00 97.50 330 VAL A N 1
ATOM 2481 C CA . VAL A 1 330 ? -19.806 -11.843 10.161 1.00 97.50 330 VAL A CA 1
ATOM 2482 C C . VAL A 1 330 ? -19.806 -12.441 11.566 1.00 97.50 330 VAL A C 1
ATOM 2484 O O . VAL A 1 330 ? -20.521 -11.953 12.438 1.00 97.50 330 VAL A O 1
ATOM 2487 N N . GLY A 1 331 ? -19.063 -13.528 11.779 1.00 94.88 331 GLY A N 1
ATOM 2488 C CA . GLY A 1 331 ? -19.058 -14.289 13.034 1.00 94.88 331 GLY A CA 1
ATOM 2489 C C . GLY A 1 331 ? -20.448 -14.778 13.449 1.00 94.88 331 GLY A C 1
ATOM 2490 O O . GLY A 1 331 ? -20.780 -14.774 14.628 1.00 94.88 331 GLY A O 1
ATOM 2491 N N . GLY A 1 332 ? -21.302 -15.114 12.476 1.00 94.62 332 GLY A N 1
ATOM 2492 C CA . GLY A 1 332 ? -22.704 -15.479 12.708 1.00 94.62 332 GLY A CA 1
ATOM 2493 C C . GLY A 1 332 ? -23.659 -14.300 12.949 1.00 94.62 332 GLY A C 1
ATOM 2494 O O . GLY A 1 332 ? -24.864 -14.519 13.055 1.00 94.62 332 GLY A O 1
ATOM 2495 N N . HIS A 1 333 ? -23.172 -13.056 12.986 1.00 96.38 333 HIS A N 1
ATOM 2496 C CA . HIS A 1 333 ? -24.009 -11.865 13.137 1.00 96.38 333 HIS A CA 1
ATOM 2497 C C . HIS A 1 333 ? -24.430 -11.290 11.786 1.00 96.38 333 HIS A C 1
ATOM 2499 O O . HIS A 1 333 ? -23.580 -10.960 10.962 1.00 96.38 333 HIS A O 1
ATOM 2505 N N . ASP A 1 334 ? -25.734 -11.107 11.563 1.00 96.12 334 ASP A N 1
ATOM 2506 C CA . ASP A 1 334 ? -26.238 -10.422 10.363 1.00 96.12 334 ASP A CA 1
ATOM 2507 C C . ASP A 1 334 ? -25.814 -8.945 10.379 1.00 96.12 334 ASP A C 1
ATOM 2509 O O . ASP A 1 334 ? -26.099 -8.218 11.332 1.00 96.12 334 ASP A O 1
ATOM 2513 N N . VAL A 1 335 ? -25.150 -8.472 9.323 1.00 95.06 335 VAL A N 1
ATOM 2514 C CA . VAL A 1 335 ? -24.540 -7.128 9.322 1.00 95.06 335 VAL A CA 1
ATOM 2515 C C . VAL A 1 335 ? -25.565 -5.986 9.320 1.00 95.06 335 VAL A C 1
ATOM 2517 O O . VAL A 1 335 ? -25.229 -4.869 9.713 1.00 95.06 335 VAL A O 1
ATOM 2520 N N . ARG A 1 336 ? -26.823 -6.241 8.924 1.00 91.00 336 ARG A N 1
ATOM 2521 C CA . ARG A 1 336 ? -27.910 -5.245 8.961 1.00 91.00 336 ARG A CA 1
ATOM 2522 C C . ARG A 1 336 ? -28.595 -5.234 10.320 1.00 91.00 336 ARG A C 1
ATOM 2524 O O . ARG A 1 336 ? -28.797 -4.171 10.898 1.00 91.00 336 ARG A O 1
ATOM 2531 N N . ARG A 1 337 ? -28.943 -6.412 10.848 1.00 91.25 337 ARG A N 1
ATOM 2532 C CA . ARG A 1 337 ? -29.681 -6.537 12.121 1.00 91.25 337 ARG A CA 1
ATOM 2533 C C . ARG A 1 337 ? -28.780 -6.383 13.344 1.00 91.25 337 ARG A C 1
ATOM 2535 O O . ARG A 1 337 ? -29.202 -5.849 14.364 1.00 91.25 337 ARG A O 1
ATOM 2542 N N . GLN A 1 338 ? -27.540 -6.846 13.241 1.00 92.06 338 GLN A N 1
ATOM 2543 C CA . GLN A 1 338 ? -26.562 -6.941 14.326 1.00 92.06 338 GLN A CA 1
ATOM 2544 C C . GLN A 1 338 ? -25.248 -6.232 13.961 1.00 92.06 338 GLN A C 1
ATOM 2546 O O . GLN A 1 338 ? -24.175 -6.606 14.432 1.00 92.06 338 GLN A O 1
ATOM 2551 N N . GLY A 1 339 ? -25.319 -5.162 13.161 1.00 92.06 339 GLY A N 1
ATOM 2552 C CA . GLY A 1 339 ? -24.140 -4.486 12.609 1.00 92.06 339 GLY A CA 1
ATOM 2553 C C . GLY A 1 339 ? -23.110 -4.007 13.640 1.00 92.06 339 GLY A C 1
ATOM 2554 O O . GLY A 1 339 ? -21.922 -3.990 13.342 1.00 92.06 339 GLY A O 1
ATOM 2555 N N . LYS A 1 340 ? -23.522 -3.657 14.870 1.00 90.50 340 LYS A N 1
ATOM 2556 C CA . LYS A 1 340 ? -22.575 -3.315 15.952 1.00 90.50 340 LYS A CA 1
ATOM 2557 C C . LYS A 1 340 ? -21.737 -4.520 16.394 1.00 90.50 340 LYS A C 1
ATOM 2559 O O . LYS A 1 340 ? -20.532 -4.370 16.546 1.00 90.50 340 LYS A O 1
ATOM 2564 N N . LEU A 1 341 ? -22.366 -5.686 16.567 1.00 92.62 341 LEU A N 1
ATOM 2565 C CA . LEU A 1 341 ? -21.679 -6.928 16.937 1.00 92.62 341 LEU A CA 1
ATOM 2566 C C . LEU A 1 341 ? -20.767 -7.390 15.797 1.00 92.62 341 LEU A C 1
ATOM 2568 O O . LEU A 1 341 ? -19.597 -7.661 16.030 1.00 92.62 341 LEU A O 1
ATOM 2572 N N . ALA A 1 342 ? -21.272 -7.363 14.559 1.00 93.88 342 ALA A N 1
ATOM 2573 C CA . ALA A 1 342 ? -20.485 -7.687 13.372 1.00 93.88 342 ALA A CA 1
ATOM 2574 C C . ALA A 1 342 ? -19.237 -6.795 13.243 1.00 93.88 342 ALA A C 1
ATOM 2576 O O . ALA A 1 342 ? -18.135 -7.304 13.077 1.00 93.88 342 ALA A O 1
ATOM 2577 N N . ARG A 1 343 ? -19.377 -5.466 13.379 1.00 92.88 343 ARG A N 1
ATOM 2578 C CA . ARG A 1 343 ? -18.239 -4.534 13.285 1.00 92.88 343 ARG A CA 1
ATOM 2579 C C . ARG A 1 343 ? -17.237 -4.661 14.427 1.00 92.88 343 ARG A C 1
ATOM 2581 O O . ARG A 1 343 ? -16.075 -4.349 14.211 1.00 92.88 343 ARG A O 1
ATOM 2588 N N . HIS A 1 344 ? -17.647 -5.120 15.609 1.00 92.38 344 HIS A N 1
ATOM 2589 C CA . HIS A 1 344 ? -16.708 -5.361 16.708 1.00 92.38 344 HIS A CA 1
ATOM 2590 C C . HIS A 1 344 ? -15.734 -6.510 16.399 1.00 92.38 344 HIS A C 1
ATOM 2592 O O . HIS A 1 344 ? -14.625 -6.538 16.916 1.00 92.38 344 HIS A O 1
ATOM 2598 N N . LEU A 1 345 ? -16.113 -7.420 15.495 1.00 95.56 345 LEU A N 1
ATOM 2599 C CA . LEU A 1 345 ? -15.245 -8.496 15.022 1.00 95.56 345 LEU A CA 1
ATOM 2600 C C . LEU A 1 345 ? -14.285 -8.059 13.902 1.00 95.56 345 LEU A C 1
ATOM 2602 O O . LEU A 1 345 ? -13.469 -8.871 13.471 1.00 95.56 345 LEU A O 1
ATOM 2606 N N . ILE A 1 346 ? -14.380 -6.813 13.416 1.00 96.94 346 ILE A N 1
ATOM 2607 C CA . ILE A 1 346 ? -13.661 -6.324 12.233 1.00 96.94 346 ILE A CA 1
ATOM 2608 C C . ILE A 1 346 ? -12.701 -5.192 12.609 1.00 96.94 346 ILE A C 1
ATOM 2610 O O . ILE A 1 346 ? -13.112 -4.109 13.027 1.00 96.94 346 ILE A O 1
ATOM 2614 N N . GLY A 1 347 ? -11.414 -5.397 12.344 1.00 96.62 347 GLY A N 1
ATOM 2615 C CA . GLY A 1 347 ? -10.433 -4.323 12.221 1.00 96.62 347 GLY A CA 1
ATOM 2616 C C . GLY A 1 347 ? -10.388 -3.855 10.777 1.00 96.62 347 GLY A C 1
ATOM 2617 O O . GLY A 1 347 ? -10.023 -4.630 9.903 1.00 96.62 347 GLY A O 1
ATOM 2618 N N . TYR A 1 348 ? -10.773 -2.609 10.509 1.00 95.25 348 TYR A N 1
ATOM 2619 C CA . TYR A 1 348 ? -10.825 -2.074 9.149 1.00 95.25 348 TYR A CA 1
ATOM 2620 C C . TYR A 1 348 ? -9.741 -1.022 8.912 1.00 95.25 348 TYR A C 1
ATOM 2622 O O . TYR A 1 348 ? -9.644 -0.061 9.678 1.00 95.25 348 TYR A O 1
ATOM 2630 N N . VAL A 1 349 ? -8.978 -1.193 7.832 1.00 94.31 349 VAL A N 1
ATOM 2631 C CA . VAL A 1 349 ? -8.046 -0.199 7.287 1.00 94.31 349 VAL A CA 1
ATOM 2632 C C . VAL A 1 349 ? -8.582 0.247 5.921 1.00 94.31 349 VAL A C 1
ATOM 2634 O O . VAL A 1 349 ? -8.585 -0.558 4.987 1.00 94.31 349 VAL A O 1
ATOM 2637 N N . PRO A 1 350 ? -9.090 1.484 5.789 1.00 86.44 350 PRO A N 1
ATOM 2638 C CA . PRO A 1 350 ? -9.549 2.006 4.506 1.00 86.44 350 PRO A CA 1
ATOM 2639 C C . PRO A 1 350 ? -8.374 2.390 3.595 1.00 86.44 350 PRO A C 1
ATOM 2641 O O . PRO A 1 350 ? -7.272 2.644 4.077 1.00 86.44 350 PRO A O 1
ATOM 2644 N N . GLN A 1 351 ? -8.654 2.525 2.296 1.00 80.38 351 GLN A N 1
ATOM 2645 C CA . GLN A 1 351 ? -7.698 3.014 1.295 1.00 80.38 351 GLN A CA 1
ATOM 2646 C C . GLN A 1 351 ? -7.214 4.432 1.617 1.00 80.38 351 GLN A C 1
ATOM 2648 O O . GLN A 1 351 ? -6.019 4.720 1.584 1.00 80.38 351 GLN A O 1
ATOM 2653 N N . GLU A 1 352 ? -8.151 5.305 1.984 1.00 73.81 352 GLU A N 1
ATOM 2654 C CA . GLU A 1 352 ? -7.877 6.660 2.446 1.00 73.81 352 GLU A CA 1
ATOM 2655 C C . GLU A 1 352 ? -8.403 6.823 3.871 1.00 73.81 352 GLU A C 1
ATOM 2657 O O . GLU A 1 352 ? -9.565 6.531 4.170 1.00 73.81 352 GLU A O 1
ATOM 2662 N N . PHE A 1 353 ? -7.546 7.311 4.761 1.00 73.56 353 PHE A N 1
ATOM 2663 C CA . PHE A 1 353 ? -7.912 7.680 6.121 1.00 73.56 353 PHE A CA 1
ATOM 2664 C C . PHE A 1 353 ? -7.402 9.082 6.430 1.00 73.56 353 PHE A C 1
ATOM 2666 O O . PHE A 1 353 ? -6.267 9.442 6.121 1.00 73.56 353 PHE A O 1
ATOM 2673 N N . ALA A 1 354 ? -8.255 9.858 7.092 1.00 74.25 354 ALA A N 1
ATOM 2674 C CA . ALA A 1 354 ? -7.902 11.145 7.658 1.00 74.25 354 ALA A CA 1
ATOM 2675 C C . ALA A 1 354 ? -7.802 10.992 9.175 1.00 74.25 354 ALA A C 1
ATOM 2677 O O . ALA A 1 354 ? -8.771 10.633 9.848 1.00 74.25 354 ALA A O 1
ATOM 2678 N N . PHE A 1 355 ? -6.617 11.254 9.712 1.00 82.94 355 PHE A N 1
ATOM 2679 C CA . PHE A 1 355 ? -6.430 11.417 11.144 1.00 82.94 355 PHE A CA 1
ATOM 2680 C C . PHE A 1 355 ? -6.576 12.890 11.511 1.00 82.94 355 PHE A C 1
ATOM 2682 O O . PHE A 1 355 ? -6.228 13.770 10.725 1.00 82.94 355 PHE A O 1
ATOM 2689 N N . TYR A 1 356 ? -7.073 13.152 12.716 1.00 82.81 356 TYR A N 1
ATOM 2690 C CA . TYR A 1 356 ? -6.953 14.480 13.307 1.00 82.81 356 TYR A CA 1
ATOM 2691 C C . TYR A 1 356 ? -5.473 14.821 13.505 1.00 82.81 356 TYR A C 1
ATOM 2693 O O . TYR A 1 356 ? -4.652 13.920 13.694 1.00 82.81 356 TYR A O 1
ATOM 2701 N N . ASP A 1 357 ? -5.138 16.112 13.489 1.00 83.75 357 ASP A N 1
ATOM 2702 C CA . ASP A 1 357 ? -3.782 16.567 13.793 1.00 83.75 357 ASP A CA 1
ATOM 2703 C C . ASP A 1 357 ? -3.490 16.443 15.298 1.00 83.75 357 ASP A C 1
ATOM 2705 O O . ASP A 1 357 ? -3.549 17.402 16.065 1.00 83.75 357 ASP A O 1
ATOM 2709 N N . LEU A 1 358 ? -3.235 15.209 15.721 1.00 91.38 358 LEU A N 1
ATOM 2710 C CA . LEU A 1 358 ? -2.863 14.801 17.069 1.00 91.38 358 LEU A CA 1
ATOM 2711 C C . LEU A 1 358 ? -1.510 14.077 17.026 1.00 91.38 358 LEU A C 1
ATOM 2713 O O . LEU A 1 358 ? -1.012 13.714 15.956 1.00 91.38 358 LEU A O 1
ATOM 2717 N N . GLY A 1 359 ? -0.898 13.847 18.186 1.00 93.81 359 GLY A N 1
ATOM 2718 C CA . GLY A 1 359 ? 0.217 12.908 18.311 1.00 93.81 359 GLY A CA 1
ATOM 2719 C C . GLY A 1 359 ? -0.216 11.462 18.035 1.00 93.81 359 GLY A C 1
ATOM 2720 O O . GLY A 1 359 ? -1.394 11.115 18.153 1.00 93.81 359 GLY A O 1
ATOM 2721 N N . VAL A 1 360 ? 0.728 10.581 17.696 1.00 95.94 360 VAL A N 1
ATOM 2722 C CA . VAL A 1 360 ? 0.465 9.140 17.492 1.00 95.94 360 VAL A CA 1
ATOM 2723 C C . VAL A 1 360 ? -0.193 8.498 18.718 1.00 95.94 360 VAL A C 1
ATOM 2725 O O . VAL A 1 360 ? -1.225 7.835 18.597 1.00 95.94 360 VAL A O 1
ATOM 2728 N N . LEU A 1 361 ? 0.369 8.716 19.909 1.00 97.00 361 LEU A N 1
ATOM 2729 C CA . LEU A 1 361 ? -0.154 8.168 21.160 1.00 97.00 361 LEU A CA 1
ATOM 2730 C C . LEU A 1 361 ? -1.543 8.729 21.482 1.00 97.00 361 LEU A C 1
ATOM 2732 O O . LEU A 1 361 ? -2.442 7.979 21.856 1.00 97.00 361 LEU A O 1
ATOM 2736 N N . GLU A 1 362 ? -1.735 10.033 21.292 1.00 96.19 362 GLU A N 1
ATOM 2737 C CA . GLU A 1 362 ? -3.023 10.703 21.495 1.00 96.19 362 GLU A CA 1
ATOM 2738 C C . GLU A 1 362 ? -4.087 10.157 20.540 1.00 96.19 362 GLU A C 1
ATOM 2740 O O . GLU A 1 362 ? -5.213 9.887 20.951 1.00 96.19 362 GLU A O 1
ATOM 2745 N N . THR A 1 363 ? -3.714 9.913 19.281 1.00 95.81 363 THR A N 1
ATOM 2746 C CA . THR A 1 363 ? -4.578 9.287 18.275 1.00 95.81 363 THR A CA 1
ATOM 2747 C C . THR A 1 363 ? -4.993 7.885 18.716 1.00 95.81 363 THR A C 1
ATOM 2749 O O . THR A 1 363 ? -6.180 7.558 18.706 1.00 95.81 363 THR A O 1
ATOM 2752 N N . MET A 1 364 ? -4.043 7.066 19.177 1.00 97.12 364 MET A N 1
ATOM 2753 C CA . MET A 1 364 ? -4.336 5.727 19.698 1.00 97.12 364 MET A CA 1
ATOM 2754 C C . MET A 1 364 ? -5.266 5.773 20.915 1.00 97.12 364 MET A C 1
ATOM 2756 O O . MET A 1 364 ? -6.233 5.016 20.979 1.00 97.12 364 MET A O 1
ATOM 2760 N N . GLN A 1 365 ? -5.029 6.688 21.856 1.00 96.44 365 GLN A N 1
ATOM 2761 C CA . GLN A 1 365 ? -5.884 6.877 23.031 1.00 96.44 365 GLN A CA 1
ATOM 2762 C C . GLN A 1 365 ? -7.288 7.363 22.654 1.00 96.44 365 GLN A C 1
ATOM 2764 O O . GLN A 1 365 ? -8.278 6.893 23.222 1.00 96.44 365 GLN A O 1
ATOM 2769 N N . PHE A 1 366 ? -7.392 8.274 21.685 1.00 95.69 366 PHE A N 1
ATOM 2770 C CA . PHE A 1 366 ? -8.659 8.767 21.156 1.00 95.69 366 PHE A CA 1
ATOM 2771 C C . PHE A 1 366 ? -9.492 7.622 20.568 1.00 95.69 366 PHE A C 1
ATOM 2773 O O . PHE A 1 366 ? -10.637 7.416 20.980 1.00 95.69 366 PHE A O 1
ATOM 2780 N N . TYR A 1 367 ? -8.906 6.821 19.674 1.00 94.31 367 TYR A N 1
ATOM 2781 C CA . TYR A 1 367 ? -9.605 5.681 19.080 1.00 94.31 367 TYR A CA 1
ATOM 2782 C C . TYR A 1 367 ? -9.899 4.573 20.092 1.00 94.31 367 TYR A C 1
ATOM 2784 O O . TYR A 1 367 ? -10.967 3.968 20.013 1.00 94.31 367 TYR A O 1
ATOM 2792 N N . ALA A 1 368 ? -9.022 4.338 21.073 1.00 94.94 368 ALA A N 1
ATOM 2793 C CA . ALA A 1 368 ? -9.282 3.379 22.143 1.00 94.94 368 ALA A CA 1
ATOM 2794 C C . ALA A 1 368 ? -10.524 3.776 22.953 1.00 94.94 368 ALA A C 1
ATOM 2796 O O . ALA A 1 368 ? -11.405 2.949 23.179 1.00 94.94 368 ALA A O 1
ATOM 2797 N N . ARG A 1 369 ? -10.665 5.060 23.310 1.00 94.06 369 ARG A N 1
ATOM 2798 C CA . ARG A 1 369 ? -11.867 5.575 23.990 1.00 94.06 369 ARG A CA 1
ATOM 2799 C C . ARG A 1 369 ? -13.117 5.452 23.121 1.00 94.06 369 ARG A C 1
ATOM 2801 O O . ARG A 1 369 ? -14.154 5.023 23.619 1.00 94.06 369 ARG A O 1
ATOM 2808 N N . LEU A 1 370 ? -13.018 5.789 21.833 1.00 91.56 370 LEU A N 1
ATOM 2809 C CA . LEU A 1 370 ? -14.142 5.713 20.896 1.00 91.56 370 LEU A CA 1
ATOM 2810 C C . LEU A 1 370 ? -14.652 4.274 20.722 1.00 91.56 370 LEU A C 1
ATOM 2812 O O . LEU A 1 370 ? -15.860 4.041 20.695 1.00 91.56 370 LEU A O 1
ATOM 2816 N N . LYS A 1 371 ? -13.728 3.313 20.633 1.00 88.69 371 LYS A N 1
ATOM 2817 C CA . LYS A 1 371 ? -14.027 1.883 20.484 1.00 88.69 371 LYS A CA 1
ATOM 2818 C C . LYS A 1 371 ? -14.352 1.177 21.803 1.00 88.69 371 LYS A C 1
ATOM 2820 O O . LYS A 1 371 ? -14.894 0.080 21.778 1.00 88.69 371 LYS A O 1
ATOM 2825 N N . LYS A 1 372 ? -14.091 1.826 22.946 1.00 90.44 372 LYS A N 1
ATOM 2826 C CA . LYS A 1 372 ? -14.091 1.210 24.286 1.00 90.44 372 LYS A CA 1
ATOM 2827 C C . LYS A 1 372 ? -13.070 0.066 24.405 1.00 90.44 372 LYS A C 1
ATOM 2829 O O . LYS A 1 372 ? -13.296 -0.894 25.137 1.00 90.44 372 LYS A O 1
ATOM 2834 N N . ALA A 1 373 ? -11.950 0.206 23.700 1.00 91.75 373 ALA A N 1
ATOM 2835 C CA . ALA A 1 373 ? -10.816 -0.704 23.746 1.00 91.75 373 ALA A CA 1
ATOM 2836 C C . ALA A 1 373 ? -10.038 -0.544 25.057 1.00 91.75 373 ALA A C 1
ATOM 2838 O O . ALA A 1 373 ? -10.015 0.539 25.650 1.00 91.75 373 ALA A O 1
ATOM 2839 N N . ASN A 1 374 ? -9.328 -1.593 25.479 1.00 92.00 374 ASN A N 1
ATOM 2840 C CA . ASN A 1 374 ? -8.435 -1.513 26.632 1.00 92.00 374 ASN A CA 1
ATOM 2841 C C . ASN A 1 374 ? -7.191 -0.656 26.293 1.00 92.00 374 ASN A C 1
ATOM 2843 O O . ASN A 1 374 ? -6.357 -1.098 25.496 1.00 92.00 374 ASN A O 1
ATOM 2847 N N . PRO A 1 375 ? -7.004 0.528 26.912 1.00 92.19 375 PRO A N 1
ATOM 2848 C CA . PRO A 1 375 ? -5.862 1.393 26.621 1.00 92.19 375 PRO A CA 1
ATOM 2849 C C . PRO A 1 375 ? -4.517 0.783 27.039 1.00 92.19 375 PRO A C 1
ATOM 2851 O O . PRO A 1 375 ? -3.487 1.195 26.513 1.00 92.19 375 PRO A O 1
ATOM 2854 N N . ALA A 1 376 ? -4.506 -0.222 27.926 1.00 94.12 376 ALA A N 1
ATOM 2855 C CA . ALA A 1 376 ? -3.282 -0.910 28.341 1.00 94.12 376 ALA A CA 1
ATOM 2856 C C . ALA A 1 376 ? -2.573 -1.637 27.184 1.00 94.12 376 ALA A C 1
ATOM 2858 O O . ALA A 1 376 ? -1.393 -1.935 27.295 1.00 94.12 376 ALA A O 1
ATOM 2859 N N . ARG A 1 377 ? -3.267 -1.884 26.064 1.00 93.69 377 ARG A N 1
ATOM 2860 C CA . ARG A 1 377 ? -2.698 -2.519 24.864 1.00 93.69 377 ARG A CA 1
ATOM 2861 C C . ARG A 1 377 ? -1.928 -1.557 23.962 1.00 93.69 377 ARG A C 1
ATOM 2863 O O . ARG A 1 377 ? -1.269 -1.994 23.025 1.00 93.69 377 ARG A O 1
ATOM 2870 N N . ILE A 1 378 ? -2.066 -0.247 24.179 1.00 96.81 378 ILE A N 1
ATOM 2871 C CA . ILE A 1 378 ? -1.489 0.765 23.288 1.00 96.81 378 ILE A CA 1
ATOM 2872 C C . ILE A 1 378 ? 0.045 0.676 23.234 1.00 96.81 378 ILE A C 1
ATOM 2874 O O . ILE A 1 378 ? 0.555 0.673 22.116 1.00 96.81 378 ILE A O 1
ATOM 2878 N N . PRO A 1 379 ? 0.787 0.583 24.360 1.00 96.69 379 PRO A N 1
ATOM 2879 C CA . PRO A 1 379 ? 2.247 0.470 24.320 1.00 96.69 379 PRO A CA 1
ATOM 2880 C C . PRO A 1 379 ? 2.714 -0.728 23.486 1.00 96.69 379 PRO A C 1
ATOM 2882 O O . PRO A 1 379 ? 3.492 -0.543 22.552 1.00 96.69 379 PRO A O 1
ATOM 2885 N N . ASP A 1 380 ? 2.141 -1.909 23.733 1.00 95.38 380 ASP A N 1
ATOM 2886 C CA . ASP A 1 380 ? 2.474 -3.141 23.011 1.00 95.38 380 ASP A CA 1
ATOM 2887 C C . ASP A 1 380 ? 2.178 -3.022 21.509 1.00 95.38 380 ASP A C 1
ATOM 2889 O O . ASP A 1 380 ? 2.970 -3.456 20.675 1.00 95.38 380 ASP A O 1
ATOM 2893 N N . LEU A 1 381 ? 1.049 -2.406 21.133 1.00 96.25 381 LEU A N 1
ATOM 2894 C CA . LEU A 1 381 ? 0.703 -2.175 19.726 1.00 96.25 381 LEU A CA 1
ATOM 2895 C C . LEU A 1 381 ? 1.661 -1.189 19.053 1.00 96.25 381 LEU A C 1
ATOM 2897 O O . LEU A 1 381 ? 2.028 -1.394 17.897 1.00 96.25 381 LEU A O 1
ATOM 2901 N N . LEU A 1 382 ? 2.065 -0.124 19.750 1.00 96.75 382 LEU A N 1
ATOM 2902 C CA . LEU A 1 382 ? 3.032 0.834 19.217 1.00 96.75 382 LEU A CA 1
ATOM 2903 C C . LEU A 1 382 ? 4.401 0.185 19.024 1.00 96.75 382 LEU A C 1
ATOM 2905 O O . LEU A 1 382 ? 5.027 0.408 17.991 1.00 96.75 382 LEU A O 1
ATOM 2909 N N . GLU A 1 383 ? 4.847 -0.646 19.959 1.00 95.81 383 GLU A N 1
ATOM 2910 C CA . GLU A 1 383 ? 6.111 -1.372 19.835 1.00 95.81 383 GLU A CA 1
ATOM 2911 C C . GLU A 1 383 ? 6.064 -2.368 18.684 1.00 95.81 383 GLU A C 1
ATOM 2913 O O . GLU A 1 383 ? 6.881 -2.309 17.763 1.00 95.81 383 GLU A O 1
ATOM 2918 N N . ARG A 1 384 ? 5.036 -3.216 18.677 1.00 92.94 384 ARG A N 1
ATOM 2919 C CA . ARG A 1 384 ? 4.858 -4.270 17.683 1.00 92.94 384 ARG A CA 1
ATOM 2920 C C . ARG A 1 384 ? 4.760 -3.744 16.253 1.00 92.94 384 ARG A C 1
ATOM 2922 O O . ARG A 1 384 ? 5.176 -4.422 15.317 1.00 92.94 384 ARG A O 1
ATOM 2929 N N . LEU A 1 385 ? 4.204 -2.548 16.072 1.00 94.38 385 LEU A N 1
ATOM 2930 C CA . LEU A 1 385 ? 4.056 -1.912 14.763 1.00 94.38 385 LEU A CA 1
ATOM 2931 C C . LEU A 1 385 ? 5.195 -0.931 14.444 1.00 94.38 385 LEU A C 1
ATOM 2933 O O . LEU A 1 385 ? 5.135 -0.244 13.426 1.00 94.38 385 LEU A O 1
ATOM 2937 N N . GLY A 1 386 ? 6.237 -0.849 15.280 1.00 94.00 386 GLY A N 1
ATOM 2938 C CA . GLY A 1 386 ? 7.397 0.015 15.048 1.00 94.00 386 GLY A CA 1
ATOM 2939 C C . GLY A 1 386 ? 7.073 1.511 15.112 1.00 94.00 386 GLY A C 1
ATOM 2940 O O . GLY A 1 386 ? 7.625 2.300 14.350 1.00 94.00 386 GLY A O 1
ATOM 2941 N N . LEU A 1 387 ? 6.144 1.901 15.985 1.00 95.88 387 LEU A N 1
ATOM 2942 C CA . LEU A 1 387 ? 5.676 3.272 16.198 1.00 95.88 387 LEU A CA 1
ATOM 2943 C C . LEU A 1 387 ? 6.130 3.873 17.538 1.00 95.88 387 LEU A C 1
ATOM 2945 O O . LEU A 1 387 ? 5.913 5.065 17.749 1.00 95.88 387 LEU A O 1
ATOM 2949 N N . SER A 1 388 ? 6.775 3.110 18.430 1.00 95.06 388 SER A N 1
ATOM 2950 C CA . SER A 1 388 ? 7.196 3.598 19.758 1.00 95.06 388 SER A CA 1
ATOM 2951 C C . SER A 1 388 ? 8.062 4.858 19.699 1.00 95.06 388 SER A C 1
ATOM 2953 O O . SER A 1 388 ? 7.781 5.827 20.399 1.00 95.06 388 SER A O 1
ATOM 2955 N N . ALA A 1 389 ? 9.054 4.901 18.801 1.00 94.06 389 ALA A N 1
ATOM 2956 C CA . ALA A 1 389 ? 9.917 6.073 18.607 1.00 94.06 389 ALA A CA 1
ATOM 2957 C C . ALA A 1 389 ? 9.175 7.297 18.027 1.00 94.06 389 ALA A C 1
ATOM 2959 O O . ALA A 1 389 ? 9.702 8.407 18.013 1.00 94.06 389 ALA A O 1
ATOM 2960 N N . HIS A 1 390 ? 7.946 7.106 17.546 1.00 94.00 390 HIS A N 1
ATOM 2961 C CA . HIS A 1 390 ? 7.107 8.140 16.949 1.00 94.00 390 HIS A CA 1
ATOM 2962 C C . HIS A 1 390 ? 5.877 8.465 17.803 1.00 94.00 390 HIS A C 1
ATOM 2964 O O . HIS A 1 390 ? 5.026 9.226 17.354 1.00 94.00 390 HIS A O 1
ATOM 2970 N N . ALA A 1 391 ? 5.775 7.935 19.027 1.00 93.31 391 ALA A N 1
ATOM 2971 C CA . ALA A 1 391 ? 4.592 8.065 19.878 1.00 93.31 391 ALA A CA 1
ATOM 2972 C C . ALA A 1 391 ? 4.165 9.527 20.126 1.00 93.31 391 ALA A C 1
ATOM 2974 O O . ALA A 1 391 ? 2.972 9.821 20.187 1.00 93.31 391 ALA A O 1
ATOM 2975 N N . THR A 1 392 ? 5.121 10.453 20.225 1.00 92.00 392 THR A N 1
ATOM 2976 C CA . THR A 1 392 ? 4.875 11.895 20.414 1.00 92.00 392 THR A CA 1
ATOM 2977 C C . THR A 1 392 ? 4.847 12.688 19.105 1.00 92.00 392 THR A C 1
ATOM 2979 O O . THR A 1 392 ? 4.486 13.864 19.106 1.00 92.00 392 THR A O 1
ATOM 2982 N N . LYS A 1 393 ? 5.209 12.067 17.975 1.00 92.31 393 LYS A N 1
ATOM 2983 C CA . LYS A 1 393 ? 5.232 12.722 16.666 1.00 92.31 393 LYS A CA 1
ATOM 2984 C C . LYS A 1 393 ? 3.800 12.991 16.202 1.00 92.31 393 LYS A C 1
ATOM 2986 O O . LYS A 1 393 ? 2.917 12.146 16.360 1.00 92.31 393 LYS A O 1
ATOM 2991 N N . ARG A 1 394 ? 3.573 14.170 15.617 1.00 92.50 394 ARG A N 1
ATOM 2992 C CA . ARG A 1 394 ? 2.290 14.533 14.996 1.00 92.50 394 ARG A CA 1
ATOM 2993 C C . ARG A 1 394 ? 1.994 13.606 13.825 1.00 92.50 394 ARG A C 1
ATOM 2995 O O . ARG A 1 394 ? 2.887 13.329 13.023 1.00 92.50 394 ARG A O 1
ATOM 3002 N N . VAL A 1 395 ? 0.742 13.172 13.695 1.00 87.69 395 VAL A N 1
ATOM 3003 C CA . VAL A 1 395 ? 0.333 12.260 12.617 1.00 87.69 395 VAL A CA 1
ATOM 3004 C C . VAL A 1 395 ? 0.567 12.871 11.232 1.00 87.69 395 VAL A C 1
ATOM 3006 O O . VAL A 1 395 ? 0.981 12.156 10.320 1.00 87.69 395 VAL A O 1
ATOM 3009 N N . GLY A 1 396 ? 0.400 14.190 11.084 1.00 82.06 396 GLY A N 1
ATOM 3010 C CA . GLY A 1 396 ? 0.698 14.903 9.837 1.00 82.06 396 GLY A CA 1
ATOM 3011 C C . GLY A 1 396 ? 2.170 14.840 9.404 1.00 82.06 396 GLY A C 1
ATOM 3012 O O . GLY A 1 396 ? 2.455 14.941 8.218 1.00 82.06 396 GLY A O 1
ATOM 3013 N N . ALA A 1 397 ? 3.099 14.605 10.336 1.00 83.81 397 ALA A N 1
ATOM 3014 C CA . ALA A 1 397 ? 4.534 14.506 10.061 1.00 83.81 397 ALA A CA 1
ATOM 3015 C C . ALA A 1 397 ? 5.015 13.058 9.817 1.00 83.81 397 ALA A C 1
ATOM 3017 O O . ALA A 1 397 ? 6.218 12.809 9.686 1.00 83.81 397 ALA A O 1
ATOM 3018 N N . LEU A 1 398 ? 4.113 12.073 9.831 1.00 82.94 398 LEU A N 1
ATOM 3019 C CA . LEU A 1 398 ? 4.441 10.672 9.562 1.00 82.94 398 LEU A CA 1
ATOM 3020 C C . LEU A 1 398 ? 4.562 10.413 8.053 1.00 82.94 398 LEU A C 1
ATOM 3022 O O . LEU A 1 398 ? 3.724 10.857 7.264 1.00 82.94 398 LEU A O 1
ATOM 3026 N N . SER A 1 399 ? 5.546 9.599 7.658 1.00 83.56 399 SER A N 1
ATOM 3027 C CA . SER A 1 399 ? 5.627 9.073 6.288 1.00 83.56 399 SER A CA 1
ATOM 3028 C C . SER A 1 399 ? 4.394 8.224 5.947 1.00 83.56 399 SER A C 1
ATOM 3030 O O . SER A 1 399 ? 3.665 7.780 6.839 1.00 83.56 399 SER A O 1
ATOM 3032 N N . GLY A 1 400 ? 4.145 7.965 4.658 1.00 81.88 400 GLY A N 1
ATOM 3033 C CA . GLY A 1 400 ? 3.023 7.119 4.219 1.00 81.88 400 GLY A CA 1
ATOM 3034 C C . GLY A 1 400 ? 3.014 5.736 4.891 1.00 81.88 400 GLY A C 1
ATOM 3035 O O . GLY A 1 400 ? 1.982 5.299 5.400 1.00 81.88 400 GLY A O 1
ATOM 3036 N N . GLY A 1 401 ? 4.185 5.101 5.010 1.00 85.62 401 GLY A N 1
ATOM 3037 C CA . GLY A 1 401 ? 4.356 3.821 5.710 1.00 85.62 401 GLY A CA 1
ATOM 3038 C C . GLY A 1 401 ? 4.023 3.874 7.198 1.00 85.62 401 GLY A C 1
ATOM 3039 O O . GLY A 1 401 ? 3.311 3.006 7.707 1.00 85.62 401 GLY A O 1
ATOM 3040 N N . LEU A 1 402 ? 4.477 4.913 7.903 1.00 90.19 402 LEU A N 1
ATOM 3041 C CA . LEU A 1 402 ? 4.160 5.098 9.323 1.00 90.19 402 LEU A CA 1
ATOM 3042 C C . LEU A 1 402 ? 2.669 5.394 9.536 1.00 90.19 402 LEU A C 1
ATOM 3044 O O . LEU A 1 402 ? 2.070 4.887 10.484 1.00 90.19 402 LEU A O 1
ATOM 3048 N N . ARG A 1 403 ? 2.046 6.148 8.624 1.00 89.25 403 ARG A N 1
ATOM 3049 C CA . ARG A 1 403 ? 0.596 6.389 8.619 1.00 89.25 403 ARG A CA 1
ATOM 3050 C C . ARG A 1 403 ? -0.197 5.097 8.418 1.00 89.25 403 ARG A C 1
ATOM 3052 O O . ARG A 1 403 ? -1.155 4.868 9.153 1.00 89.25 403 ARG A O 1
ATOM 3059 N N . GLN A 1 404 ? 0.234 4.221 7.509 1.00 89.62 404 GLN A N 1
ATOM 3060 C CA . GLN A 1 404 ? -0.389 2.904 7.318 1.00 89.62 404 GLN A CA 1
ATOM 3061 C C . GLN A 1 404 ? -0.237 1.992 8.541 1.00 89.62 404 GLN A C 1
ATOM 3063 O O . GLN A 1 404 ? -1.180 1.297 8.929 1.00 89.62 404 GLN A O 1
ATOM 3068 N N . ARG A 1 405 ? 0.926 2.014 9.202 1.00 94.19 405 ARG A N 1
ATOM 3069 C CA . ARG A 1 405 ? 1.137 1.293 10.468 1.00 94.19 405 ARG A CA 1
ATOM 3070 C C . ARG A 1 405 ? 0.229 1.813 11.574 1.00 94.19 405 ARG A C 1
ATOM 3072 O O . ARG A 1 405 ? -0.338 1.011 12.306 1.00 94.19 405 ARG A O 1
ATOM 3079 N N . LEU A 1 406 ? 0.036 3.130 11.670 1.00 95.12 406 LEU A N 1
ATOM 3080 C CA . LEU A 1 406 ? -0.900 3.723 12.626 1.00 95.12 406 LEU A CA 1
ATOM 3081 C C . LEU A 1 406 ? -2.350 3.316 12.331 1.00 95.12 406 LEU A C 1
ATOM 3083 O O . LEU A 1 406 ? -3.083 2.966 13.253 1.00 95.12 406 LEU A O 1
ATOM 3087 N N . ALA A 1 407 ? -2.766 3.309 11.062 1.00 94.62 407 ALA A N 1
ATOM 3088 C CA . ALA A 1 407 ? -4.096 2.837 10.675 1.00 94.62 407 ALA A CA 1
ATOM 3089 C C . ALA A 1 407 ? -4.321 1.374 11.076 1.00 94.62 407 ALA A C 1
ATOM 3091 O O . ALA A 1 407 ? -5.362 1.038 11.647 1.00 94.62 407 ALA A O 1
ATOM 3092 N N . LEU A 1 408 ? -3.311 0.525 10.884 1.00 95.94 408 LEU A N 1
ATOM 3093 C CA . LEU A 1 408 ? -3.351 -0.856 11.347 1.00 95.94 408 LEU A CA 1
ATOM 3094 C C . LEU A 1 408 ? -3.365 -0.969 12.880 1.00 95.94 408 LEU A C 1
ATOM 3096 O O . LEU A 1 408 ? -4.113 -1.780 13.421 1.00 95.94 408 LEU A O 1
ATOM 3100 N N . ALA A 1 409 ? -2.617 -0.120 13.590 1.00 96.25 409 ALA A N 1
ATOM 3101 C CA . ALA A 1 409 ? -2.634 -0.045 15.053 1.00 96.25 409 ALA A CA 1
ATOM 3102 C C . ALA A 1 409 ? -4.040 0.247 15.580 1.00 96.25 409 ALA A C 1
ATOM 3104 O O . ALA A 1 409 ? -4.547 -0.451 16.460 1.00 96.25 409 ALA A O 1
ATOM 3105 N N . VAL A 1 410 ? -4.706 1.234 14.978 1.00 95.69 410 VAL A N 1
ATOM 3106 C CA . VAL A 1 410 ? -6.088 1.597 15.297 1.00 95.69 410 VAL A CA 1
ATOM 3107 C C . VAL A 1 410 ? -7.049 0.453 14.967 1.00 95.69 410 VAL A C 1
ATOM 3109 O O . VAL A 1 410 ? -7.986 0.202 15.732 1.00 95.69 410 VAL A O 1
ATOM 3112 N N . ALA A 1 411 ? -6.843 -0.260 13.857 1.00 95.69 411 ALA A N 1
ATOM 3113 C CA . ALA A 1 411 ? -7.644 -1.429 13.498 1.00 95.69 411 ALA A CA 1
ATOM 3114 C C . ALA A 1 411 ? -7.499 -2.574 14.520 1.00 95.69 411 ALA A C 1
ATOM 3116 O O . ALA A 1 411 ? -8.486 -3.250 14.799 1.00 95.69 411 ALA A O 1
ATOM 3117 N N . LEU A 1 412 ? -6.321 -2.735 15.130 1.00 96.62 412 LEU A N 1
ATOM 3118 C CA . LEU A 1 412 ? -5.993 -3.816 16.067 1.00 96.62 412 LEU A CA 1
ATOM 3119 C C . LEU A 1 412 ? -6.353 -3.551 17.539 1.00 96.62 412 LEU A C 1
ATOM 3121 O O . LEU A 1 412 ? -6.276 -4.477 18.347 1.00 96.62 412 LEU A O 1
ATOM 3125 N N . LEU A 1 413 ? -6.781 -2.334 17.895 1.00 94.81 413 LEU A N 1
ATOM 3126 C CA . LEU A 1 413 ? -7.076 -1.926 19.281 1.00 94.81 413 LEU A CA 1
ATOM 3127 C C . LEU A 1 413 ? -7.984 -2.895 20.067 1.00 94.81 413 LEU A C 1
ATOM 3129 O O . LEU A 1 413 ? -7.726 -3.136 21.247 1.00 94.81 413 LEU A O 1
ATOM 3133 N N . ASP A 1 414 ? -8.997 -3.478 19.419 1.00 91.19 414 ASP A N 1
ATOM 3134 C CA . ASP A 1 414 ? -9.965 -4.415 20.029 1.00 91.19 414 ASP A CA 1
ATOM 3135 C C . ASP A 1 414 ? -9.602 -5.896 19.836 1.00 91.19 414 ASP A C 1
ATOM 3137 O O . ASP A 1 414 ? -10.360 -6.784 20.198 1.00 91.19 414 ASP A O 1
ATOM 3141 N N . ASP A 1 415 ? -8.432 -6.178 19.266 1.00 93.81 415 ASP A N 1
ATOM 3142 C CA . ASP A 1 415 ? -7.995 -7.529 18.905 1.00 93.81 415 ASP A CA 1
ATOM 3143 C C . ASP A 1 415 ? -8.935 -8.287 17.955 1.00 93.81 415 ASP A C 1
ATOM 3145 O O . ASP A 1 415 ? -9.141 -9.490 18.125 1.00 93.81 415 ASP A O 1
ATOM 3149 N N . PRO A 1 416 ? -9.491 -7.645 16.916 1.00 95.94 416 PRO A N 1
ATOM 3150 C CA . PRO A 1 416 ? -10.497 -8.291 16.086 1.00 95.94 416 PRO A CA 1
ATOM 3151 C C . PRO A 1 416 ? -9.948 -9.577 15.439 1.00 95.94 416 PRO A C 1
ATOM 3153 O O . PRO A 1 416 ? -8.770 -9.612 15.059 1.00 95.94 416 PRO A O 1
ATOM 3156 N N . PRO A 1 417 ? -10.764 -10.638 15.299 1.00 96.62 417 PRO A N 1
ATOM 3157 C CA . PRO A 1 417 ? -10.365 -11.866 14.610 1.00 96.62 417 PRO A CA 1
ATOM 3158 C C . PRO A 1 417 ? -10.258 -11.688 13.088 1.00 96.62 417 PRO A C 1
ATOM 3160 O O . PRO A 1 417 ? -9.582 -12.481 12.432 1.00 96.62 417 PRO A O 1
ATOM 3163 N N . LEU A 1 418 ? -10.915 -10.666 12.525 1.00 97.94 418 LEU A N 1
ATOM 3164 C CA . LEU A 1 418 ? -10.911 -10.343 11.101 1.00 97.94 418 LEU A CA 1
ATOM 3165 C C . LEU A 1 418 ? -10.269 -8.976 10.858 1.00 97.94 418 LEU A C 1
ATOM 3167 O O . LEU A 1 418 ? -10.711 -7.971 11.413 1.00 97.94 418 LEU A O 1
ATOM 3171 N N . LEU A 1 419 ? -9.278 -8.931 9.970 1.00 98.06 419 LEU A N 1
ATOM 3172 C CA . LEU A 1 419 ? -8.736 -7.698 9.412 1.00 98.06 419 LEU A CA 1
ATOM 3173 C C . LEU A 1 419 ? -9.233 -7.515 7.980 1.00 98.06 419 LEU A C 1
ATOM 3175 O O . LEU A 1 419 ? -9.011 -8.366 7.121 1.00 98.06 419 LEU A O 1
ATOM 3179 N N . MET A 1 420 ? -9.901 -6.392 7.736 1.00 97.50 420 MET A N 1
ATOM 3180 C CA . MET A 1 420 ? -10.350 -5.954 6.421 1.00 97.50 420 MET A CA 1
ATOM 3181 C C . MET A 1 420 ? -9.490 -4.787 5.942 1.00 97.50 420 MET A C 1
ATOM 3183 O O . MET A 1 420 ? -9.429 -3.762 6.619 1.00 97.50 420 MET A O 1
ATOM 3187 N N . LEU A 1 421 ? -8.846 -4.924 4.785 1.00 95.88 421 LEU A N 1
ATOM 3188 C CA . LEU A 1 421 ? -7.882 -3.945 4.278 1.00 95.88 421 LEU A CA 1
ATOM 3189 C C . LEU A 1 421 ? -8.251 -3.527 2.847 1.00 95.88 421 LEU A C 1
ATOM 3191 O O . LEU A 1 421 ? -8.314 -4.372 1.959 1.00 95.88 421 LEU A O 1
ATOM 3195 N N . ASP A 1 422 ? -8.500 -2.245 2.599 1.00 92.31 422 ASP A N 1
ATOM 3196 C CA . ASP A 1 422 ? -8.810 -1.737 1.254 1.00 92.31 422 ASP A CA 1
ATOM 3197 C C . ASP A 1 422 ? -7.557 -1.097 0.643 1.00 92.31 422 ASP A C 1
ATOM 3199 O O . ASP A 1 422 ? -7.139 -0.036 1.090 1.00 92.31 422 ASP A O 1
ATOM 3203 N N . GLU A 1 423 ? -6.914 -1.778 -0.310 1.00 85.81 423 GLU A N 1
ATOM 3204 C CA . GLU A 1 423 ? -5.659 -1.361 -0.963 1.00 85.81 423 GLU A CA 1
ATOM 3205 C C . GLU A 1 423 ? -4.574 -0.822 0.003 1.00 85.81 423 GLU A C 1
ATOM 3207 O O . GLU A 1 423 ? -4.017 0.259 -0.207 1.00 85.81 423 GLU A O 1
ATOM 3212 N N . PRO A 1 424 ? -4.213 -1.573 1.066 1.00 81.50 424 PRO A N 1
ATOM 3213 C CA . PRO A 1 424 ? -3.389 -1.056 2.169 1.00 81.50 424 PRO A CA 1
ATOM 3214 C C . PRO A 1 424 ? -1.933 -0.735 1.779 1.00 81.50 424 PRO A C 1
ATOM 3216 O O . PRO A 1 424 ? -1.192 -0.140 2.560 1.00 81.50 424 PRO A O 1
ATOM 3219 N N . LEU A 1 425 ? -1.505 -1.151 0.585 1.00 82.00 425 LEU A N 1
ATOM 3220 C CA . LEU A 1 425 ? -0.116 -1.128 0.118 1.00 82.00 425 LEU A CA 1
ATOM 3221 C C . LEU A 1 425 ? 0.102 -0.207 -1.100 1.00 82.00 425 LEU A C 1
ATOM 3223 O O . LEU A 1 425 ? 1.244 -0.056 -1.547 1.00 82.00 425 LEU A O 1
ATOM 3227 N N . ALA A 1 426 ? -0.963 0.415 -1.627 1.00 70.19 426 ALA A N 1
ATOM 3228 C CA . ALA A 1 426 ? -0.935 1.161 -2.889 1.00 70.19 426 ALA A CA 1
ATOM 3229 C C . ALA A 1 426 ? 0.028 2.363 -2.866 1.00 70.19 426 ALA A C 1
ATOM 3231 O O . ALA A 1 426 ? 0.736 2.600 -3.839 1.00 70.19 426 ALA A O 1
ATOM 3232 N N . ASN A 1 427 ? 0.121 3.056 -1.726 1.00 69.94 427 ASN A N 1
ATOM 3233 C CA . ASN A 1 427 ? 0.898 4.294 -1.562 1.00 69.94 427 ASN A CA 1
ATOM 3234 C C . ASN A 1 427 ? 2.194 4.093 -0.754 1.00 69.94 427 ASN A C 1
ATOM 3236 O O . ASN A 1 427 ? 2.666 5.015 -0.089 1.00 69.94 427 ASN A O 1
ATOM 3240 N N . LEU A 1 428 ? 2.724 2.867 -0.729 1.00 77.06 428 LEU A N 1
ATOM 3241 C CA . LEU A 1 428 ? 3.964 2.533 -0.028 1.00 77.06 428 LEU A CA 1
ATOM 3242 C C . LEU A 1 428 ? 5.109 2.332 -1.016 1.00 77.06 428 LEU A C 1
ATOM 3244 O O . LEU A 1 428 ? 4.924 1.676 -2.043 1.00 77.06 428 LEU A O 1
ATOM 3248 N N . ASP A 1 429 ? 6.300 2.822 -0.672 1.00 76.00 429 ASP A N 1
ATOM 3249 C CA . ASP A 1 429 ? 7.534 2.463 -1.370 1.00 76.00 429 ASP A CA 1
ATOM 3250 C C . ASP A 1 429 ? 7.835 0.955 -1.230 1.00 76.00 429 ASP A C 1
ATOM 3252 O O . ASP A 1 429 ? 7.250 0.245 -0.404 1.00 76.00 429 ASP A O 1
ATOM 3256 N N . ALA A 1 430 ? 8.758 0.434 -2.042 1.00 73.62 430 ALA A N 1
ATOM 3257 C CA . ALA A 1 430 ? 9.050 -1.000 -2.085 1.00 73.62 430 ALA A CA 1
ATOM 3258 C C . ALA A 1 430 ? 9.523 -1.578 -0.737 1.00 73.62 430 ALA A C 1
ATOM 3260 O O . ALA A 1 430 ? 9.221 -2.732 -0.419 1.00 73.62 430 ALA A O 1
ATOM 3261 N N . ARG A 1 431 ? 10.256 -0.799 0.070 1.00 79.38 431 ARG A N 1
ATOM 3262 C CA . ARG A 1 431 ? 10.731 -1.236 1.387 1.00 79.38 431 ARG A CA 1
ATOM 3263 C C . ARG A 1 431 ? 9.578 -1.250 2.384 1.00 79.38 431 ARG A C 1
ATOM 3265 O O . ARG A 1 431 ? 9.333 -2.292 2.993 1.00 79.38 431 ARG A O 1
ATOM 3272 N N . ALA A 1 432 ? 8.851 -0.143 2.511 1.00 77.94 432 ALA A N 1
ATOM 3273 C CA . ALA A 1 432 ? 7.702 -0.029 3.402 1.00 77.94 432 ALA A CA 1
ATOM 3274 C C . ALA A 1 432 ? 6.634 -1.084 3.080 1.00 77.94 432 ALA A C 1
ATOM 3276 O O . ALA A 1 432 ? 6.060 -1.672 3.997 1.00 77.94 432 ALA A O 1
ATOM 3277 N N . ARG A 1 433 ? 6.424 -1.388 1.791 1.00 83.50 433 ARG A N 1
ATOM 3278 C CA . ARG A 1 433 ? 5.515 -2.444 1.332 1.00 83.50 433 ARG A CA 1
ATOM 3279 C C . ARG A 1 433 ? 5.915 -3.818 1.866 1.00 83.50 433 ARG A C 1
ATOM 3281 O O . ARG A 1 433 ? 5.082 -4.490 2.468 1.00 83.50 433 ARG A O 1
ATOM 3288 N N . ARG A 1 434 ? 7.180 -4.224 1.700 1.00 83.94 434 ARG A N 1
ATOM 3289 C CA . ARG A 1 434 ? 7.682 -5.512 2.219 1.00 83.94 434 ARG A CA 1
ATOM 3290 C C . ARG A 1 434 ? 7.577 -5.593 3.737 1.00 83.94 434 ARG A C 1
ATOM 3292 O O . ARG A 1 434 ? 7.119 -6.600 4.268 1.00 83.94 434 ARG A O 1
ATOM 3299 N N . GLU A 1 435 ? 7.963 -4.529 4.439 1.00 88.12 435 GLU A N 1
ATOM 3300 C CA . GLU A 1 435 ? 7.851 -4.473 5.900 1.00 88.12 435 GLU A CA 1
ATOM 3301 C C . GLU A 1 435 ? 6.389 -4.616 6.358 1.00 88.12 435 GLU A C 1
ATOM 3303 O O . GLU A 1 435 ? 6.105 -5.345 7.307 1.00 88.12 435 GLU A O 1
ATOM 3308 N N . TYR A 1 436 ? 5.446 -3.992 5.647 1.00 91.75 436 TYR A N 1
ATOM 3309 C CA . TYR A 1 436 ? 4.017 -4.118 5.930 1.00 91.75 436 TYR A CA 1
ATOM 3310 C C . TYR A 1 436 ? 3.471 -5.520 5.610 1.00 91.75 436 TYR A C 1
ATOM 3312 O O . TYR A 1 436 ? 2.710 -6.076 6.399 1.00 91.75 436 TYR A O 1
ATOM 3320 N N . GLN A 1 437 ? 3.895 -6.141 4.506 1.00 91.50 437 GLN A N 1
ATOM 3321 C CA . GLN A 1 437 ? 3.531 -7.526 4.172 1.00 91.50 437 GLN A CA 1
ATOM 3322 C C . GLN A 1 437 ? 4.023 -8.519 5.230 1.00 91.50 437 GLN A C 1
ATOM 3324 O O . GLN A 1 437 ? 3.259 -9.386 5.654 1.00 91.50 437 GLN A O 1
ATOM 3329 N N . MET A 1 438 ? 5.267 -8.381 5.705 1.00 91.44 438 MET A N 1
ATOM 3330 C CA . MET A 1 438 ? 5.793 -9.219 6.791 1.00 91.44 438 MET A CA 1
ATOM 3331 C C . MET A 1 438 ? 4.946 -9.089 8.058 1.00 91.44 438 MET A C 1
ATOM 3333 O O . MET A 1 438 ? 4.654 -10.083 8.721 1.00 91.44 438 MET A O 1
ATOM 3337 N N . LEU A 1 439 ? 4.504 -7.871 8.361 1.00 93.88 439 LEU A N 1
ATOM 3338 C CA . LEU A 1 439 ? 3.661 -7.581 9.510 1.00 93.88 439 LEU A CA 1
ATOM 3339 C C . LEU A 1 439 ? 2.269 -8.224 9.375 1.00 93.88 439 LEU A C 1
ATOM 3341 O O . LEU A 1 439 ? 1.800 -8.872 10.312 1.00 93.88 439 LEU A O 1
ATOM 3345 N N . LEU A 1 440 ? 1.633 -8.126 8.204 1.00 95.00 440 LEU A N 1
ATOM 3346 C CA . LEU A 1 440 ? 0.368 -8.817 7.924 1.00 95.00 440 LEU A CA 1
ATOM 3347 C C . LEU A 1 440 ? 0.518 -10.345 7.976 1.00 95.00 440 LEU A C 1
ATOM 3349 O O . LEU A 1 440 ? -0.340 -11.030 8.531 1.00 95.00 440 LEU A O 1
ATOM 3353 N N . SER A 1 441 ? 1.625 -10.882 7.456 1.00 92.75 441 SER A N 1
ATOM 3354 C CA . SER A 1 441 ? 1.943 -12.312 7.529 1.00 92.75 441 SER A CA 1
ATOM 3355 C C . SER A 1 441 ? 2.114 -12.780 8.979 1.00 92.75 441 SER A C 1
ATOM 3357 O O . SER A 1 441 ? 1.609 -13.839 9.350 1.00 92.75 441 SER A O 1
ATOM 3359 N N . ALA A 1 442 ? 2.758 -11.978 9.833 1.00 93.94 442 ALA A N 1
ATOM 3360 C CA . ALA A 1 442 ? 2.888 -12.272 11.259 1.00 93.94 442 ALA A CA 1
ATOM 3361 C C . ALA A 1 442 ? 1.522 -12.293 11.969 1.00 93.94 442 ALA A C 1
ATOM 3363 O O . ALA A 1 442 ? 1.217 -13.251 12.675 1.00 93.94 442 ALA A O 1
ATOM 3364 N N . LEU A 1 443 ? 0.662 -11.298 11.717 1.00 94.81 443 LEU A N 1
ATOM 3365 C CA . LEU A 1 443 ? -0.709 -11.270 12.247 1.00 94.81 443 LEU A CA 1
ATOM 3366 C C . LEU A 1 443 ? -1.513 -12.503 11.820 1.00 94.81 443 LEU A C 1
ATOM 3368 O O . LEU A 1 443 ? -2.226 -13.097 12.626 1.00 94.81 443 LEU A O 1
ATOM 3372 N N . ARG A 1 444 ? -1.368 -12.925 10.564 1.00 92.88 444 ARG A N 1
ATOM 3373 C CA . ARG A 1 444 ? -2.003 -14.141 10.056 1.00 92.88 444 ARG A CA 1
ATOM 3374 C C . ARG A 1 444 ? -1.501 -15.396 10.775 1.00 92.88 444 ARG A C 1
ATOM 3376 O O . ARG A 1 444 ? -2.311 -16.232 11.165 1.00 92.88 444 ARG A O 1
ATOM 3383 N N . LYS A 1 445 ? -0.187 -15.525 10.997 1.00 92.50 445 LYS A N 1
ATOM 3384 C CA . LYS A 1 445 ? 0.405 -16.652 11.749 1.00 92.50 445 LYS A CA 1
ATOM 3385 C C . LYS A 1 445 ? -0.100 -16.735 13.192 1.00 92.50 445 LYS A C 1
ATOM 3387 O O . LYS A 1 445 ? -0.146 -17.823 13.752 1.00 92.50 445 LYS A O 1
ATOM 3392 N N . GLU A 1 446 ? -0.527 -15.616 13.768 1.00 93.12 446 GLU A N 1
ATOM 3393 C CA . GLU A 1 446 ? -1.185 -15.555 15.080 1.00 93.12 446 GLU A CA 1
ATOM 3394 C C . GLU A 1 446 ? -2.681 -15.915 15.044 1.00 93.12 446 GLU A C 1
ATOM 3396 O O . GLU A 1 446 ? -3.372 -15.813 16.055 1.00 93.12 446 GLU A O 1
ATOM 3401 N N . GLY A 1 447 ? -3.202 -16.342 13.891 1.00 94.06 447 GLY A N 1
ATOM 3402 C CA . GLY A 1 447 ? -4.581 -16.800 13.728 1.00 94.06 447 GLY A CA 1
ATOM 3403 C C . GLY A 1 447 ? -5.568 -15.717 13.291 1.00 94.06 447 GLY A C 1
ATOM 3404 O O . GLY A 1 447 ? -6.774 -15.971 13.267 1.00 94.06 447 GLY A O 1
ATOM 3405 N N . LYS A 1 448 ? -5.102 -14.513 12.926 1.00 96.62 448 LYS A N 1
ATOM 3406 C CA . LYS A 1 448 ? -5.975 -13.482 12.342 1.00 96.62 448 LYS A CA 1
ATOM 3407 C C . LYS A 1 448 ? -6.425 -13.894 10.941 1.00 96.62 448 LYS A C 1
ATOM 3409 O O . LYS A 1 448 ? -5.637 -14.373 10.131 1.00 96.62 448 LYS A O 1
ATOM 3414 N N . THR A 1 449 ? -7.692 -13.638 10.640 1.00 98.19 449 THR A N 1
ATOM 3415 C CA . THR A 1 449 ? -8.273 -13.817 9.303 1.00 98.19 449 THR A CA 1
ATOM 3416 C C . THR A 1 449 ? -8.077 -12.535 8.505 1.00 98.19 449 THR A C 1
ATOM 3418 O O . THR A 1 449 ? -8.324 -11.452 9.039 1.00 98.19 449 THR A O 1
ATOM 3421 N N . LEU A 1 450 ? -7.667 -12.630 7.240 1.00 97.75 450 LEU A N 1
ATOM 3422 C CA . LEU A 1 450 ? -7.449 -11.462 6.381 1.00 97.75 450 LEU A CA 1
ATOM 3423 C C . LEU A 1 450 ? -8.465 -11.434 5.235 1.00 97.75 450 LEU A C 1
ATOM 3425 O O . LEU A 1 450 ? -8.663 -12.432 4.549 1.00 97.75 450 LEU A O 1
ATOM 3429 N N . LEU A 1 451 ? -9.064 -10.273 4.989 1.00 98.00 451 LEU A N 1
ATOM 3430 C CA . LEU A 1 451 ? -9.805 -9.967 3.769 1.00 98.00 451 LEU A CA 1
ATOM 3431 C C . LEU A 1 451 ? -9.261 -8.658 3.204 1.00 98.00 451 LEU A C 1
ATOM 3433 O O . LEU A 1 451 ? -9.451 -7.607 3.812 1.00 98.00 451 LEU A O 1
ATOM 3437 N N . PHE A 1 452 ? -8.594 -8.691 2.057 1.00 96.56 452 PHE A N 1
ATOM 3438 C CA . PHE A 1 452 ? -7.950 -7.492 1.525 1.00 96.56 452 PHE A CA 1
ATOM 3439 C C . PHE A 1 452 ? -8.231 -7.274 0.045 1.00 96.56 452 PHE A C 1
ATOM 3441 O O . PHE A 1 452 ? -8.293 -8.226 -0.722 1.00 96.56 452 PHE A O 1
ATOM 3448 N N . ALA A 1 453 ? -8.406 -6.021 -0.364 1.00 93.44 453 ALA A N 1
ATOM 3449 C CA . ALA A 1 453 ? -8.476 -5.646 -1.769 1.00 93.44 453 ALA A CA 1
ATOM 3450 C C . ALA A 1 453 ? -7.083 -5.288 -2.285 1.00 93.44 453 ALA A C 1
ATOM 3452 O O . ALA A 1 453 ? -6.377 -4.496 -1.664 1.00 93.44 453 ALA A O 1
ATOM 3453 N N . SER A 1 454 ? -6.705 -5.865 -3.423 1.00 86.50 454 SER A N 1
ATOM 3454 C CA . SER A 1 454 ? -5.473 -5.522 -4.129 1.00 86.50 454 SER A CA 1
ATOM 3455 C C . SER A 1 454 ? -5.656 -5.709 -5.634 1.00 86.50 454 SER A C 1
ATOM 3457 O O . SER A 1 454 ? -6.483 -6.501 -6.088 1.00 86.50 454 SER A O 1
ATOM 3459 N N . HIS A 1 455 ? -4.888 -4.953 -6.408 1.00 81.19 455 HIS A N 1
ATOM 3460 C CA . HIS A 1 455 ? -4.733 -5.111 -7.853 1.00 81.19 455 HIS A CA 1
ATOM 3461 C C . HIS A 1 455 ? -3.275 -5.447 -8.228 1.00 81.19 455 HIS A C 1
ATOM 3463 O O . HIS A 1 455 ? -2.912 -5.394 -9.400 1.00 81.19 455 HIS A O 1
ATOM 3469 N N . ARG A 1 456 ? -2.429 -5.779 -7.238 1.00 78.94 456 ARG A N 1
ATOM 3470 C CA . ARG A 1 456 ? -1.003 -6.099 -7.408 1.00 78.94 456 ARG A CA 1
ATOM 3471 C C . ARG A 1 456 ? -0.706 -7.569 -7.123 1.00 78.94 456 ARG A C 1
ATOM 3473 O O . ARG A 1 456 ? -0.933 -8.042 -6.010 1.00 78.94 456 ARG A O 1
ATOM 3480 N N . LEU A 1 457 ? -0.195 -8.285 -8.126 1.00 83.00 457 LEU A N 1
ATOM 3481 C CA . LEU A 1 457 ? -0.068 -9.746 -8.090 1.00 83.00 457 LEU A CA 1
ATOM 3482 C C . LEU A 1 457 ? 0.818 -10.199 -6.923 1.00 83.00 457 LEU A C 1
ATOM 3484 O O . LEU A 1 457 ? 0.409 -11.045 -6.136 1.00 83.00 457 LEU A O 1
ATOM 3488 N N . GLU A 1 458 ? 1.956 -9.528 -6.746 1.00 81.69 458 GLU A N 1
ATOM 3489 C CA . GLU A 1 458 ? 2.936 -9.765 -5.676 1.00 81.69 458 GLU A CA 1
ATOM 3490 C C . GLU A 1 458 ? 2.300 -9.809 -4.272 1.00 81.69 458 GLU A C 1
ATOM 3492 O O . GLU A 1 458 ? 2.691 -10.597 -3.409 1.00 81.69 458 GLU A O 1
ATOM 3497 N N . GLU A 1 459 ? 1.310 -8.948 -4.016 1.00 85.19 459 GLU A N 1
ATOM 3498 C CA . GLU A 1 459 ? 0.643 -8.852 -2.713 1.00 85.19 459 GLU A CA 1
ATOM 3499 C C . GLU A 1 459 ? -0.282 -10.038 -2.475 1.00 85.19 459 GLU A C 1
ATOM 3501 O O . GLU A 1 459 ? -0.328 -10.589 -1.374 1.00 85.19 459 GLU A O 1
ATOM 3506 N N . VAL A 1 460 ? -1.005 -10.437 -3.521 1.00 90.56 460 VAL A N 1
ATOM 3507 C CA . VAL A 1 460 ? -1.907 -11.584 -3.484 1.00 90.56 460 VAL A CA 1
ATOM 3508 C C . VAL A 1 460 ? -1.121 -12.871 -3.292 1.00 90.56 460 VAL A C 1
ATOM 3510 O O . VAL A 1 460 ? -1.478 -13.670 -2.434 1.00 90.56 460 VAL A O 1
ATOM 3513 N N . GLU A 1 461 ? -0.020 -13.036 -4.019 1.00 88.56 461 GLU A N 1
ATOM 3514 C CA . GLU A 1 461 ? 0.867 -14.194 -3.890 1.00 88.56 461 GLU A CA 1
ATOM 3515 C C . GLU A 1 461 ? 1.469 -14.334 -2.498 1.00 88.56 461 GLU A C 1
ATOM 3517 O O . GLU A 1 461 ? 1.592 -15.441 -1.982 1.00 88.56 461 GLU A O 1
ATOM 3522 N N . THR A 1 462 ? 1.843 -13.212 -1.886 1.00 87.75 462 THR A N 1
ATOM 3523 C CA . THR A 1 462 ? 2.525 -13.226 -0.590 1.00 87.75 462 THR A CA 1
ATOM 3524 C C . THR A 1 462 ? 1.558 -13.469 0.571 1.00 87.75 462 THR A C 1
ATOM 3526 O O . THR A 1 462 ? 1.939 -14.073 1.576 1.00 87.75 462 THR A O 1
ATOM 3529 N N . LEU A 1 463 ? 0.323 -12.963 0.485 1.00 91.06 463 LEU A N 1
ATOM 3530 C CA . LEU A 1 463 ? -0.582 -12.890 1.637 1.00 91.06 463 LEU A CA 1
ATOM 3531 C C . LEU A 1 463 ? -1.780 -13.839 1.558 1.00 91.06 463 LEU A C 1
ATOM 3533 O O . LEU A 1 463 ? -2.209 -14.327 2.609 1.00 91.06 463 LEU A O 1
ATOM 3537 N N . ALA A 1 464 ? -2.342 -14.068 0.369 1.00 95.25 464 ALA A N 1
ATOM 3538 C CA . ALA A 1 464 ? -3.618 -14.760 0.215 1.00 95.25 464 ALA A CA 1
ATOM 3539 C C . ALA A 1 464 ? -3.477 -16.284 0.156 1.00 95.25 464 ALA A C 1
ATOM 3541 O O . ALA A 1 464 ? -2.493 -16.822 -0.332 1.00 95.25 464 ALA A O 1
ATOM 3542 N N . ASP A 1 465 ? -4.523 -16.969 0.608 1.00 94.88 465 ASP A N 1
ATOM 3543 C CA . ASP A 1 465 ? -4.762 -18.394 0.362 1.00 94.88 465 ASP A CA 1
ATOM 3544 C C . ASP A 1 465 ? -5.680 -18.597 -0.843 1.00 94.88 465 ASP A C 1
ATOM 3546 O O . ASP A 1 465 ? -5.546 -19.553 -1.603 1.00 94.88 465 ASP A O 1
ATOM 3550 N N . GLN A 1 466 ? -6.632 -17.680 -1.010 1.00 96.00 466 GLN A N 1
ATOM 3551 C CA . GLN A 1 466 ? -7.620 -17.694 -2.077 1.00 96.00 466 GLN A CA 1
ATOM 3552 C C . GLN A 1 466 ? -7.833 -16.285 -2.624 1.00 96.00 466 GLN A C 1
ATOM 3554 O O . GLN A 1 466 ? -7.654 -15.281 -1.929 1.00 96.00 466 GLN A O 1
ATOM 3559 N N . VAL A 1 467 ? -8.266 -16.221 -3.875 1.00 96.69 467 VAL A N 1
ATOM 3560 C CA . VAL A 1 467 ? -8.491 -14.991 -4.624 1.00 96.69 467 VAL A CA 1
ATOM 3561 C C . VAL A 1 467 ? -9.909 -14.997 -5.171 1.00 96.69 467 VAL A C 1
ATOM 3563 O O . VAL A 1 467 ? -10.291 -15.888 -5.924 1.00 96.69 467 VAL A O 1
ATOM 3566 N N . LEU A 1 468 ? -10.687 -13.978 -4.817 1.00 96.31 468 LEU A N 1
ATOM 3567 C CA . LEU A 1 468 ? -11.971 -13.671 -5.433 1.00 96.31 468 LEU A CA 1
ATOM 3568 C C . LEU A 1 468 ? -11.742 -12.761 -6.637 1.00 96.31 468 LEU A C 1
ATOM 3570 O O . LEU A 1 468 ? -11.430 -11.579 -6.472 1.00 96.31 468 LEU A O 1
ATOM 3574 N N . MET A 1 469 ? -11.940 -13.300 -7.839 1.00 92.62 469 MET A N 1
ATOM 3575 C CA . MET A 1 469 ? -11.856 -12.542 -9.085 1.00 92.62 469 MET A CA 1
ATOM 3576 C C . MET A 1 469 ? -13.151 -11.761 -9.309 1.00 92.62 469 MET A C 1
ATOM 3578 O O . MET A 1 469 ? -14.185 -12.332 -9.668 1.00 92.62 469 MET A O 1
ATOM 3582 N N . LEU A 1 470 ? -13.104 -10.447 -9.096 1.00 89.06 470 LEU A N 1
ATOM 3583 C CA . LEU A 1 470 ? -14.218 -9.538 -9.342 1.00 89.06 470 LEU A CA 1
ATOM 3584 C C . LEU A 1 470 ? -14.044 -8.821 -10.682 1.00 89.06 470 LEU A C 1
ATOM 3586 O O . LEU A 1 470 ? -13.023 -8.185 -10.940 1.00 89.06 470 LEU A O 1
ATOM 3590 N N . GLN A 1 471 ? -15.091 -8.855 -11.505 1.00 86.62 471 GLN A N 1
ATOM 3591 C CA . GLN A 1 471 ? -15.162 -8.112 -12.762 1.00 86.62 471 GLN A CA 1
ATOM 3592 C C . GLN A 1 471 ? -16.593 -7.621 -12.985 1.00 86.62 471 GLN A C 1
ATOM 3594 O O . GLN A 1 471 ? -17.543 -8.397 -12.875 1.00 86.62 471 GLN A O 1
ATOM 3599 N N . GLU A 1 472 ? -16.748 -6.323 -13.266 1.00 86.56 472 GLU A N 1
ATOM 3600 C CA . GLU A 1 472 ? -18.054 -5.673 -13.485 1.00 86.56 472 GLU A CA 1
ATOM 3601 C C . GLU A 1 472 ? -19.095 -5.987 -12.387 1.00 86.56 472 GLU A C 1
ATOM 3603 O O . GLU A 1 472 ? -20.277 -6.230 -12.648 1.00 86.56 472 GLU A O 1
ATOM 3608 N N . GLY A 1 473 ? -18.646 -6.029 -11.129 1.00 87.81 473 GLY A N 1
ATOM 3609 C CA . GLY A 1 473 ? -19.489 -6.310 -9.970 1.00 87.81 473 GLY A CA 1
ATOM 3610 C C . GLY A 1 473 ? -19.891 -7.776 -9.794 1.00 87.81 473 GLY A C 1
ATOM 3611 O O . GLY A 1 473 ? -20.639 -8.071 -8.863 1.00 87.81 473 GLY A O 1
ATOM 3612 N N . ARG A 1 474 ? -19.432 -8.701 -10.641 1.00 92.88 474 ARG A N 1
ATOM 3613 C CA . ARG A 1 474 ? -19.680 -10.144 -10.494 1.00 92.88 474 ARG A CA 1
ATOM 3614 C C . ARG A 1 474 ? -18.442 -10.853 -9.976 1.00 92.88 474 ARG A C 1
ATOM 3616 O O . ARG A 1 474 ? -17.325 -10.512 -10.361 1.00 92.88 474 ARG A O 1
ATOM 3623 N N . LEU A 1 475 ? -18.668 -11.867 -9.147 1.00 94.31 475 LEU A N 1
ATOM 3624 C CA . LEU A 1 475 ? -17.655 -12.872 -8.858 1.00 94.31 475 LEU A CA 1
ATOM 3625 C C . LEU A 1 475 ? -17.565 -13.805 -10.065 1.00 94.31 475 LEU A C 1
ATOM 3627 O O . LEU A 1 475 ? -18.539 -14.483 -10.378 1.00 94.31 475 LEU A O 1
ATOM 3631 N N . GLN A 1 476 ? -16.427 -13.790 -10.751 1.00 92.56 476 GLN A N 1
ATOM 3632 C CA . GLN A 1 476 ? -16.187 -14.672 -11.891 1.00 92.56 476 GLN A CA 1
ATOM 3633 C C . GLN A 1 476 ? -15.816 -16.067 -11.396 1.00 92.56 476 GLN A C 1
ATOM 3635 O O . GLN A 1 476 ? -16.421 -17.062 -11.781 1.00 92.56 476 GLN A O 1
ATOM 3640 N N . GLU A 1 477 ? -14.830 -16.126 -10.504 1.00 91.62 477 GLU A N 1
ATOM 3641 C CA . GLU A 1 477 ? -14.248 -17.373 -10.026 1.00 91.62 477 GLU A CA 1
ATOM 3642 C C . GLU A 1 477 ? -13.472 -17.143 -8.723 1.00 91.62 477 GLU A C 1
ATOM 3644 O O . GLU A 1 477 ? -13.091 -16.015 -8.386 1.00 91.62 477 GLU A O 1
ATOM 3649 N N . ILE A 1 478 ? -13.278 -18.233 -7.980 1.00 94.81 478 ILE A N 1
ATOM 3650 C CA . ILE A 1 478 ? -12.428 -18.290 -6.792 1.00 94.81 478 ILE A CA 1
ATOM 3651 C C . ILE A 1 478 ? -11.238 -19.165 -7.156 1.00 94.81 478 ILE A C 1
ATOM 3653 O O . ILE A 1 478 ? -11.422 -20.348 -7.433 1.00 94.81 478 ILE A O 1
ATOM 3657 N N . ILE A 1 479 ? -10.049 -18.578 -7.174 1.00 94.50 479 ILE A N 1
ATOM 3658 C CA . ILE A 1 479 ? -8.819 -19.247 -7.611 1.00 94.50 479 ILE A CA 1
ATOM 3659 C C . ILE A 1 479 ? -7.735 -19.128 -6.544 1.00 94.50 479 ILE A C 1
ATOM 3661 O O . ILE A 1 479 ? -7.842 -18.342 -5.601 1.00 94.50 479 ILE A O 1
ATOM 3665 N N . THR A 1 480 ? -6.681 -19.914 -6.681 1.00 94.75 480 THR A N 1
ATOM 3666 C CA . THR A 1 480 ? -5.468 -19.796 -5.870 1.00 94.75 480 THR A CA 1
ATOM 3667 C C . THR A 1 480 ? -4.575 -18.658 -6.382 1.00 94.75 480 THR A C 1
ATOM 3669 O O . THR A 1 480 ? -4.648 -18.288 -7.560 1.00 94.75 480 THR A O 1
ATOM 3672 N N . PRO A 1 481 ? -3.681 -18.102 -5.544 1.00 91.94 481 PRO A N 1
ATOM 3673 C CA . PRO A 1 481 ? -2.684 -17.140 -6.011 1.00 91.94 481 PRO A CA 1
ATOM 3674 C C . PRO A 1 481 ? -1.772 -17.703 -7.110 1.00 91.94 481 PRO A C 1
ATOM 3676 O O . PRO A 1 481 ? -1.335 -16.961 -7.985 1.00 91.94 481 PRO A O 1
ATOM 3679 N N . GLU A 1 482 ? -1.511 -19.014 -7.108 1.00 88.62 482 GLU A N 1
ATOM 3680 C CA . GLU A 1 482 ? -0.700 -19.663 -8.143 1.00 88.62 482 GLU A CA 1
ATOM 3681 C C . GLU A 1 482 ? -1.396 -19.674 -9.504 1.00 88.62 482 GLU A C 1
ATOM 3683 O O . GLU A 1 482 ? -0.767 -19.384 -10.522 1.00 88.62 482 GLU A O 1
ATOM 3688 N N . GLU A 1 483 ? -2.699 -19.955 -9.524 1.00 88.00 483 GLU A N 1
ATOM 3689 C CA . GLU A 1 483 ? -3.521 -19.863 -10.733 1.00 88.00 483 GLU A CA 1
ATOM 3690 C C . GLU A 1 483 ? -3.639 -18.417 -11.216 1.00 88.00 483 GLU A C 1
ATOM 3692 O O . GLU A 1 483 ? -3.565 -18.169 -12.421 1.00 88.00 483 GLU A O 1
ATOM 3697 N N . LEU A 1 484 ? -3.777 -17.454 -10.294 1.00 86.06 484 LEU A N 1
ATOM 3698 C CA . LEU A 1 484 ? -3.774 -16.032 -10.636 1.00 86.06 484 LEU A CA 1
ATOM 3699 C C . LEU A 1 484 ? -2.456 -15.652 -11.320 1.00 86.06 484 LEU A C 1
ATOM 3701 O O . LEU A 1 484 ? -2.476 -15.065 -12.400 1.00 86.06 484 LEU A O 1
ATOM 3705 N N . ARG A 1 485 ? -1.318 -16.038 -10.734 1.00 83.25 485 ARG A N 1
ATOM 3706 C CA . ARG A 1 485 ? 0.006 -15.822 -11.323 1.00 83.25 485 ARG A CA 1
ATOM 3707 C C . ARG A 1 485 ? 0.108 -16.452 -12.697 1.00 83.25 485 ARG A C 1
ATOM 3709 O O . ARG A 1 485 ? 0.489 -15.770 -13.632 1.00 83.25 485 ARG A O 1
ATOM 3716 N N . ALA A 1 486 ? -0.264 -17.720 -12.851 1.00 80.06 486 ALA A N 1
ATOM 3717 C CA . ALA A 1 486 ? -0.168 -18.414 -14.133 1.00 80.06 486 ALA A CA 1
ATOM 3718 C C . ALA A 1 486 ? -0.926 -17.689 -15.263 1.00 80.06 486 ALA A C 1
ATOM 3720 O O . ALA A 1 486 ? -0.485 -17.718 -16.408 1.00 80.06 486 ALA A O 1
ATOM 3721 N N . ARG A 1 487 ? -2.031 -17.006 -14.937 1.00 75.25 487 ARG A N 1
ATOM 3722 C CA . ARG A 1 487 ? -2.834 -16.207 -15.879 1.00 75.25 487 ARG A CA 1
ATOM 3723 C C . ARG A 1 487 ? -2.302 -14.786 -16.102 1.00 75.25 487 ARG A C 1
ATOM 3725 O O . ARG A 1 487 ? -2.608 -14.192 -17.130 1.00 75.25 487 ARG A O 1
ATOM 3732 N N . HIS A 1 488 ? -1.557 -14.242 -15.139 1.00 65.69 488 HIS A N 1
ATOM 3733 C CA . HIS A 1 488 ? -1.062 -12.860 -15.118 1.00 65.69 488 HIS A CA 1
ATOM 3734 C C . HIS A 1 488 ? 0.466 -12.741 -15.185 1.00 65.69 488 HIS A C 1
ATOM 3736 O O . HIS A 1 488 ? 0.984 -11.639 -15.013 1.00 65.69 488 HIS A O 1
ATOM 3742 N N . LEU A 1 489 ? 1.195 -13.832 -15.446 1.00 59.69 489 LEU A N 1
ATOM 3743 C CA . LEU A 1 489 ? 2.586 -13.773 -15.884 1.00 59.69 489 LEU A CA 1
ATOM 3744 C C . LEU A 1 489 ? 2.590 -12.939 -17.158 1.00 59.69 489 LEU A C 1
ATOM 3746 O O . LEU A 1 489 ? 2.240 -13.440 -18.225 1.00 59.69 489 LEU A O 1
ATOM 3750 N N . ALA A 1 490 ? 2.920 -11.656 -17.013 1.00 58.09 490 ALA A N 1
ATOM 3751 C CA . ALA A 1 490 ? 3.038 -10.750 -18.130 1.00 58.09 490 ALA A CA 1
ATOM 3752 C C . ALA A 1 490 ? 4.030 -11.388 -19.097 1.00 58.09 490 ALA A C 1
ATOM 3754 O O . ALA A 1 490 ? 5.188 -11.657 -18.753 1.00 58.09 490 ALA A O 1
ATOM 3755 N N . GLU A 1 491 ? 3.543 -11.707 -20.290 1.00 66.00 491 GLU A N 1
ATOM 3756 C CA . GLU A 1 491 ? 4.444 -11.928 -21.396 1.00 66.00 491 GLU A CA 1
ATOM 3757 C C . GLU A 1 491 ? 5.198 -10.609 -21.583 1.00 66.00 491 GLU A C 1
ATOM 3759 O O . GLU A 1 491 ? 4.598 -9.537 -21.652 1.00 66.00 491 GLU A O 1
ATOM 3764 N N . ILE A 1 492 ? 6.519 -10.668 -21.555 1.00 71.50 492 ILE A N 1
ATOM 3765 C CA . ILE A 1 492 ? 7.376 -9.536 -21.880 1.00 71.50 492 ILE A CA 1
ATOM 3766 C C . ILE A 1 492 ? 7.910 -9.750 -23.288 1.00 71.50 492 ILE A C 1
ATOM 3768 O O . ILE A 1 492 ? 8.195 -10.884 -23.688 1.00 71.50 492 ILE A O 1
ATOM 3772 N N . ASP A 1 493 ? 8.065 -8.658 -24.023 1.00 79.50 493 ASP A N 1
ATOM 3773 C CA . ASP A 1 493 ? 8.759 -8.668 -25.298 1.00 79.50 493 ASP A CA 1
ATOM 3774 C C . ASP A 1 493 ? 10.232 -8.339 -25.012 1.00 79.50 493 ASP A C 1
ATOM 3776 O O . ASP A 1 493 ? 10.606 -7.221 -24.658 1.00 79.50 493 ASP A O 1
ATOM 3780 N N . LEU A 1 494 ? 11.083 -9.360 -25.098 1.00 82.44 494 LEU A N 1
ATOM 3781 C CA . LEU A 1 494 ? 12.531 -9.223 -25.003 1.00 82.44 494 LEU A CA 1
ATOM 3782 C C . LEU A 1 494 ? 13.068 -8.854 -26.389 1.00 82.44 494 LEU A C 1
ATOM 3784 O O . LEU A 1 494 ? 13.096 -9.685 -27.299 1.00 82.44 494 LEU A O 1
ATOM 3788 N N . VAL A 1 495 ? 13.491 -7.605 -26.552 1.00 83.50 495 VAL A N 1
ATOM 3789 C CA . VAL A 1 495 ? 14.087 -7.083 -27.781 1.00 83.50 495 VAL A CA 1
ATOM 3790 C C . VAL A 1 495 ? 15.585 -7.371 -27.760 1.00 83.50 495 VAL A C 1
ATOM 3792 O O . VAL A 1 495 ? 16.300 -6.934 -26.867 1.00 83.50 495 VAL A O 1
ATOM 3795 N N . LEU A 1 496 ? 16.074 -8.110 -28.748 1.00 82.88 496 LEU A N 1
ATOM 3796 C CA . LEU A 1 496 ? 17.451 -8.573 -28.878 1.00 82.88 496 LEU A CA 1
ATOM 3797 C C . LEU A 1 496 ? 18.099 -7.956 -30.123 1.00 82.88 496 LEU A C 1
ATOM 3799 O O . LEU A 1 496 ? 17.636 -8.131 -31.257 1.00 82.88 496 LEU A O 1
ATOM 3803 N N . TRP A 1 497 ? 19.223 -7.271 -29.930 1.00 83.94 497 TRP A N 1
ATOM 3804 C CA . TRP A 1 497 ? 20.062 -6.773 -31.014 1.00 83.94 497 TRP A CA 1
ATOM 3805 C C . TRP A 1 497 ? 21.074 -7.847 -31.387 1.00 83.94 497 TRP A C 1
ATOM 3807 O O . TRP A 1 497 ? 22.075 -8.050 -30.708 1.00 83.94 497 TRP A O 1
ATOM 3817 N N . VAL A 1 498 ? 20.809 -8.529 -32.494 1.00 86.19 498 VAL A N 1
ATOM 3818 C CA . VAL A 1 498 ? 21.693 -9.543 -33.080 1.00 86.19 498 VAL A CA 1
ATOM 3819 C C . VAL A 1 498 ? 22.302 -8.973 -34.370 1.00 86.19 498 VAL A C 1
ATOM 3821 O O . VAL A 1 498 ? 21.596 -8.245 -35.088 1.00 86.19 498 VAL A O 1
ATOM 3824 N N . PRO A 1 499 ? 23.579 -9.273 -34.701 1.00 84.44 499 PRO A N 1
ATOM 3825 C CA . PRO A 1 499 ? 24.178 -8.852 -35.963 1.00 84.44 499 PRO A CA 1
ATOM 3826 C C . PRO A 1 499 ? 23.310 -9.256 -37.152 1.00 84.44 499 PRO A C 1
ATOM 3828 O O . PRO A 1 499 ? 22.790 -10.369 -37.198 1.00 84.44 499 PRO A O 1
ATOM 3831 N N . GLU A 1 500 ? 23.172 -8.360 -38.127 1.00 83.19 500 GLU A N 1
ATOM 3832 C CA . GLU A 1 500 ? 22.221 -8.502 -39.235 1.00 83.19 500 GLU A CA 1
ATOM 3833 C C . GLU A 1 500 ? 22.327 -9.833 -39.982 1.00 83.19 500 GLU A C 1
ATOM 3835 O O . GLU A 1 500 ? 21.317 -10.500 -40.200 1.00 83.19 500 GLU A O 1
ATOM 3840 N N . HIS A 1 501 ? 23.555 -10.272 -40.253 1.00 86.31 501 HIS A N 1
ATOM 3841 C CA . HIS A 1 501 ? 23.845 -11.537 -40.923 1.00 86.31 501 HIS A CA 1
ATOM 3842 C C . HIS A 1 501 ? 23.422 -12.786 -40.125 1.00 86.31 501 HIS A C 1
ATOM 3844 O O . HIS A 1 501 ? 23.302 -13.853 -40.715 1.00 86.31 501 HIS A O 1
ATOM 3850 N N . ARG A 1 502 ? 23.161 -12.674 -38.811 1.00 86.50 502 ARG A N 1
ATOM 3851 C CA . ARG A 1 502 ? 22.805 -13.803 -37.924 1.00 86.50 502 ARG A CA 1
ATOM 3852 C C . ARG A 1 502 ? 21.381 -13.765 -37.380 1.00 86.50 502 ARG A C 1
ATOM 3854 O O . ARG A 1 502 ? 20.980 -14.671 -36.655 1.00 86.50 502 ARG A O 1
ATOM 3861 N N . ARG A 1 503 ? 20.577 -12.756 -37.733 1.00 85.50 503 ARG A N 1
ATOM 3862 C CA . ARG A 1 503 ? 19.183 -12.640 -37.255 1.00 85.50 503 ARG A CA 1
ATOM 3863 C C . ARG A 1 503 ? 18.319 -13.833 -37.679 1.00 85.50 503 ARG A C 1
ATOM 3865 O O . ARG A 1 503 ? 17.491 -14.292 -36.898 1.00 85.50 503 ARG A O 1
ATOM 3872 N N . GLY A 1 504 ? 18.531 -14.363 -38.887 1.00 84.75 504 GLY A N 1
ATOM 3873 C CA . GLY A 1 504 ? 17.816 -15.546 -39.386 1.00 84.75 504 GLY A CA 1
ATOM 3874 C C . GLY A 1 504 ? 18.127 -16.818 -38.588 1.00 84.75 504 GLY A C 1
ATOM 3875 O O . GLY A 1 504 ? 17.214 -17.561 -38.221 1.00 84.75 504 GLY A O 1
ATOM 3876 N N . GLU A 1 505 ? 19.402 -17.029 -38.249 1.00 87.44 505 GLU A N 1
ATOM 3877 C CA . GLU A 1 505 ? 19.844 -18.120 -37.367 1.00 87.44 505 GLU A CA 1
ATOM 3878 C C . GLU A 1 505 ? 19.251 -17.964 -35.961 1.00 87.44 505 GLU A C 1
ATOM 3880 O O . GLU A 1 505 ? 18.736 -18.929 -35.401 1.00 87.44 505 GLU A O 1
ATOM 3885 N N . ALA A 1 506 ? 19.240 -16.737 -35.426 1.00 85.94 506 ALA A N 1
ATOM 3886 C CA . ALA A 1 506 ? 18.706 -16.432 -34.098 1.00 85.94 506 ALA A CA 1
ATOM 3887 C C . ALA A 1 506 ? 17.215 -16.754 -33.980 1.00 85.94 506 ALA A C 1
ATOM 3889 O O . ALA A 1 506 ? 16.798 -17.425 -33.039 1.00 85.94 506 ALA A O 1
ATOM 3890 N N . LEU A 1 507 ? 16.413 -16.333 -34.964 1.00 87.75 507 LEU A N 1
ATOM 3891 C CA . LEU A 1 507 ? 14.982 -16.642 -35.008 1.00 87.75 507 LEU A CA 1
ATOM 3892 C C . LEU A 1 507 ? 14.729 -18.147 -35.086 1.00 87.75 507 LEU A C 1
ATOM 3894 O O . LEU A 1 507 ? 13.799 -18.641 -34.455 1.00 87.75 507 LEU A O 1
ATOM 3898 N N . THR A 1 508 ? 15.543 -18.870 -35.857 1.00 88.44 508 THR A N 1
ATOM 3899 C CA . THR A 1 508 ? 15.402 -20.321 -36.029 1.00 88.44 508 THR A CA 1
ATOM 3900 C C . THR A 1 508 ? 15.756 -21.062 -34.741 1.00 88.44 508 THR A C 1
ATOM 3902 O O . THR A 1 508 ? 14.982 -21.905 -34.297 1.00 88.44 508 THR A O 1
ATOM 3905 N N . CYS A 1 509 ? 16.871 -20.691 -34.106 1.00 89.19 509 CYS A N 1
ATOM 3906 C CA . CYS A 1 509 ? 17.319 -21.241 -32.828 1.00 89.19 509 CYS A CA 1
ATOM 3907 C C . CYS A 1 509 ? 16.277 -21.014 -31.716 1.00 89.19 509 CYS A C 1
ATOM 3909 O O . CYS A 1 509 ? 15.862 -21.953 -31.045 1.00 89.19 509 CYS A O 1
ATOM 3911 N N . LEU A 1 510 ? 15.760 -19.789 -31.587 1.00 88.88 510 LEU A N 1
ATOM 3912 C CA . LEU A 1 510 ? 14.752 -19.458 -30.575 1.00 88.88 510 LEU A CA 1
ATOM 3913 C C . LEU A 1 510 ? 13.393 -20.128 -30.832 1.00 88.88 510 LEU A C 1
ATOM 3915 O O . LEU A 1 510 ? 12.722 -20.536 -29.887 1.00 88.88 510 LEU A O 1
ATOM 3919 N N . LYS A 1 511 ? 12.977 -20.274 -32.099 1.00 88.44 511 LYS A N 1
ATOM 3920 C CA . LYS A 1 511 ? 11.743 -21.005 -32.444 1.00 88.44 511 LYS A CA 1
ATOM 3921 C C . LYS A 1 511 ? 11.857 -22.499 -32.157 1.00 88.44 511 LYS A C 1
ATOM 3923 O O . LYS A 1 511 ? 10.868 -23.096 -31.744 1.00 88.44 511 LYS A O 1
ATOM 3928 N N . ALA A 1 512 ? 13.033 -23.094 -32.369 1.00 85.94 512 ALA A N 1
ATOM 3929 C CA . ALA A 1 512 ? 13.275 -24.505 -32.070 1.00 85.94 512 ALA A CA 1
ATOM 3930 C C . ALA A 1 512 ? 13.120 -24.816 -30.570 1.00 85.94 512 ALA A C 1
ATOM 3932 O O . ALA A 1 512 ? 12.651 -25.893 -30.218 1.00 85.94 512 ALA A O 1
ATOM 3933 N N . ASP A 1 513 ? 13.431 -23.844 -29.711 1.00 82.69 513 ASP A N 1
ATOM 3934 C CA . ASP A 1 513 ? 13.284 -23.920 -28.252 1.00 82.69 513 ASP A CA 1
ATOM 3935 C C . ASP A 1 513 ? 11.876 -23.514 -27.749 1.00 82.69 513 ASP A C 1
ATOM 3937 O O . ASP A 1 513 ? 11.603 -23.426 -26.551 1.00 82.69 513 ASP A O 1
ATOM 3941 N N . GLY A 1 514 ? 10.943 -23.273 -28.680 1.00 81.50 514 GLY A N 1
ATOM 3942 C CA . GLY A 1 514 ? 9.530 -23.022 -28.389 1.00 81.50 514 GLY A CA 1
ATOM 3943 C C . GLY A 1 514 ? 9.165 -21.564 -28.102 1.00 81.50 514 GLY A C 1
ATOM 3944 O O . GLY A 1 514 ? 8.055 -21.307 -27.634 1.00 81.50 514 GLY A O 1
ATOM 3945 N N . PHE A 1 515 ? 10.046 -20.599 -28.384 1.00 85.38 515 PHE A N 1
ATOM 3946 C CA . PHE A 1 515 ? 9.728 -19.181 -28.205 1.00 85.38 515 PHE A CA 1
ATOM 3947 C C . PHE A 1 515 ? 8.949 -18.585 -29.378 1.00 85.38 515 PHE A C 1
ATOM 3949 O O . PHE A 1 515 ? 9.262 -18.810 -30.552 1.00 85.38 515 PHE A O 1
ATOM 3956 N N . ALA A 1 516 ? 7.977 -17.727 -29.061 1.00 82.88 516 ALA A N 1
ATOM 3957 C CA . ALA A 1 516 ? 7.318 -16.885 -30.049 1.00 82.88 516 ALA A CA 1
ATOM 3958 C C . ALA A 1 516 ? 8.239 -15.710 -30.410 1.00 82.88 516 ALA A C 1
ATOM 3960 O O . ALA A 1 516 ? 8.499 -14.834 -29.585 1.00 82.88 516 ALA A O 1
ATOM 3961 N N . THR A 1 517 ? 8.747 -15.696 -31.646 1.00 88.06 517 THR A N 1
ATOM 3962 C CA . THR A 1 517 ? 9.703 -14.679 -32.105 1.00 88.06 517 THR A CA 1
ATOM 3963 C C . THR A 1 517 ? 9.298 -14.013 -33.409 1.00 88.06 517 THR A C 1
ATOM 3965 O O . THR A 1 517 ? 8.758 -14.649 -34.321 1.00 88.06 517 THR A O 1
ATOM 3968 N N . HIS A 1 518 ? 9.597 -12.721 -33.515 1.00 85.06 518 HIS A N 1
ATOM 3969 C CA . HIS A 1 518 ? 9.409 -11.930 -34.727 1.00 85.06 518 HIS A CA 1
ATOM 3970 C C . HIS A 1 518 ? 10.512 -10.872 -34.869 1.00 85.06 518 HIS A C 1
ATOM 3972 O O . HIS A 1 518 ? 11.291 -10.647 -33.948 1.00 85.06 518 HIS A O 1
ATOM 3978 N N . LEU A 1 519 ? 10.603 -10.239 -36.039 1.00 83.62 519 LEU A N 1
ATOM 3979 C CA . LEU A 1 519 ? 11.417 -9.036 -36.222 1.00 83.62 519 LEU A CA 1
ATOM 3980 C C . LEU A 1 519 ? 10.514 -7.814 -36.087 1.00 83.62 519 LEU A C 1
ATOM 3982 O O . LEU A 1 519 ? 9.431 -7.795 -36.673 1.00 83.62 519 LEU A O 1
ATOM 3986 N N . ASN A 1 520 ? 10.952 -6.794 -35.353 1.00 77.06 520 ASN A N 1
ATOM 3987 C CA . ASN A 1 520 ? 10.243 -5.515 -35.343 1.00 77.06 520 ASN A CA 1
ATOM 3988 C C . ASN A 1 520 ? 10.585 -4.671 -36.590 1.00 77.06 520 ASN A C 1
ATOM 3990 O O . ASN A 1 520 ? 11.488 -4.995 -37.364 1.00 77.06 520 ASN A O 1
ATOM 3994 N N . GLY A 1 521 ? 9.901 -3.534 -36.762 1.00 58.22 521 GLY A N 1
ATOM 3995 C CA . GLY A 1 521 ? 10.133 -2.600 -37.877 1.00 58.22 521 GLY A CA 1
ATOM 3996 C C . GLY A 1 521 ? 11.527 -1.951 -37.913 1.00 58.22 521 GLY A C 1
ATOM 3997 O O . GLY A 1 521 ? 11.845 -1.257 -38.873 1.00 58.22 521 GLY A O 1
ATOM 3998 N N . ARG A 1 522 ? 12.364 -2.176 -36.889 1.00 63.16 522 ARG A N 1
ATOM 3999 C CA . ARG A 1 522 ? 13.768 -1.737 -36.808 1.00 63.16 522 ARG A CA 1
ATOM 4000 C C . ARG A 1 522 ? 14.763 -2.879 -37.070 1.00 63.16 522 ARG A C 1
ATOM 4002 O O . ARG A 1 522 ? 15.969 -2.665 -36.990 1.00 63.16 522 ARG A O 1
ATOM 4009 N N . GLY A 1 523 ? 14.278 -4.084 -37.382 1.00 66.81 523 GLY A N 1
ATOM 4010 C CA . GLY A 1 523 ? 15.105 -5.250 -37.683 1.00 66.81 523 GLY A CA 1
ATOM 4011 C C . GLY A 1 523 ? 15.747 -5.914 -36.462 1.00 66.81 523 GLY A C 1
ATOM 4012 O O . GLY A 1 523 ? 16.718 -6.644 -36.636 1.00 66.81 523 GLY A O 1
ATOM 4013 N N . THR A 1 524 ? 15.251 -5.692 -35.242 1.00 81.50 524 THR A N 1
ATOM 4014 C CA . THR A 1 524 ? 15.714 -6.415 -34.042 1.00 81.50 524 THR A CA 1
ATOM 4015 C C . THR A 1 524 ? 14.832 -7.629 -33.758 1.00 81.50 524 THR A C 1
ATOM 4017 O O . THR A 1 524 ? 13.664 -7.669 -34.148 1.00 81.50 524 THR A O 1
ATOM 4020 N N . VAL A 1 525 ? 15.409 -8.654 -33.124 1.00 84.38 525 VAL A N 1
ATOM 4021 C CA . VAL A 1 525 ? 14.720 -9.913 -32.8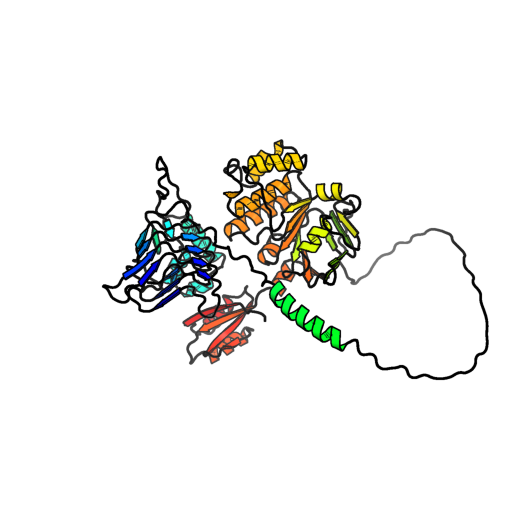12 1.00 84.38 525 VAL A CA 1
ATOM 4022 C C . VAL A 1 525 ? 13.913 -9.714 -31.541 1.00 84.38 525 VAL A C 1
ATOM 4024 O O . VAL A 1 525 ? 14.485 -9.460 -30.494 1.00 84.38 525 VAL A O 1
ATOM 4027 N N . VAL A 1 526 ? 12.596 -9.832 -31.617 1.00 83.94 526 VAL A N 1
ATOM 4028 C CA . VAL A 1 526 ? 11.705 -9.737 -30.459 1.00 83.94 526 VAL A CA 1
ATOM 4029 C C . VAL A 1 526 ? 11.272 -11.138 -30.059 1.00 83.94 526 VAL A C 1
ATOM 4031 O O . VAL A 1 526 ? 10.810 -11.911 -30.903 1.00 83.94 526 VAL A O 1
ATOM 4034 N N . VAL A 1 527 ? 11.431 -11.464 -28.779 1.00 86.88 527 VAL A N 1
ATOM 4035 C CA . VAL A 1 527 ? 11.089 -12.760 -28.190 1.00 86.88 527 VAL A CA 1
ATOM 4036 C C . VAL A 1 527 ? 10.048 -12.541 -27.111 1.00 86.88 527 VAL A C 1
ATOM 4038 O O . VAL A 1 527 ? 10.328 -11.892 -26.106 1.00 86.88 527 VAL A O 1
ATOM 4041 N N . ARG A 1 528 ? 8.864 -13.114 -27.298 1.00 81.88 528 ARG A N 1
ATOM 4042 C CA . ARG A 1 528 ? 7.823 -13.066 -26.283 1.00 81.88 528 ARG A CA 1
ATOM 4043 C C . ARG A 1 528 ? 8.045 -14.175 -25.266 1.00 81.88 528 ARG A C 1
ATOM 4045 O O . ARG A 1 528 ? 8.087 -15.351 -25.638 1.00 81.88 528 ARG A O 1
ATOM 4052 N N . ILE A 1 529 ? 8.219 -13.804 -24.001 1.00 79.75 529 ILE A N 1
ATOM 4053 C CA . ILE A 1 529 ? 8.530 -14.749 -22.924 1.00 79.75 529 ILE A CA 1
ATOM 4054 C C . ILE A 1 529 ? 7.732 -14.468 -21.653 1.00 79.75 529 ILE A C 1
ATOM 4056 O O . ILE A 1 529 ? 7.497 -13.309 -21.325 1.00 79.75 529 ILE A O 1
ATOM 4060 N N . PRO A 1 530 ? 7.380 -15.503 -20.873 1.00 68.38 530 PRO A N 1
ATOM 4061 C CA . PRO A 1 530 ? 6.886 -15.310 -19.518 1.00 68.38 530 PRO A CA 1
ATOM 4062 C C . PRO A 1 530 ? 7.958 -14.653 -18.643 1.00 68.38 530 PRO A C 1
ATOM 4064 O O . PRO A 1 530 ? 9.140 -15.002 -18.733 1.00 68.38 530 PRO A O 1
ATOM 4067 N N . GLU A 1 531 ? 7.542 -13.779 -17.726 1.00 61.03 531 GLU A N 1
ATOM 4068 C CA . GLU A 1 531 ? 8.440 -13.054 -16.820 1.00 61.03 531 GLU A CA 1
ATOM 4069 C C . GLU A 1 531 ? 9.422 -13.958 -16.033 1.00 61.03 531 GLU A C 1
ATOM 4071 O O . GLU A 1 531 ? 10.531 -13.548 -15.701 1.00 61.03 531 GLU A O 1
ATOM 4076 N N . GLY A 1 532 ? 9.076 -15.221 -15.774 1.00 59.22 532 GLY A N 1
ATOM 4077 C CA . GLY A 1 532 ? 9.955 -16.178 -15.090 1.00 59.22 532 GLY A CA 1
ATOM 4078 C C . GLY A 1 532 ? 11.101 -16.758 -15.938 1.00 59.22 532 GLY A C 1
ATOM 4079 O O . GLY A 1 532 ? 11.959 -17.447 -15.394 1.00 59.22 532 GLY A O 1
ATOM 4080 N N . ARG A 1 533 ? 11.140 -16.520 -17.260 1.00 70.38 533 ARG A N 1
ATOM 4081 C CA . ARG A 1 533 ? 12.122 -17.118 -18.195 1.00 70.38 533 ARG A CA 1
ATOM 4082 C C . ARG A 1 533 ? 13.026 -16.091 -18.892 1.00 70.38 533 ARG A C 1
ATOM 4084 O O . ARG A 1 533 ? 13.598 -16.405 -19.931 1.00 70.38 533 ARG A O 1
ATOM 4091 N N . LYS A 1 534 ? 13.225 -14.900 -18.308 1.00 73.31 534 LYS A N 1
ATOM 4092 C CA . LYS A 1 534 ? 14.006 -13.774 -18.887 1.00 73.31 534 LYS A CA 1
ATOM 4093 C C . LYS A 1 534 ? 15.385 -14.160 -19.432 1.00 73.31 534 LYS A C 1
ATOM 4095 O O . LYS A 1 534 ? 15.776 -13.701 -20.498 1.00 73.31 534 LYS A O 1
ATOM 4100 N N . ALA A 1 535 ? 16.110 -15.016 -18.714 1.00 74.88 535 ALA A N 1
ATOM 4101 C CA . ALA A 1 535 ? 17.462 -15.432 -19.090 1.00 74.88 535 ALA A CA 1
ATOM 4102 C C . ALA A 1 535 ? 17.499 -16.562 -20.135 1.00 74.88 535 ALA A C 1
ATOM 4104 O O . ALA A 1 535 ? 18.542 -16.806 -20.735 1.00 74.88 535 ALA A O 1
ATOM 4105 N N . HIS A 1 536 ? 16.380 -17.258 -20.353 1.00 82.50 536 HIS A N 1
ATOM 4106 C CA . HIS A 1 536 ? 16.353 -18.472 -21.163 1.00 82.50 536 HIS A CA 1
ATOM 4107 C C . HIS A 1 536 ? 16.655 -18.193 -22.645 1.00 82.50 536 HIS A C 1
ATOM 4109 O O . HIS A 1 536 ? 17.566 -18.829 -23.154 1.00 82.50 536 HIS A O 1
ATOM 4115 N N . PRO A 1 537 ? 16.054 -17.187 -23.317 1.00 84.50 537 PRO A N 1
ATOM 4116 C CA . PRO A 1 537 ? 16.402 -16.871 -24.708 1.00 84.50 537 PRO A CA 1
ATOM 4117 C C . PRO A 1 537 ? 17.875 -16.510 -24.918 1.00 84.50 537 PRO A C 1
ATOM 4119 O O . PRO A 1 537 ? 18.453 -16.832 -25.953 1.00 84.50 537 PRO A O 1
ATOM 4122 N N . LEU A 1 538 ? 18.495 -15.837 -23.941 1.00 83.06 538 LEU A N 1
ATOM 4123 C CA . LEU A 1 538 ? 19.916 -15.488 -23.998 1.00 83.06 538 LEU A CA 1
ATOM 4124 C C . LEU A 1 538 ? 20.795 -16.740 -23.882 1.00 83.06 538 LEU A C 1
ATOM 4126 O O . LEU A 1 538 ? 21.778 -16.857 -24.610 1.00 83.06 538 LEU A O 1
ATOM 4130 N N . ALA A 1 539 ? 20.418 -17.684 -23.014 1.00 82.19 539 ALA A N 1
ATOM 4131 C CA . ALA A 1 539 ? 21.088 -18.976 -22.901 1.00 82.19 539 ALA A CA 1
ATOM 4132 C C . ALA A 1 539 ? 20.958 -19.789 -24.199 1.00 82.19 539 ALA A C 1
ATOM 4134 O O . ALA A 1 539 ? 21.974 -20.228 -24.732 1.00 82.19 539 ALA A O 1
ATOM 4135 N N . THR A 1 540 ? 19.752 -19.882 -24.768 1.00 86.25 540 THR A N 1
ATOM 4136 C CA . THR A 1 540 ? 19.487 -20.571 -26.041 1.00 86.25 540 THR A CA 1
ATOM 4137 C C . THR A 1 540 ? 20.340 -19.995 -27.180 1.00 86.25 540 THR A C 1
ATOM 4139 O O . THR A 1 540 ? 20.979 -20.731 -27.929 1.00 86.25 540 THR A O 1
ATOM 4142 N N . LEU A 1 541 ? 20.423 -18.663 -27.301 1.00 86.50 541 LEU A N 1
ATOM 4143 C CA . LEU A 1 541 ? 21.268 -18.027 -28.319 1.00 86.50 541 LEU A CA 1
ATOM 4144 C C . LEU A 1 541 ? 22.761 -18.263 -28.081 1.00 86.50 541 LEU A C 1
ATOM 4146 O O . LEU A 1 541 ? 23.500 -18.459 -29.046 1.00 86.50 541 LEU A O 1
ATOM 4150 N N . ASN A 1 542 ? 23.202 -18.279 -26.824 1.00 86.19 542 ASN A N 1
ATOM 4151 C CA . ASN A 1 542 ? 24.585 -18.583 -26.475 1.00 86.19 542 ASN A CA 1
ATOM 4152 C C . ASN A 1 542 ? 24.959 -20.038 -26.815 1.00 86.19 542 ASN A C 1
ATOM 4154 O O . ASN A 1 542 ? 26.038 -20.277 -27.349 1.00 86.19 542 ASN A O 1
ATOM 4158 N N . GLU A 1 543 ? 24.058 -20.997 -26.585 1.00 87.06 543 GLU A N 1
ATOM 4159 C CA . GLU A 1 543 ? 24.232 -22.402 -26.988 1.00 87.06 543 GLU A CA 1
ATOM 4160 C C . GLU A 1 543 ? 24.312 -22.562 -28.513 1.00 87.06 543 GLU A C 1
ATOM 4162 O O . GLU A 1 543 ? 25.138 -23.318 -29.021 1.00 87.06 543 GLU A O 1
ATOM 4167 N N . CYS A 1 544 ? 23.537 -21.770 -29.260 1.00 86.62 544 CYS A N 1
ATOM 4168 C CA . CYS A 1 544 ? 23.647 -21.658 -30.718 1.00 86.62 544 CYS A CA 1
ATOM 4169 C C . CYS A 1 544 ? 24.867 -20.835 -31.188 1.00 86.62 544 CYS A C 1
ATOM 4171 O O . CYS A 1 544 ? 25.019 -20.574 -32.386 1.00 86.62 544 CYS A O 1
ATOM 4173 N N . ALA A 1 545 ? 25.736 -20.404 -30.266 1.00 88.62 545 ALA A N 1
ATOM 4174 C CA . ALA A 1 545 ? 26.895 -19.552 -30.511 1.00 88.62 545 ALA A CA 1
ATOM 4175 C C . ALA A 1 545 ? 26.554 -18.239 -31.241 1.00 88.62 545 ALA A C 1
ATOM 4177 O O . ALA A 1 545 ? 27.342 -17.765 -32.061 1.00 88.62 545 ALA A O 1
ATOM 4178 N N . ILE A 1 546 ? 25.380 -17.654 -30.986 1.00 86.31 546 ILE A N 1
ATOM 4179 C CA . ILE A 1 546 ? 24.891 -16.414 -31.603 1.00 86.31 546 ILE A CA 1
ATOM 4180 C C . ILE A 1 546 ? 25.156 -15.230 -30.661 1.00 86.31 546 ILE A C 1
ATOM 4182 O O . ILE A 1 546 ? 24.604 -15.189 -29.563 1.00 86.31 546 ILE A O 1
ATOM 4186 N N . PRO A 1 547 ? 25.959 -14.231 -31.073 1.00 79.44 547 PRO A N 1
ATOM 4187 C CA . PRO A 1 547 ? 26.246 -13.076 -30.235 1.00 79.44 547 PRO A CA 1
ATOM 4188 C C . PRO A 1 547 ? 25.031 -12.145 -30.137 1.00 79.44 547 PRO A C 1
ATOM 4190 O O . PRO A 1 547 ? 24.450 -11.743 -31.149 1.00 79.44 547 PRO A O 1
ATOM 4193 N N . VAL A 1 548 ? 24.696 -11.755 -28.908 1.00 82.19 548 VAL A N 1
ATOM 4194 C CA . VAL A 1 548 ? 23.718 -10.705 -28.600 1.00 82.19 548 VAL A CA 1
ATOM 4195 C C . VAL A 1 548 ? 24.493 -9.424 -28.298 1.00 82.19 548 VAL A C 1
ATOM 4197 O O . VAL A 1 548 ? 25.257 -9.371 -27.340 1.00 82.19 548 VAL A O 1
ATOM 4200 N N . LEU A 1 549 ? 24.332 -8.402 -29.140 1.00 75.62 549 LEU A N 1
ATOM 4201 C CA . LEU A 1 549 ? 25.028 -7.115 -29.020 1.00 75.62 549 LEU A CA 1
ATOM 4202 C C . LEU A 1 549 ? 24.423 -6.239 -27.923 1.00 75.62 549 LEU A C 1
ATOM 4204 O O . LEU A 1 549 ? 25.130 -5.473 -27.277 1.00 75.62 549 LEU A O 1
ATOM 4208 N N . ASN A 1 550 ? 23.104 -6.316 -27.761 1.00 71.38 550 ASN A N 1
ATOM 4209 C CA . ASN A 1 550 ? 22.348 -5.582 -26.757 1.00 71.38 550 ASN A CA 1
ATOM 4210 C C . ASN A 1 550 ? 20.978 -6.246 -26.562 1.00 71.38 550 ASN A C 1
ATOM 4212 O O . ASN A 1 550 ? 20.536 -7.014 -27.423 1.00 71.38 550 ASN A O 1
ATOM 4216 N N . PHE A 1 551 ? 20.291 -5.931 -25.469 1.00 78.56 551 PHE A N 1
ATOM 4217 C CA . PHE A 1 551 ? 18.906 -6.331 -25.252 1.00 78.56 551 PHE A CA 1
ATOM 4218 C C . PHE A 1 551 ? 18.141 -5.295 -24.420 1.00 78.56 551 PHE A C 1
ATOM 4220 O O . PHE A 1 551 ? 18.722 -4.532 -23.652 1.00 78.56 551 PHE A O 1
ATOM 4227 N N . GLU A 1 552 ? 16.824 -5.294 -24.571 1.00 72.44 552 GLU A N 1
ATOM 4228 C CA . GLU A 1 552 ? 15.879 -4.410 -23.893 1.00 72.44 552 GLU A CA 1
ATOM 4229 C C . GLU A 1 552 ? 14.617 -5.214 -23.591 1.00 72.44 552 GLU A C 1
ATOM 4231 O O . GLU A 1 552 ? 14.291 -6.168 -24.299 1.00 72.44 552 GLU A O 1
ATOM 4236 N N . MET A 1 553 ? 13.936 -4.873 -22.504 1.00 70.94 553 MET A N 1
ATOM 4237 C CA . MET A 1 553 ? 12.705 -5.539 -22.097 1.00 70.94 553 MET A CA 1
ATOM 4238 C C . MET A 1 553 ? 11.568 -4.538 -22.185 1.00 70.94 553 MET A C 1
ATOM 4240 O O . MET A 1 553 ? 11.591 -3.516 -21.503 1.00 70.94 553 MET A O 1
ATOM 4244 N N . GLU A 1 554 ? 10.563 -4.860 -22.985 1.00 63.53 554 GLU A N 1
ATOM 4245 C CA . GLU A 1 554 ? 9.333 -4.088 -23.082 1.00 63.53 554 GLU A CA 1
ATOM 4246 C C . GLU A 1 554 ? 8.196 -4.889 -22.434 1.00 63.53 554 GLU A C 1
ATOM 4248 O O . GLU A 1 554 ? 8.032 -6.090 -22.673 1.00 63.53 554 GLU A O 1
ATOM 4253 N N . GLN A 1 555 ? 7.400 -4.243 -21.577 1.00 53.50 555 GLN A N 1
ATOM 4254 C CA . GLN A 1 555 ? 6.160 -4.858 -21.108 1.00 53.50 555 GLN A CA 1
ATOM 4255 C C . GLN A 1 555 ? 5.168 -4.913 -22.268 1.00 53.50 555 GLN A C 1
ATOM 4257 O O . GLN A 1 555 ? 4.900 -3.889 -22.906 1.00 53.50 555 GLN A O 1
ATOM 4262 N N . VAL A 1 556 ? 4.586 -6.089 -22.516 1.00 52.47 556 VAL A N 1
ATOM 4263 C CA . VAL A 1 556 ? 3.490 -6.210 -23.477 1.00 52.47 556 VAL A CA 1
ATOM 4264 C C . VAL A 1 556 ? 2.289 -5.480 -22.889 1.00 52.47 556 VAL A C 1
ATOM 4266 O O . VAL A 1 556 ? 1.621 -5.971 -21.981 1.00 52.47 556 VAL A O 1
ATOM 4269 N N . HIS A 1 557 ? 2.021 -4.280 -23.395 1.00 36.53 557 HIS A N 1
ATOM 4270 C CA . HIS A 1 557 ? 0.794 -3.568 -23.080 1.00 36.53 557 HIS A CA 1
ATOM 4271 C C . HIS A 1 557 ? -0.333 -4.273 -23.837 1.00 36.53 557 HIS A C 1
ATOM 4273 O O . HIS A 1 557 ? -0.447 -4.167 -25.058 1.00 36.53 557 HIS A O 1
ATOM 4279 N N . SER A 1 558 ? -1.140 -5.053 -23.123 1.00 32.94 558 SER A N 1
ATOM 4280 C CA . SER A 1 558 ? -2.408 -5.545 -23.649 1.00 32.94 558 SER A CA 1
ATOM 4281 C C . SER A 1 558 ? -3.340 -4.346 -23.840 1.00 32.94 558 SER A C 1
ATOM 4283 O O . SER A 1 558 ? -3.756 -3.745 -22.849 1.00 32.94 558 SER A O 1
ATOM 4285 N N . ASN A 1 559 ? -3.602 -3.986 -25.101 1.00 27.31 559 ASN A N 1
ATOM 4286 C CA . ASN A 1 559 ? -4.655 -3.037 -25.483 1.00 27.31 559 ASN A CA 1
ATOM 4287 C C . ASN A 1 559 ? -6.031 -3.468 -24.970 1.00 27.31 559 ASN A C 1
ATOM 4289 O O . ASN A 1 559 ? -6.319 -4.688 -25.027 1.00 27.31 559 ASN A O 1
#

Foldseek 3Di:
DAEQEEFEDQPPPVQESEEDEADFQAAYAHYEQEHTLESYEDYCVPVDPPGEAEHANYEQEQHCEDYEAEQNHARYEYAQYEQYHHVHDYYYPAAHAHNYHAEAYAHNPDDADAPDVVGPQWGQAKDFAWQLLSVVCNVPVVCVLCVVHPVSVVLRVVCVVDVVRTDDTSDIYNTYGNDHDPDPPPPPHPPVDPPPCVVVVVVVVVVVVVVVVVVPDDDDDDDDDDDDDDDDDDDDDDDDDDDDDDDDDDDDDDDDDDDDDDPDDDDPADFQKWFAQKWDDDPPATQAGGATDTHHFLAAEEAADDPSLNQVVVVCVQLVVDDIPGFMDGNNHTCPVRVVVRCLLELEQAPDDDFDFAFLQVSLVVLCVVSVFDNVCLCVLCVLLVNNVRRRPTLVPDDLLSVLSSSNSSSCRSPRLEYEYEASQVRDDPVSSVVVLVSLVVSSVVRRYYYYYDHDLVSQLSHHQWYQHGGSNYRPDIGGSVVVCVVPQFFKWKWFDFPQVCLVVLVVQCVVVPWDWDADPVRTIITTDGPVCSCVSVVSCVVVVTDTPHIDIGGPPDD

Secondary structure (DSSP, 8-state):
-EES-EEE---SSS-EEEEEES--SEEEES-EEES-SEEEEEESSSSSTT--EEEES-EEES-SEEEEE-TT--S-EEES-EEES-SEEEEE-SS-----EEES-EETT-------SS--SB-SSPEE---HHHHHHTT-GGGGGGTTSHHHHHHHHHHHH-GGGPPPPS-EESS-BSS-----TT----------HHHHHHHHHHHHHHHHHHTT-PPPP--------------------------------------------------SEEEEEEEEEETTEEEEEEEEEEE-TT-EEEEE--TTSSHHHHHHHHTT-S--EEEEEETTEETTTSHHHHHHTEEEE-SS----S-BHHHHHHHHHHHHT--GGGHHHHHHHTT-GGGTTSBGGGS-HHHHHHHHHHHHHTT--SEEEEESTTTT--HHHHHHHHHHHHHHHHTT-EEEEEE--HHHHHHH-SEEEEEETTEEEEEE-HHHHHHHH-PEEEEEEE--GGGHHHHHHHHHHTT-EEEE-TTSPEEEEEEGGGTTHHHHHHHHTT----EEEEEE----

pLDDT: mean 76.18, std 21.45, range [23.64, 98.19]

Sequence (559 aa):
TIRENDIRGHHGASGYGIGFKDADNIEIVGNLLIDNQAGAYLDGIPYSPQGFGRFHDNIFAFNNIGVILMPAVKGSVFENNTFWENVEQMAIQGGGGNANTWLGNYWSDYTGFDAANPPDGTGDLPYRAERLFENMLDREPTLRALIYSPAAQAIETASATFPLMRPQPKLEDTRPRMSPAEIPTFVQFPTQNPAPMWLTALVFTGLALLCGALAFVKPASVIPSKARNPHEASLTAGVPGVSPSARNDTSLSSFEKTPLSGGAMTSSSTPLISVQHVTKRYKKVTALKDVTFVLAPGAALALWGANGAGKTTLLKAILGLIDFGGQITVGGHDVRRQGKLARHLIGYVPQEFAFYDLGVLETMQFYARLKKANPARIPDLLERLGLSAHATKRVGALSGGLRQRLALAVALLDDPPLLMLDEPLANLDARARREYQMLLSALRKEGKTLLFASHRLEEVETLADQVLMLQEGRLQEIITPEELRARHLAEIDLVLWVPEHRRGEALTCLKADGFATHLNGRGTVVVRIPEGRKAHPLATLNECAIPVLNFEMEQVHSN

Radius of gyration: 32.02 Å; chains: 1; bounding box: 104×86×69 Å